Protein AF-0000000074167576 (afdb_homodimer)

Nearest PDB structures (foldseek):
  6pk3-assembly1_B  TM=9.431E-01  e=1.459E-34  Arabidopsis thaliana
  3f0h-assembly1_A-2  TM=9.389E-01  e=3.600E-32  unclassified
  2z9u-assembly1_A  TM=9.395E-01  e=3.261E-31  Mesorhizobium loti
  1vjo-assembly1_A-2  TM=9.301E-01  e=6.043E-30  Nostoc sp. PCC 7120 = FACHB-418
  7e7g-assembly1_A-2  TM=9.054E-01  e=6.823E-29  Pseudomonas aeruginosa PAO1

InterPro domains:
  IPR000192 Aminotransferase class V domain [PF00266] (28-331)
  IPR015421 Pyridoxal phosphate-dependent transferase, major domain [G3DSA:3.40.640.10] (17-262)
  IPR015422 Pyridoxal phosphate-dependent transferase, small domain [G3DSA:3.90.1150.10] (12-376)
  IPR015424 Pyridoxal phosphate-dependent transferase [SSF53383] (6-363)
  IPR020578 Aminotransferase class-V, pyridoxal-phosphate binding site [PS00595] (186-206)
  IPR024169 Serine-pyruvate aminotransferase/2-aminoethylphosphonate-pyruvate transaminase [PIRSF000524] (5-368)

pLDDT: mean 96.5, std 4.29, range [65.69, 98.94]

Secondary structure (DSSP, 8-state):
----S-EE-SSSSPP--HHHHHHHTSPP--TTSHHHHHHHHHHHHHTHHHHT-SSPPEEESS-HHHHHHHHHHTT--TT-EEEEEESSHHHHHHHHHHHHH-SEEEEEE--TTS---HHHHHHHHHHH-S-EEEEEEESEETTTTEE--HHHHHHHHHHH-TT-EEEEE-TTTTTSS---TTTTT-SEEEEESSSTT-PPSS-EEEEE-HHHHHHHHH--S--STT-HHHHHHHHTTT--SS---HHHHHHHHHHHHHHHHH-HHHHHHHHHHHHHHHHHHHHHTTPEESS--GGGB-SSEEEEE-SSHHHHHHHHHHHHHHH-EE-EE--GGGTTT-EEEE--TT--HHHHHHHHHHHHHHHHHHHTS--TTHHHHHHHHHHHHH-/----S-EE-SSSSPP--HHHHHHHTSPP--TTSHHHHHHHHHHHHHTHHHHT-SSPPEEESS-HHHHHHHHHHTT--TT-EEEEEESSHHHHHHHHHHHHH-SEEEEEE--TTS---HHHHHHHHHHH-S-EEEEEEESEETTTTEE--HHHHHHHHHHH-TT-EEEEE-TTTTTSS---TTTTT-SEEEEESSSTT-PPSS-EEEEE-HHHHHHHHH--S--STT-HHHHHHHHTTT--SS---HHHHHHHHHHHHHHHHH-HHHHHHHHHHHHHHHHHHHHHTTPEESS--GGGB-SSEEEEE-SSHHHHHHHHHHHHHHH-EE-EE--GGGTTT-EEEE--TT--HHHHHHHHHHHHHHHHHHHTS--TTHHHHHHHHHHHHH-

Organism: Staphylococcus epidermidis (strain ATCC 35984 / DSM 28319 / BCRC 17069 / CCUG 31568 / BM 3577 / RP62A) (NCBI:txid176279)

Structure (mmCIF, N/CA/C/O backbone):
data_AF-0000000074167576-model_v1
#
loop_
_entity.id
_entity.type
_entity.pdbx_description
1 polymer 'Aminotransferase, class V'
#
loop_
_atom_site.group_PDB
_atom_site.id
_atom_site.type_symbol
_atom_site.label_atom_id
_atom_site.label_alt_id
_atom_site.label_comp_id
_atom_site.label_asym_id
_atom_site.label_entity_id
_atom_site.label_seq_id
_atom_site.pdbx_PDB_ins_code
_atom_site.Cartn_x
_atom_site.Cartn_y
_atom_site.Cartn_z
_atom_site.occupancy
_atom_site.B_iso_or_equiv
_atom_site.auth_seq_id
_atom_site.auth_comp_id
_atom_site.auth_asym_id
_atom_site.auth_atom_id
_atom_site.pdbx_PDB_model_num
ATOM 1 N N . MET A 1 1 ? 12.328 33.906 -16.438 1 65.69 1 MET A N 1
ATOM 2 C CA . MET A 1 1 ? 13.406 33.125 -15.836 1 65.69 1 MET A CA 1
ATOM 3 C C . MET A 1 1 ? 13.008 31.656 -15.727 1 65.69 1 MET A C 1
ATOM 5 O O . MET A 1 1 ? 11.852 31.344 -15.438 1 65.69 1 MET A O 1
ATOM 9 N N . GLN A 1 2 ? 13.906 30.906 -16.219 1 70.44 2 GLN A N 1
ATOM 10 C CA . GLN A 1 2 ? 13.625 29.484 -16.203 1 70.44 2 GLN A CA 1
ATOM 11 C C . GLN A 1 2 ? 14.141 28.844 -14.914 1 70.44 2 GLN A C 1
ATOM 13 O O . GLN A 1 2 ? 15.305 29.016 -14.547 1 70.44 2 GLN A O 1
ATOM 18 N N . TYR A 1 3 ? 13.227 28.422 -14.141 1 70.69 3 TYR A N 1
ATOM 19 C CA . TYR A 1 3 ? 13.609 27.656 -12.953 1 70.69 3 TYR A CA 1
ATOM 20 C C . TYR A 1 3 ? 13.609 26.172 -13.242 1 70.69 3 TYR A C 1
ATOM 22 O O . TYR A 1 3 ? 12.562 25.578 -13.5 1 70.69 3 TYR A O 1
ATOM 30 N N . TYR A 1 4 ? 14.727 25.625 -13.109 1 69.38 4 TYR A N 1
ATOM 31 C CA . TYR A 1 4 ? 14.93 24.266 -13.578 1 69.38 4 TYR A CA 1
ATOM 32 C C . TYR A 1 4 ? 14.477 23.25 -12.539 1 69.38 4 TYR A C 1
ATOM 34 O O . TYR A 1 4 ? 14.078 22.125 -12.875 1 69.38 4 TYR A O 1
ATOM 42 N N . GLN A 1 5 ? 14.594 23.672 -11.305 1 77.5 5 GLN A N 1
ATOM 43 C CA . GLN A 1 5 ? 14.227 22.703 -10.273 1 77.5 5 GLN A CA 1
ATOM 44 C C . GLN A 1 5 ? 12.922 23.109 -9.594 1 77.5 5 GLN A C 1
ATOM 46 O O . GLN A 1 5 ? 12.828 24.188 -9.016 1 77.5 5 GLN A O 1
ATOM 51 N N . PRO A 1 6 ? 11.984 22.234 -9.75 1 87.62 6 PRO A N 1
ATOM 52 C CA . PRO A 1 6 ? 10.734 22.547 -9.055 1 87.62 6 PRO A CA 1
ATOM 53 C C . PRO A 1 6 ? 10.867 22.438 -7.535 1 87.62 6 PRO A C 1
ATOM 55 O O . PRO A 1 6 ? 11.633 21.625 -7.027 1 87.62 6 PRO A O 1
ATOM 58 N N . LEU A 1 7 ? 10.203 23.375 -6.859 1 91.31 7 LEU A N 1
ATOM 59 C CA . LEU A 1 7 ? 10.109 23.328 -5.402 1 91.31 7 LEU A CA 1
ATOM 60 C C . LEU A 1 7 ? 8.703 22.938 -4.965 1 91.31 7 LEU A C 1
ATOM 62 O O . LEU A 1 7 ? 7.754 23.688 -5.176 1 91.31 7 LEU A O 1
ATOM 66 N N . LEU A 1 8 ? 8.625 21.719 -4.438 1 93.12 8 LEU A N 1
ATOM 67 C CA . LEU A 1 8 ? 7.336 21.203 -3.984 1 93.12 8 LEU A CA 1
ATOM 68 C C . LEU A 1 8 ? 7.133 21.469 -2.498 1 93.12 8 LEU A C 1
ATOM 70 O O . LEU A 1 8 ? 7.836 20.906 -1.657 1 93.12 8 LEU A O 1
ATOM 74 N N . LEU A 1 9 ? 6.117 22.328 -2.193 1 96.12 9 LEU A N 1
ATOM 75 C CA . LEU A 1 9 ? 5.832 22.703 -0.813 1 96.12 9 LEU A CA 1
ATOM 76 C C . LEU A 1 9 ? 4.379 22.406 -0.458 1 96.12 9 LEU A C 1
ATOM 78 O O . LEU A 1 9 ? 3.711 23.219 0.179 1 96.12 9 LEU A O 1
ATOM 82 N N . THR A 1 10 ? 3.863 21.281 -0.938 1 94.12 10 THR A N 1
ATOM 83 C CA . THR A 1 10 ? 2.572 20.766 -0.49 1 94.12 10 THR A CA 1
ATOM 84 C C . THR A 1 10 ? 2.723 19.969 0.798 1 94.12 10 THR A C 1
ATOM 86 O O . THR A 1 10 ? 3.824 19.531 1.137 1 94.12 10 THR A O 1
ATOM 89 N N . PRO A 1 11 ? 1.599 19.75 1.542 1 92.56 11 PRO A N 1
ATOM 90 C CA . PRO A 1 11 ? 1.688 18.984 2.785 1 92.56 11 PRO A CA 1
ATOM 91 C C . PRO A 1 11 ? 1.992 17.516 2.547 1 92.56 11 PRO A C 1
ATOM 93 O O . PRO A 1 11 ? 2.092 16.734 3.5 1 92.56 11 PRO A O 1
ATOM 96 N N . GLY A 1 12 ? 2.205 17.062 1.33 1 88.5 12 GLY A N 1
ATOM 97 C CA . GLY A 1 12 ? 2.516 15.688 0.976 1 88.5 12 GLY A CA 1
ATOM 98 C C . GLY A 1 12 ? 1.947 15.273 -0.369 1 88.5 12 GLY A C 1
ATOM 99 O O . GLY A 1 12 ? 0.872 15.734 -0.761 1 88.5 12 GLY A O 1
ATOM 100 N N . PRO A 1 13 ? 2.691 14.5 -1.031 1 92.81 13 PRO A N 1
ATOM 101 C CA . PRO A 1 13 ? 4.02 13.938 -0.775 1 92.81 13 PRO A CA 1
ATOM 102 C C . PRO A 1 13 ? 5.117 14.992 -0.731 1 92.81 13 PRO A C 1
ATOM 104 O O . PRO A 1 13 ? 4.98 16.047 -1.353 1 92.81 13 PRO A O 1
ATOM 107 N N . THR A 1 14 ? 6.129 14.727 0.031 1 93.62 14 THR A N 1
ATOM 108 C CA . THR A 1 14 ? 7.203 15.695 0.217 1 93.62 14 THR A CA 1
ATOM 109 C C . THR A 1 14 ? 8.43 15.312 -0.609 1 93.62 14 THR A C 1
ATOM 111 O O . THR A 1 14 ? 8.547 14.172 -1.062 1 93.62 14 THR A O 1
ATOM 114 N N . PRO A 1 15 ? 9.281 16.281 -0.821 1 91.56 15 PRO A N 1
ATOM 115 C CA . PRO A 1 15 ? 10.547 15.906 -1.463 1 91.56 15 PRO A CA 1
ATOM 116 C C . PRO A 1 15 ? 11.312 14.844 -0.678 1 91.56 15 PRO A C 1
ATOM 118 O O . PRO A 1 15 ? 11.211 14.781 0.55 1 91.56 15 PRO A O 1
ATOM 121 N N . VAL A 1 16 ? 12.086 14.039 -1.374 1 94.56 16 VAL A N 1
ATOM 122 C CA . VAL A 1 16 ? 12.789 12.906 -0.781 1 94.56 16 VAL A CA 1
ATOM 123 C C . VAL A 1 16 ? 14.297 13.086 -0.937 1 94.56 16 VAL A C 1
ATOM 125 O O . VAL A 1 16 ? 14.781 13.375 -2.033 1 94.56 16 VAL A O 1
ATOM 128 N N . PRO A 1 17 ? 15.047 12.93 0.14 1 95.56 17 PRO A N 1
ATOM 129 C CA . PRO A 1 17 ? 16.5 13.016 0.041 1 95.56 17 PRO A CA 1
ATOM 130 C C . PRO A 1 17 ? 17.094 11.992 -0.924 1 95.56 17 PRO A C 1
ATOM 132 O O . PRO A 1 17 ? 16.594 10.867 -1.016 1 95.56 17 PRO A O 1
ATOM 135 N N . GLU A 1 18 ? 18.219 12.391 -1.487 1 93.25 18 GLU A N 1
ATOM 136 C CA . GLU A 1 18 ? 18.891 11.531 -2.457 1 93.25 18 GLU A CA 1
ATOM 137 C C . GLU A 1 18 ? 19.328 10.219 -1.819 1 93.25 18 GLU A C 1
ATOM 139 O O . GLU A 1 18 ? 19.297 9.164 -2.467 1 93.25 18 GLU A O 1
ATOM 144 N N . GLN A 1 19 ? 19.797 10.281 -0.583 1 94.81 19 GLN A N 1
ATOM 145 C CA . GLN A 1 19 ? 20.234 9.086 0.124 1 94.81 19 GLN A CA 1
ATOM 146 C C . GLN A 1 19 ? 19.109 8.047 0.207 1 94.81 19 GLN A C 1
ATOM 148 O O . GLN A 1 19 ? 19.359 6.848 0.088 1 94.81 19 GLN A O 1
ATOM 153 N N . ILE A 1 20 ? 17.922 8.508 0.435 1 96.19 20 ILE A N 1
ATOM 154 C CA . ILE A 1 20 ? 16.766 7.613 0.526 1 96.19 20 ILE A CA 1
ATOM 155 C C . ILE A 1 20 ? 16.422 7.082 -0.86 1 96.19 20 ILE A C 1
ATOM 157 O O . ILE A 1 20 ? 16.172 5.883 -1.03 1 96.19 20 ILE A O 1
ATOM 161 N N . LEU A 1 21 ? 16.406 7.961 -1.888 1 94.31 21 LEU A N 1
ATOM 162 C CA . LEU A 1 21 ? 16.094 7.543 -3.252 1 94.31 21 LEU A CA 1
ATOM 163 C C . LEU A 1 21 ? 17.094 6.48 -3.727 1 94.31 21 LEU A C 1
ATOM 165 O O . LEU A 1 21 ? 16.703 5.523 -4.402 1 94.31 21 LEU A O 1
ATOM 169 N N . SER A 1 22 ? 18.312 6.641 -3.379 1 93.88 22 SER A N 1
ATOM 170 C CA . SER A 1 22 ? 19.344 5.684 -3.766 1 93.88 22 SER A CA 1
ATOM 171 C C . SER A 1 22 ? 19.109 4.324 -3.111 1 93.88 22 SER A C 1
ATOM 173 O O . SER A 1 22 ? 19.312 3.285 -3.74 1 93.88 22 SER A O 1
ATOM 175 N N . ALA A 1 23 ? 18.719 4.32 -1.878 1 94.56 23 ALA A N 1
ATOM 176 C CA . ALA A 1 23 ? 18.453 3.08 -1.152 1 94.56 23 ALA A CA 1
ATOM 177 C C . ALA A 1 23 ? 17.266 2.332 -1.752 1 94.56 23 ALA A C 1
ATOM 179 O O . ALA A 1 23 ? 17.281 1.103 -1.841 1 94.56 23 ALA A O 1
ATOM 180 N N . VAL A 1 24 ? 16.266 3.059 -2.127 1 93.56 24 VAL A N 1
ATOM 181 C CA . VAL A 1 24 ? 15.023 2.494 -2.65 1 93.56 24 VAL A CA 1
ATOM 182 C C . VAL A 1 24 ? 15.289 1.819 -3.994 1 93.56 24 VAL A C 1
ATOM 184 O O . VAL A 1 24 ? 14.586 0.88 -4.375 1 93.56 24 VAL A O 1
ATOM 187 N N . GLN A 1 25 ? 16.312 2.18 -4.676 1 90.19 25 GLN A N 1
ATOM 188 C CA . GLN A 1 25 ? 16.562 1.743 -6.043 1 90.19 25 GLN A CA 1
ATOM 189 C C . GLN A 1 25 ? 17.438 0.49 -6.066 1 90.19 25 GLN A C 1
ATOM 191 O O . GLN A 1 25 ? 17.688 -0.086 -7.129 1 90.19 25 GLN A O 1
ATOM 196 N N . LEU A 1 26 ? 17.922 0.079 -4.938 1 87.44 26 LEU A N 1
ATOM 197 C CA . LEU A 1 26 ? 18.766 -1.115 -4.898 1 87.44 26 LEU A CA 1
ATOM 198 C C . LEU A 1 26 ? 18 -2.33 -5.414 1 87.44 26 LEU A C 1
ATOM 200 O O . LEU A 1 26 ? 16.766 -2.354 -5.387 1 87.44 26 LEU A O 1
ATOM 204 N N . PRO A 1 27 ? 18.688 -3.373 -5.887 1 83.06 27 PRO A N 1
ATOM 205 C CA . PRO A 1 27 ? 18.047 -4.551 -6.469 1 83.06 27 PRO A CA 1
ATOM 206 C C . PRO A 1 27 ? 17.094 -5.246 -5.496 1 83.06 27 PRO A C 1
ATOM 208 O O . PRO A 1 27 ? 17.344 -5.266 -4.289 1 83.06 27 PRO A O 1
ATOM 211 N N . MET A 1 28 ? 16.141 -5.887 -6.109 1 83 28 MET A N 1
ATOM 212 C CA . MET A 1 28 ? 15.125 -6.59 -5.324 1 83 28 MET A CA 1
ATOM 213 C C . MET A 1 28 ? 15.727 -7.809 -4.629 1 83 28 MET A C 1
ATOM 215 O O . MET A 1 28 ? 16.688 -8.398 -5.125 1 83 28 MET A O 1
ATOM 219 N N . VAL A 1 29 ? 15.227 -8.062 -3.508 1 82.75 29 VAL A N 1
ATOM 220 C CA . VAL A 1 29 ? 15.531 -9.305 -2.793 1 82.75 29 VAL A CA 1
ATOM 221 C C . VAL A 1 29 ? 14.234 -10.047 -2.482 1 82.75 29 VAL A C 1
ATOM 223 O O . VAL A 1 29 ? 13.164 -9.438 -2.418 1 82.75 29 VAL A O 1
ATOM 226 N N . GLY A 1 30 ? 14.328 -11.375 -2.312 1 81.56 30 GLY A N 1
ATOM 227 C CA . GLY A 1 30 ? 13.148 -12.125 -1.905 1 81.56 30 GLY A CA 1
ATOM 228 C C . GLY A 1 30 ? 12.625 -11.727 -0.538 1 81.56 30 GLY A C 1
ATOM 229 O O . GLY A 1 30 ? 13.398 -11.617 0.419 1 81.56 30 GLY A O 1
ATOM 230 N N . HIS A 1 31 ? 11.328 -11.578 -0.402 1 82.94 31 HIS A N 1
ATOM 231 C CA . HIS A 1 31 ? 10.758 -11.062 0.837 1 82.94 31 HIS A CA 1
ATOM 232 C C . HIS A 1 31 ? 10.664 -12.148 1.898 1 82.94 31 HIS A C 1
ATOM 234 O O . HIS A 1 31 ? 10.352 -11.867 3.057 1 82.94 31 HIS A O 1
ATOM 240 N N . ARG A 1 32 ? 10.891 -13.344 1.506 1 81 32 ARG A N 1
ATOM 241 C CA . ARG A 1 32 ? 10.961 -14.445 2.467 1 81 32 ARG A CA 1
ATOM 242 C C . ARG A 1 32 ? 12.391 -14.938 2.633 1 81 32 ARG A C 1
ATOM 244 O O . ARG A 1 32 ? 12.617 -16.094 2.986 1 81 32 ARG A O 1
ATOM 251 N N . SER A 1 33 ? 13.312 -14.07 2.453 1 84.94 33 SER A N 1
ATOM 252 C CA . SER A 1 33 ? 14.734 -14.391 2.533 1 84.94 33 SER A CA 1
ATOM 253 C C . SER A 1 33 ? 15.359 -13.812 3.795 1 84.94 33 SER A C 1
ATOM 255 O O . SER A 1 33 ? 14.812 -12.891 4.402 1 84.94 33 SER A O 1
ATOM 257 N N . THR A 1 34 ? 16.484 -14.344 4.117 1 87.94 34 THR A N 1
ATOM 258 C CA . THR A 1 34 ? 17.234 -13.805 5.242 1 87.94 34 THR A CA 1
ATOM 259 C C . THR A 1 34 ? 17.688 -12.375 4.953 1 87.94 34 THR A C 1
ATOM 261 O O . THR A 1 34 ? 17.781 -11.555 5.867 1 87.94 34 THR A O 1
ATOM 264 N N . ASP A 1 35 ? 17.906 -12.148 3.715 1 89.19 35 ASP A N 1
ATOM 265 C CA . ASP A 1 35 ? 18.281 -10.797 3.32 1 89.19 35 ASP A CA 1
ATOM 266 C C . ASP A 1 35 ? 17.188 -9.797 3.691 1 89.19 35 ASP A C 1
ATOM 268 O O . ASP A 1 35 ? 17.469 -8.727 4.246 1 89.19 35 ASP A O 1
ATOM 272 N N . PHE A 1 36 ? 16.031 -10.148 3.459 1 93.81 36 PHE A N 1
ATOM 273 C CA . PHE A 1 36 ? 14.945 -9.234 3.773 1 93.81 36 PHE A CA 1
ATOM 274 C C . PHE A 1 36 ? 14.711 -9.164 5.277 1 93.81 36 PHE A C 1
ATOM 276 O O . PHE A 1 36 ? 14.375 -8.109 5.812 1 93.81 36 PHE A O 1
ATOM 283 N N . GLU A 1 37 ? 14.844 -10.242 5.91 1 95.12 37 GLU A N 1
ATOM 284 C CA . GLU A 1 37 ? 14.656 -10.258 7.355 1 95.12 37 GLU A CA 1
ATOM 285 C C . GLU A 1 37 ? 15.562 -9.234 8.039 1 95.12 37 GLU A C 1
ATOM 287 O O . GLU A 1 37 ? 15.148 -8.57 8.992 1 95.12 37 GLU A O 1
ATOM 292 N N . GLU A 1 38 ? 16.75 -9.125 7.555 1 95.69 38 GLU A N 1
ATOM 293 C CA . GLU A 1 38 ? 17.703 -8.148 8.102 1 95.69 38 GLU A CA 1
ATOM 294 C C . GLU A 1 38 ? 17.234 -6.723 7.832 1 95.69 38 GLU A C 1
ATOM 296 O O . GLU A 1 38 ? 17.297 -5.867 8.719 1 95.69 38 GLU A O 1
ATOM 301 N N . ILE A 1 39 ? 16.766 -6.488 6.613 1 96.56 39 ILE A N 1
ATOM 302 C CA . ILE A 1 39 ? 16.25 -5.18 6.23 1 96.56 39 ILE A CA 1
ATOM 303 C C . ILE A 1 39 ? 15.055 -4.82 7.098 1 96.56 39 ILE A C 1
ATOM 305 O O . ILE A 1 39 ? 14.961 -3.707 7.617 1 96.56 39 ILE A O 1
ATOM 309 N N . ALA A 1 40 ? 14.18 -5.781 7.273 1 97.88 40 ALA A N 1
ATOM 310 C CA . ALA A 1 40 ? 12.938 -5.57 8.016 1 97.88 40 ALA A CA 1
ATOM 311 C C . ALA A 1 40 ? 13.219 -5.316 9.492 1 97.88 40 ALA A C 1
ATOM 313 O O . ALA A 1 40 ? 12.625 -4.414 10.094 1 97.88 40 ALA A O 1
ATOM 314 N N . SER A 1 41 ? 14.078 -6.098 10.078 1 97.69 41 SER A N 1
ATOM 315 C CA . SER A 1 41 ? 14.43 -5.945 11.484 1 97.69 41 SER A CA 1
ATOM 316 C C . SER A 1 41 ? 14.961 -4.543 11.773 1 97.69 41 SER A C 1
ATOM 318 O O . SER A 1 41 ? 14.547 -3.902 12.734 1 97.69 41 SER A O 1
ATOM 320 N N . GLU A 1 42 ? 15.844 -4.105 10.914 1 97.69 42 GLU A N 1
ATOM 321 C CA . GLU A 1 42 ? 16.422 -2.773 11.062 1 97.69 42 GLU A CA 1
ATOM 322 C C . GLU A 1 42 ? 15.352 -1.692 10.945 1 97.69 42 GLU A C 1
ATOM 324 O O . GLU A 1 42 ? 15.359 -0.715 11.695 1 97.69 42 GLU A O 1
ATOM 329 N N . ALA A 1 43 ? 14.469 -1.892 10.047 1 98.44 43 ALA A N 1
ATOM 330 C CA . ALA A 1 43 ? 13.406 -0.912 9.836 1 98.44 43 ALA A CA 1
ATOM 331 C C . ALA A 1 43 ? 12.469 -0.853 11.039 1 98.44 43 ALA A C 1
ATOM 333 O O . ALA A 1 43 ? 12.164 0.23 11.555 1 98.44 43 ALA A O 1
ATOM 334 N N . PHE A 1 44 ? 12 -2.045 11.516 1 98.56 44 PHE A N 1
ATOM 335 C CA . PHE A 1 44 ? 11.078 -2.119 12.641 1 98.56 44 PHE A CA 1
ATOM 336 C C . PHE A 1 44 ? 11.68 -1.447 13.875 1 98.56 44 PHE A C 1
ATOM 338 O O . PHE A 1 44 ? 11.023 -0.628 14.516 1 98.56 44 PHE A O 1
ATOM 345 N N . LYS A 1 45 ? 12.891 -1.745 14.195 1 97.94 45 LYS A N 1
ATOM 346 C CA . LYS A 1 45 ? 13.57 -1.252 15.391 1 97.94 45 LYS A CA 1
ATOM 347 C C . LYS A 1 45 ? 13.953 0.216 15.234 1 97.94 45 LYS A C 1
ATOM 349 O O . LYS A 1 45 ? 13.875 0.987 16.203 1 97.94 45 LYS A O 1
ATOM 354 N N . GLY A 1 46 ? 14.344 0.519 14.055 1 98.38 46 GLY A N 1
ATOM 355 C CA . GLY A 1 46 ? 14.82 1.866 13.797 1 98.38 46 GLY A CA 1
ATOM 356 C C . GLY A 1 46 ? 13.75 2.926 13.961 1 98.38 46 GLY A C 1
ATOM 357 O O . GLY A 1 46 ? 14.055 4.078 14.281 1 98.38 46 GLY A O 1
ATOM 358 N N . LEU A 1 47 ? 12.547 2.568 13.797 1 98.69 47 LEU A N 1
ATOM 359 C CA . LEU A 1 47 ? 11.438 3.52 13.844 1 98.69 47 LEU A CA 1
ATOM 360 C C . LEU A 1 47 ? 11.016 3.787 15.281 1 98.69 47 LEU A C 1
ATOM 362 O O . LEU A 1 47 ? 10.289 4.75 15.555 1 98.69 47 LEU A O 1
ATOM 366 N N . LYS A 1 48 ? 11.445 2.965 16.266 1 98.5 48 LYS A N 1
ATOM 367 C CA . LYS A 1 48 ? 10.977 3.039 17.656 1 98.5 48 LYS A CA 1
ATOM 368 C C . LYS A 1 48 ? 11.195 4.434 18.234 1 98.5 48 LYS A C 1
ATOM 370 O O . LYS A 1 48 ? 10.266 5.043 18.766 1 98.5 48 LYS A O 1
ATOM 375 N N . PRO A 1 49 ? 12.32 5.02 18.047 1 98.31 49 PRO A N 1
ATOM 376 C CA . PRO A 1 49 ? 12.531 6.344 18.641 1 98.31 49 PRO A CA 1
ATOM 377 C C . PRO A 1 49 ? 11.695 7.43 17.969 1 98.31 49 PRO A C 1
ATOM 379 O O . PRO A 1 49 ? 11.25 8.375 18.625 1 98.31 49 PRO A O 1
ATOM 382 N N . VAL A 1 50 ? 11.5 7.328 16.703 1 98.5 50 VAL A N 1
ATOM 383 C CA . VAL A 1 50 ? 10.758 8.328 15.938 1 98.5 50 VAL A CA 1
ATOM 384 C C . VAL A 1 50 ? 9.312 8.367 16.422 1 98.5 50 VAL A C 1
ATOM 386 O O . VAL A 1 50 ? 8.703 9.438 16.484 1 98.5 50 VAL A O 1
ATOM 389 N N . PHE A 1 51 ? 8.773 7.227 16.797 1 98.75 51 PHE A N 1
ATOM 390 C CA . PHE A 1 51 ? 7.387 7.117 17.234 1 98.75 51 PHE A CA 1
ATOM 391 C C . PHE A 1 51 ? 7.277 7.195 18.75 1 98.75 51 PHE A C 1
ATOM 393 O O . PHE A 1 51 ? 6.176 7.242 19.297 1 98.75 51 PHE A O 1
ATOM 400 N N . GLY A 1 52 ? 8.406 7.25 19.469 1 98.44 52 GLY A N 1
ATOM 401 C CA . GLY A 1 52 ? 8.352 7.156 20.922 1 98.44 52 GLY A CA 1
ATOM 402 C C . GLY A 1 52 ? 7.691 5.887 21.406 1 98.44 52 GLY A C 1
ATOM 403 O O . GLY A 1 52 ? 6.863 5.926 22.328 1 98.44 52 GLY A O 1
ATOM 404 N N . SER A 1 53 ? 8.008 4.781 20.766 1 98.5 53 SER A N 1
ATOM 405 C CA . SER A 1 53 ? 7.355 3.508 21.047 1 98.5 53 SER A CA 1
ATOM 406 C C . SER A 1 53 ? 8.32 2.529 21.703 1 98.5 53 SER A C 1
ATOM 408 O O . SER A 1 53 ? 9.492 2.455 21.328 1 98.5 53 SER A O 1
ATOM 410 N N . LYS A 1 54 ? 7.891 1.82 22.703 1 98 54 LYS A N 1
ATOM 411 C CA . LYS A 1 54 ? 8.664 0.721 23.266 1 98 54 LYS A CA 1
ATOM 412 C C . LYS A 1 54 ? 8.617 -0.508 22.359 1 98 54 LYS A C 1
ATOM 414 O O . LYS A 1 54 ? 9.633 -1.194 22.188 1 98 54 LYS A O 1
ATOM 419 N N . ASN A 1 55 ? 7.469 -0.759 21.781 1 98.38 55 ASN A N 1
ATOM 420 C CA . ASN A 1 55 ? 7.312 -1.844 20.812 1 98.38 55 ASN A CA 1
ATOM 421 C C . ASN A 1 55 ? 7.867 -1.462 19.453 1 98.38 55 ASN A C 1
ATOM 423 O O . ASN A 1 55 ? 7.957 -0.278 19.125 1 98.38 55 ASN A O 1
ATOM 427 N N . GLU A 1 56 ? 8.25 -2.496 18.703 1 98.44 56 GLU A N 1
ATOM 428 C CA . GLU A 1 56 ? 8.602 -2.248 17.312 1 98.44 56 GLU A CA 1
ATOM 429 C C . GLU A 1 56 ? 7.402 -1.726 16.531 1 98.44 56 GLU A C 1
ATOM 431 O O . GLU A 1 56 ? 6.262 -2.088 16.812 1 98.44 56 GLU A O 1
ATOM 436 N N . VAL A 1 57 ? 7.641 -0.866 15.586 1 98.81 57 VAL A N 1
ATOM 437 C CA . VAL A 1 57 ? 6.582 -0.215 14.82 1 98.81 57 VAL A CA 1
ATOM 438 C C . VAL A 1 57 ? 6.18 -1.098 13.641 1 98.81 57 VAL A C 1
ATOM 440 O O . VAL A 1 57 ? 7.039 -1.582 12.898 1 98.81 57 VAL A O 1
ATOM 443 N N . LEU A 1 58 ? 4.879 -1.354 13.492 1 98.88 58 LEU A N 1
ATOM 444 C CA . LEU A 1 58 ? 4.391 -2.131 12.359 1 98.88 58 LEU A CA 1
ATOM 445 C C . LEU A 1 58 ? 4.465 -1.316 11.07 1 98.88 58 LEU A C 1
ATOM 447 O O . LEU A 1 58 ? 4.234 -0.104 11.086 1 98.88 58 LEU A O 1
ATOM 451 N N . ILE A 1 59 ? 4.777 -1.981 9.992 1 98.81 59 ILE A N 1
ATOM 452 C CA . ILE A 1 59 ? 4.875 -1.357 8.68 1 98.81 59 ILE A CA 1
ATOM 453 C C . ILE A 1 59 ? 3.936 -2.064 7.699 1 98.81 59 ILE A C 1
ATOM 455 O O . ILE A 1 59 ? 4.016 -3.283 7.527 1 98.81 59 ILE A O 1
ATOM 459 N N . LEU A 1 60 ? 3.018 -1.346 7.176 1 98.75 60 LEU A N 1
ATOM 460 C CA . LEU A 1 60 ? 2.084 -1.861 6.18 1 98.75 60 LEU A CA 1
ATOM 461 C C . LEU A 1 60 ? 2.385 -1.282 4.801 1 98.75 60 LEU A C 1
ATOM 463 O O . LEU A 1 60 ? 2.678 -0.092 4.676 1 98.75 60 LEU A O 1
ATOM 467 N N . THR A 1 61 ? 2.336 -2.107 3.734 1 98.44 61 THR A N 1
ATOM 468 C CA . THR A 1 61 ? 2.367 -1.619 2.359 1 98.44 61 THR A CA 1
ATOM 469 C C . THR A 1 61 ? 1.002 -1.072 1.951 1 98.44 61 THR A C 1
ATOM 471 O O . THR A 1 61 ? 0.145 -1.82 1.475 1 98.44 61 THR A O 1
ATOM 474 N N . SER A 1 62 ? 0.833 0.188 2.172 1 98.19 62 SER A N 1
ATOM 475 C CA . SER A 1 62 ? -0.429 0.882 1.935 1 98.19 62 SER A CA 1
ATOM 476 C C . SER A 1 62 ? -0.269 2.391 2.094 1 98.19 62 SER A C 1
ATOM 478 O O . SER A 1 62 ? 0.852 2.904 2.104 1 98.19 62 SER A O 1
ATOM 480 N N . SER A 1 63 ? -1.43 3.123 2.088 1 97.19 63 SER A N 1
ATOM 481 C CA . SER A 1 63 ? -1.438 4.562 2.312 1 97.19 63 SER A CA 1
ATOM 482 C C . SER A 1 63 ? -1.848 4.898 3.742 1 97.19 63 SER A C 1
ATOM 484 O O . SER A 1 63 ? -2.326 4.027 4.477 1 97.19 63 SER A O 1
ATOM 486 N N . GLY A 1 64 ? -1.629 6.117 4.094 1 96.88 64 GLY A N 1
ATOM 487 C CA . GLY A 1 64 ? -1.935 6.57 5.445 1 96.88 64 GLY A CA 1
ATOM 488 C C . GLY A 1 64 ? -3.369 6.293 5.855 1 96.88 64 GLY A C 1
ATOM 489 O O . GLY A 1 64 ? -3.631 5.926 7.004 1 96.88 64 GLY A O 1
ATOM 490 N N . THR A 1 65 ? -4.34 6.441 4.973 1 97.81 65 THR A N 1
ATOM 491 C CA . THR A 1 65 ? -5.746 6.223 5.277 1 97.81 65 THR A CA 1
ATOM 492 C C . THR A 1 65 ? -5.988 4.781 5.715 1 97.81 65 THR A C 1
ATOM 494 O O . THR A 1 65 ? -6.852 4.52 6.555 1 97.81 65 THR A O 1
ATOM 497 N N . SER A 1 66 ? -5.195 3.848 5.211 1 98.56 66 SER A N 1
ATOM 498 C CA . SER A 1 66 ? -5.371 2.439 5.555 1 98.56 66 SER A CA 1
ATOM 499 C C . SER A 1 66 ? -5.164 2.207 7.047 1 98.56 66 SER A C 1
ATOM 501 O O . SER A 1 66 ? -5.867 1.398 7.656 1 98.56 66 SER A O 1
ATOM 503 N N . VAL A 1 67 ? -4.211 2.891 7.637 1 98.69 67 VAL A N 1
ATOM 504 C CA . VAL A 1 67 ? -3.893 2.605 9.031 1 98.69 67 VAL A CA 1
ATOM 505 C C . VAL A 1 67 ? -4.812 3.41 9.945 1 98.69 67 VAL A C 1
ATOM 507 O O . VAL A 1 67 ? -4.977 3.076 11.125 1 98.69 67 VAL A O 1
ATOM 510 N N . LEU A 1 68 ? -5.418 4.512 9.438 1 98.81 68 LEU A N 1
ATOM 511 C CA . LEU A 1 68 ? -6.551 5.055 10.172 1 98.81 68 LEU A CA 1
ATOM 512 C C . LEU A 1 68 ? -7.637 3.998 10.359 1 98.81 68 LEU A C 1
ATOM 514 O O . LEU A 1 68 ? -8.102 3.773 11.477 1 98.81 68 LEU A O 1
ATOM 518 N N . GLU A 1 69 ? -7.98 3.373 9.281 1 98.88 69 GLU A N 1
ATOM 519 C CA . GLU A 1 69 ? -8.984 2.309 9.289 1 98.88 69 GLU A CA 1
ATOM 520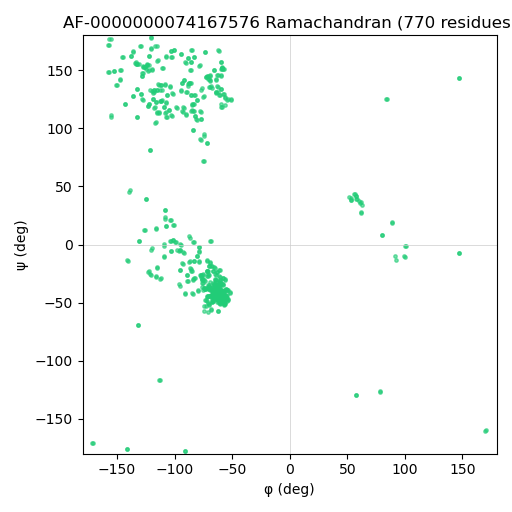 C C . GLU A 1 69 ? -8.516 1.13 10.141 1 98.88 69 GLU A C 1
ATOM 522 O O . GLU A 1 69 ? -9.289 0.598 10.945 1 98.88 69 GLU A O 1
ATOM 527 N N . ALA A 1 70 ? -7.246 0.697 9.969 1 98.88 70 ALA A N 1
ATOM 528 C CA . ALA A 1 70 ? -6.707 -0.427 10.727 1 98.88 70 ALA A CA 1
ATOM 529 C C . ALA A 1 70 ? -6.797 -0.169 12.234 1 98.88 70 ALA A C 1
ATOM 531 O O . ALA A 1 70 ? -7.141 -1.069 13 1 98.88 70 ALA A O 1
ATOM 532 N N . SER A 1 71 ? -6.461 1.058 12.633 1 98.75 71 SER A N 1
ATOM 533 C CA . SER A 1 71 ? -6.5 1.392 14.047 1 98.75 71 SER A CA 1
ATOM 534 C C . SER A 1 71 ? -7.906 1.234 14.617 1 98.75 71 SER A C 1
ATOM 536 O O . SER A 1 71 ? -8.078 0.777 15.75 1 98.75 71 SER A O 1
ATOM 538 N N . MET A 1 72 ? -8.938 1.56 13.867 1 98.62 72 MET A N 1
ATOM 539 C CA . MET A 1 72 ? -10.328 1.427 14.297 1 98.62 72 MET A CA 1
ATOM 540 C C . MET A 1 72 ? -10.75 -0.038 14.32 1 98.62 72 MET A C 1
ATOM 542 O O . MET A 1 72 ? -11.305 -0.514 15.312 1 98.62 72 MET A O 1
ATOM 546 N N . LEU A 1 73 ? -10.445 -0.757 13.227 1 98.69 73 LEU A N 1
ATOM 547 C CA . LEU A 1 73 ? -10.891 -2.135 13.047 1 98.69 73 LEU A CA 1
ATOM 548 C C . LEU A 1 73 ? -10.297 -3.043 14.117 1 98.69 73 LEU A C 1
ATOM 550 O O . LEU A 1 73 ? -10.859 -4.094 14.43 1 98.69 73 LEU A O 1
ATOM 554 N N . ASN A 1 74 ? -9.203 -2.648 14.688 1 98.88 74 ASN A N 1
ATOM 555 C CA . ASN A 1 74 ? -8.516 -3.504 15.648 1 98.88 74 ASN A CA 1
ATOM 556 C C . ASN A 1 74 ? -8.758 -3.057 17.078 1 98.88 74 ASN A C 1
ATOM 558 O O . ASN A 1 74 ? -8.344 -3.729 18.031 1 98.88 74 ASN A O 1
ATOM 562 N N . ILE A 1 75 ? -9.438 -1.919 17.312 1 98.81 75 ILE A N 1
ATOM 563 C CA . ILE A 1 75 ? -9.602 -1.396 18.672 1 98.81 75 ILE A CA 1
ATOM 564 C C . ILE A 1 75 ? -11.07 -1.496 19.078 1 98.81 75 ILE A C 1
ATOM 566 O O . ILE A 1 75 ? -11.383 -1.662 20.266 1 98.81 75 ILE A O 1
ATOM 570 N N . ALA A 1 76 ? -11.984 -1.44 18.109 1 98.69 76 ALA A N 1
ATOM 571 C CA . ALA A 1 76 ? -13.398 -1.313 18.469 1 98.69 76 ALA A CA 1
ATOM 572 C C . ALA A 1 76 ? -14.242 -2.375 17.766 1 98.69 76 ALA A C 1
ATOM 574 O O . ALA A 1 76 ? -13.891 -2.824 16.672 1 98.69 76 ALA A O 1
ATOM 575 N N . ASN A 1 77 ? -15.297 -2.787 18.469 1 98.5 77 ASN A N 1
ATOM 576 C CA . ASN A 1 77 ? -16.328 -3.639 17.891 1 98.5 77 ASN A CA 1
ATOM 577 C C . ASN A 1 77 ? -17.5 -2.816 17.359 1 98.5 77 ASN A C 1
ATOM 579 O O . ASN A 1 77 ? -17.656 -1.646 17.703 1 98.5 77 ASN A O 1
ATOM 583 N N . PRO A 1 78 ? -18.359 -3.365 16.531 1 97.31 78 PRO A N 1
ATOM 584 C CA . PRO A 1 78 ? -19.406 -2.617 15.852 1 97.31 78 PRO A CA 1
ATOM 585 C C . PRO A 1 78 ? -20.344 -1.9 16.828 1 97.31 78 PRO A C 1
ATOM 587 O O . PRO A 1 78 ? -20.859 -0.819 16.516 1 97.31 78 PRO A O 1
ATOM 590 N N . ASP A 1 79 ? -20.531 -2.404 18.016 1 98 79 ASP A N 1
ATOM 591 C CA . ASP A 1 79 ? -21.5 -1.835 18.953 1 98 79 ASP A CA 1
ATOM 592 C C . ASP A 1 79 ? -20.812 -0.979 20.016 1 98 79 ASP A C 1
ATOM 594 O O . ASP A 1 79 ? -21.469 -0.457 20.922 1 98 79 ASP A O 1
ATOM 598 N N . ASP A 1 80 ? -19.531 -0.816 19.891 1 98.38 80 ASP A N 1
ATOM 599 C CA . ASP A 1 80 ? -18.812 0.06 20.812 1 98.38 80 ASP A CA 1
ATOM 600 C C . ASP A 1 80 ? -19.141 1.526 20.547 1 98.38 80 ASP A C 1
ATOM 602 O O . ASP A 1 80 ? -19.422 1.911 19.406 1 98.38 80 ASP A O 1
ATOM 606 N N . HIS A 1 81 ? -19.172 2.285 21.656 1 98.69 81 HIS A N 1
ATOM 607 C CA . HIS A 1 81 ? -19.266 3.736 21.531 1 98.69 81 HIS A CA 1
ATOM 608 C C . HIS A 1 81 ? -17.875 4.355 21.328 1 98.69 81 HIS A C 1
ATOM 610 O O . HIS A 1 81 ? -16.984 4.207 22.156 1 98.69 81 HIS A O 1
ATOM 616 N N . ILE A 1 82 ? -17.703 5.059 20.203 1 98.75 82 ILE A N 1
ATOM 617 C CA . ILE A 1 82 ? -16.438 5.703 19.938 1 98.75 82 ILE A CA 1
ATOM 618 C C . ILE A 1 82 ? -16.656 7.191 19.672 1 98.75 82 ILE A C 1
ATOM 620 O O . ILE A 1 82 ? -17.719 7.594 19.219 1 98.75 82 ILE A O 1
ATOM 624 N N . VAL A 1 83 ? -15.695 8.016 19.969 1 98.88 83 VAL A N 1
ATOM 625 C CA . VAL A 1 83 ? -15.781 9.461 19.797 1 98.88 83 VAL A CA 1
ATOM 626 C C . VAL A 1 83 ? -14.688 9.938 18.828 1 98.88 83 VAL A C 1
ATOM 628 O O . VAL A 1 83 ? -13.523 9.547 18.969 1 98.88 83 VAL A O 1
ATOM 631 N N . ILE A 1 84 ? -15.062 10.742 17.891 1 98.88 84 ILE A N 1
ATOM 632 C CA . ILE A 1 84 ? -14.141 11.289 16.906 1 98.88 84 ILE A CA 1
ATOM 633 C C . ILE A 1 84 ? -14.062 12.805 17.062 1 98.88 84 ILE A C 1
ATOM 635 O O . ILE A 1 84 ? -15.078 13.5 16.969 1 98.88 84 ILE A O 1
ATOM 639 N N . ILE A 1 85 ? -12.867 13.289 17.281 1 98.81 85 ILE A N 1
ATOM 640 C CA . ILE A 1 85 ? -12.633 14.727 17.25 1 98.81 85 ILE A CA 1
ATOM 641 C C . ILE A 1 85 ? -12.383 15.172 15.805 1 98.81 85 ILE A C 1
ATOM 643 O O . ILE A 1 85 ? -11.469 14.68 15.141 1 98.81 85 ILE A O 1
ATOM 647 N N . VAL A 1 86 ? -13.188 16.047 15.297 1 98.5 86 VAL A N 1
ATOM 648 C CA . VAL A 1 86 ? -13.094 16.516 13.914 1 98.5 86 VAL A CA 1
ATOM 649 C C . VAL A 1 86 ? -12.742 18 13.883 1 98.5 86 VAL A C 1
ATOM 651 O O . VAL A 1 86 ? -13.523 18.844 14.328 1 98.5 86 VAL A O 1
ATOM 654 N N . SER A 1 87 ? -11.578 18.266 13.375 1 97.75 87 SER A N 1
ATOM 655 C CA . SER A 1 87 ? -11.133 19.641 13.32 1 97.75 87 SER A CA 1
ATOM 656 C C . SER A 1 87 ? -10.711 20.031 11.914 1 97.75 87 SER A C 1
ATOM 658 O O . SER A 1 87 ? -10.102 21.094 11.703 1 97.75 87 SER A O 1
ATOM 660 N N . GLY A 1 88 ? -11.008 19.25 10.945 1 97.5 88 GLY A N 1
ATOM 661 C CA . GLY A 1 88 ? -10.656 19.453 9.547 1 97.5 88 GLY A CA 1
ATOM 662 C C . GLY A 1 88 ? -10.945 18.25 8.68 1 97.5 88 GLY A C 1
ATOM 663 O O . GLY A 1 88 ? -11.797 17.422 9.008 1 97.5 88 GLY A O 1
ATOM 664 N N . ALA A 1 89 ? -10.297 18.203 7.539 1 96.5 89 ALA A N 1
ATOM 665 C CA . ALA A 1 89 ? -10.578 17.188 6.531 1 96.5 89 ALA A CA 1
ATOM 666 C C . ALA A 1 89 ? -10.188 15.805 7.035 1 96.5 89 ALA A C 1
ATOM 668 O O . ALA A 1 89 ? -10.852 14.812 6.715 1 96.5 89 ALA A O 1
ATOM 669 N N . PHE A 1 90 ? -9.172 15.672 7.793 1 95.81 90 PHE A N 1
ATOM 670 C CA . PHE A 1 90 ? -8.672 14.352 8.164 1 95.81 90 PHE A CA 1
ATOM 671 C C . PHE A 1 90 ? -9.367 13.852 9.43 1 95.81 90 PHE A C 1
ATOM 673 O O . PHE A 1 90 ? -9.539 12.641 9.609 1 95.81 90 PHE A O 1
ATOM 680 N N . GLY A 1 91 ? -9.727 14.773 10.289 1 97.44 91 GLY A N 1
ATOM 681 C CA . GLY A 1 91 ? -10.695 14.359 11.289 1 97.44 91 GLY A CA 1
ATOM 682 C C . GLY A 1 91 ? -11.984 13.82 10.695 1 97.44 91 GLY A C 1
ATOM 683 O O . GLY A 1 91 ? -12.539 12.836 11.188 1 97.44 91 GLY A O 1
ATOM 684 N N . ASN A 1 92 ? -12.414 14.531 9.68 1 97.69 92 ASN A N 1
ATOM 685 C CA . ASN A 1 92 ? -13.594 14.078 8.961 1 97.69 92 ASN A CA 1
ATOM 686 C C . ASN A 1 92 ? -13.375 12.703 8.328 1 97.69 92 ASN A C 1
ATOM 688 O O . ASN A 1 92 ? -14.297 11.898 8.242 1 97.69 92 ASN A O 1
ATOM 692 N N . ARG A 1 93 ? -12.219 12.398 7.895 1 97.44 93 ARG A N 1
ATOM 693 C CA . ARG A 1 93 ? -11.875 11.086 7.367 1 97.44 93 ARG A CA 1
ATOM 694 C C . ARG A 1 93 ? -12.078 10 8.422 1 97.44 93 ARG A C 1
ATOM 696 O O . ARG A 1 93 ? -12.641 8.945 8.133 1 97.44 93 ARG A O 1
ATOM 703 N N . PHE A 1 94 ? -11.609 10.25 9.617 1 97.62 94 PHE A N 1
ATOM 704 C CA . PHE A 1 94 ? -11.867 9.328 10.727 1 97.62 94 PHE A CA 1
ATOM 705 C C . PHE A 1 94 ? -13.359 9.094 10.898 1 97.62 94 PHE A C 1
ATOM 707 O O . PHE A 1 94 ? -13.797 7.957 11.086 1 97.62 94 PHE A O 1
ATOM 714 N N . LYS A 1 95 ? -14.023 10.18 10.867 1 98.56 95 LYS A N 1
ATOM 715 C CA . LYS A 1 95 ? -15.477 10.102 11.031 1 98.56 95 LYS A CA 1
ATOM 716 C C . LYS A 1 95 ? -16.109 9.234 9.945 1 98.56 95 LYS A C 1
ATOM 718 O O . LYS A 1 95 ? -16.922 8.367 10.242 1 98.56 95 LYS A O 1
ATOM 723 N N . GLN A 1 96 ? -15.695 9.43 8.703 1 98.44 96 GLN A N 1
ATOM 724 C CA . GLN A 1 96 ? -16.25 8.672 7.582 1 98.44 96 GLN A CA 1
ATOM 725 C C . GLN A 1 96 ? -15.938 7.18 7.723 1 98.44 96 GLN A C 1
ATOM 727 O O . GLN A 1 96 ? -16.797 6.336 7.457 1 98.44 96 GLN A O 1
ATOM 732 N N . ILE A 1 97 ? -14.734 6.863 8.102 1 98.69 97 ILE A N 1
ATOM 733 C CA . ILE A 1 97 ? -14.367 5.473 8.328 1 98.69 97 ILE A CA 1
ATOM 734 C C . ILE A 1 97 ? -15.227 4.883 9.445 1 98.69 97 ILE A C 1
ATOM 736 O O . ILE A 1 97 ? -15.766 3.785 9.312 1 98.69 97 ILE A O 1
ATOM 740 N N . ALA A 1 98 ? -15.344 5.641 10.539 1 98.62 98 ALA A N 1
ATOM 741 C CA . ALA A 1 98 ? -16.109 5.172 11.688 1 98.62 98 ALA A CA 1
ATOM 742 C C . ALA A 1 98 ? -17.562 4.875 11.305 1 98.62 98 ALA A C 1
ATOM 744 O O . ALA A 1 98 ? -18.109 3.834 11.672 1 98.62 98 ALA A O 1
ATOM 745 N N . GLN A 1 99 ? -18.125 5.77 10.547 1 98.31 99 GLN A N 1
ATOM 746 C CA . GLN A 1 99 ? -19.531 5.648 10.188 1 98.31 99 GLN A CA 1
ATOM 747 C C . GLN A 1 99 ? -19.75 4.473 9.234 1 98.31 99 GLN A C 1
ATOM 749 O O . GLN A 1 99 ? -20.891 4.016 9.07 1 98.31 99 GLN A O 1
ATOM 754 N N . THR A 1 100 ? -18.719 3.979 8.672 1 98 100 THR A N 1
ATOM 755 C CA . THR A 1 100 ? -18.781 2.822 7.785 1 98 100 THR A CA 1
ATOM 756 C C . THR A 1 100 ? -18.906 1.53 8.586 1 98 100 THR A C 1
ATOM 758 O O . THR A 1 100 ? -19.516 0.564 8.125 1 98 100 THR A O 1
ATOM 761 N N . TYR A 1 101 ? -18.422 1.494 9.828 1 97.88 101 TYR A N 1
ATOM 762 C CA . TYR A 1 101 ? -18.25 0.214 10.5 1 97.88 101 TYR A CA 1
ATOM 763 C C . TYR A 1 101 ? -19.047 0.161 11.797 1 97.88 101 TYR A C 1
ATOM 765 O O . TYR A 1 101 ? -19.391 -0.92 12.281 1 97.88 101 TYR A O 1
ATOM 773 N N . TYR A 1 102 ? -19.328 1.358 12.422 1 98.25 102 TYR A N 1
ATOM 774 C CA . TYR A 1 102 ? -19.797 1.329 13.805 1 98.25 102 TYR A CA 1
ATOM 775 C C . TYR A 1 102 ? -21.188 1.958 13.922 1 98.25 102 TYR A C 1
ATOM 777 O O . TYR A 1 102 ? -21.5 2.912 13.203 1 98.25 102 TYR A O 1
ATOM 785 N N . ASN A 1 103 ? -21.969 1.486 14.906 1 98.06 103 ASN A N 1
ATOM 786 C CA . ASN A 1 103 ? -23.344 1.916 15.086 1 98.06 103 ASN A CA 1
ATOM 787 C C . ASN A 1 103 ? -23.438 3.137 15.992 1 98.06 103 ASN A C 1
ATOM 789 O O . ASN A 1 103 ? -24.422 3.881 15.945 1 98.06 103 ASN A O 1
ATOM 793 N N . HIS A 1 104 ? -22.438 3.334 16.906 1 98.62 104 HIS A N 1
ATOM 794 C CA . HIS A 1 104 ? -22.453 4.422 17.875 1 98.62 104 HIS A CA 1
ATOM 795 C C . HIS A 1 104 ? -21.219 5.312 17.719 1 98.62 104 HIS A C 1
ATOM 797 O O . HIS A 1 104 ? -20.297 5.246 18.547 1 98.62 104 HIS A O 1
ATOM 803 N N . VAL A 1 105 ? -21.312 6.23 16.734 1 98.81 105 VAL A N 1
ATOM 804 C CA . VAL A 1 105 ? -20.234 7.18 16.469 1 98.81 105 VAL A CA 1
ATOM 805 C C . VAL A 1 105 ? -20.625 8.562 16.984 1 98.81 105 VAL A C 1
ATOM 807 O O . VAL A 1 105 ? -21.625 9.141 16.547 1 98.81 105 VAL A O 1
ATOM 810 N N . HIS A 1 106 ? -19.906 9.047 17.953 1 98.81 106 HIS A N 1
ATOM 811 C CA . HIS A 1 106 ? -20.094 10.391 18.484 1 98.81 106 HIS A CA 1
ATOM 812 C C . HIS A 1 106 ? -19.031 11.352 17.938 1 98.81 106 HIS A C 1
ATOM 814 O O . HIS A 1 106 ? -17.844 11.047 17.969 1 98.81 106 HIS A O 1
ATOM 820 N N . VAL A 1 107 ? -19.469 12.484 17.422 1 98.75 107 VAL A N 1
ATOM 821 C CA . VAL A 1 107 ? -18.562 13.422 16.766 1 98.75 107 VAL A CA 1
ATOM 822 C C . VAL A 1 107 ? -18.438 14.688 17.594 1 98.75 107 VAL A C 1
ATOM 824 O O . VAL A 1 107 ? -19.438 15.289 18 1 98.75 107 VAL A O 1
ATOM 827 N N . TYR A 1 108 ? -17.266 15.062 17.969 1 98.81 108 TYR A N 1
ATOM 828 C CA . TYR A 1 108 ? -16.953 16.344 18.594 1 98.81 108 TYR A CA 1
ATOM 829 C C . TYR A 1 108 ? -16.328 17.312 17.594 1 98.81 108 TYR A C 1
ATOM 831 O O . TYR A 1 108 ? -15.148 17.188 17.266 1 98.81 108 TYR A O 1
ATOM 839 N N . ASP A 1 109 ? -17.016 18.312 17.234 1 98.31 109 ASP A N 1
ATOM 840 C CA . ASP A 1 109 ? -16.562 19.25 16.203 1 98.31 109 ASP A CA 1
ATOM 841 C C . ASP A 1 109 ? -15.75 20.391 16.828 1 98.31 109 ASP A C 1
ATOM 843 O O . ASP A 1 109 ? -16.156 20.969 17.828 1 98.31 109 ASP A O 1
ATOM 847 N N . VAL A 1 110 ? -14.664 20.609 16.25 1 98.25 110 VAL A N 1
ATOM 848 C CA . VAL A 1 110 ? -13.805 21.734 16.562 1 98.25 110 VAL A CA 1
ATOM 849 C C . VAL A 1 110 ? -13.742 22.688 15.359 1 98.25 110 VAL A C 1
ATOM 851 O O . VAL A 1 110 ? -13.711 22.234 14.211 1 98.25 110 VAL A O 1
ATOM 854 N N . ASN A 1 111 ? -13.805 23.969 15.656 1 97.5 111 ASN A N 1
ATOM 855 C CA . ASN A 1 111 ? -13.703 24.922 14.562 1 97.5 111 ASN A CA 1
ATOM 856 C C . ASN A 1 111 ? -12.406 24.75 13.781 1 97.5 111 ASN A C 1
ATOM 858 O O . ASN A 1 111 ? -11.336 24.594 14.375 1 97.5 111 ASN A O 1
ATOM 862 N N . TRP A 1 112 ? -12.547 24.656 12.422 1 97.62 112 TRP A N 1
ATOM 863 C CA . TRP A 1 112 ? -11.352 24.516 11.586 1 97.62 112 TRP A CA 1
ATOM 864 C C . TRP A 1 112 ? -10.391 25.672 11.836 1 97.62 112 TRP A C 1
ATOM 866 O O . TRP A 1 112 ? -10.781 26.844 11.781 1 97.62 112 TRP A O 1
ATOM 876 N N . GLY A 1 113 ? -9.164 25.391 12.141 1 97.06 113 GLY A N 1
ATOM 877 C CA . GLY A 1 113 ? -8.164 26.391 12.469 1 97.06 113 GLY A CA 1
ATOM 878 C C . GLY A 1 113 ? -7.926 26.531 13.961 1 97.06 113 GLY A C 1
ATOM 879 O O . GLY A 1 113 ? -7.035 27.266 14.391 1 97.06 113 GLY A O 1
ATOM 880 N N . GLU A 1 114 ? -8.656 25.766 14.688 1 97.81 114 GLU A N 1
ATOM 881 C CA . GLU A 1 114 ? -8.516 25.812 16.141 1 97.81 114 GLU A CA 1
ATOM 882 C C . GLU A 1 114 ? -8.203 24.422 16.703 1 97.81 114 GLU A C 1
ATOM 884 O O . GLU A 1 114 ? -8.531 23.406 16.078 1 97.81 114 GLU A O 1
ATOM 889 N N . ALA A 1 115 ? -7.582 24.422 17.828 1 98.38 115 ALA A N 1
ATOM 890 C CA . ALA A 1 115 ? -7.285 23.172 18.531 1 98.38 115 ALA A CA 1
ATOM 891 C C . ALA A 1 115 ? -8.406 22.797 19.5 1 98.38 115 ALA A C 1
ATOM 893 O O . ALA A 1 115 ? -9.172 23.672 19.922 1 98.38 115 ALA A O 1
ATOM 894 N N . VAL A 1 116 ? -8.484 21.562 19.812 1 98.56 116 VAL A N 1
ATOM 895 C CA . VAL A 1 116 ? -9.445 21.094 20.797 1 98.56 116 VAL A CA 1
ATOM 896 C C . VAL A 1 116 ? -9.117 21.703 22.172 1 98.56 116 VAL A C 1
ATOM 898 O O . VAL A 1 116 ? -7.949 21.797 22.547 1 98.56 116 VAL A O 1
ATOM 901 N N . ILE A 1 117 ? -10.125 22.234 22.781 1 98.44 117 ILE A N 1
ATOM 902 C CA . ILE A 1 117 ? -9.992 22.625 24.188 1 98.44 117 ILE A CA 1
ATOM 903 C C . ILE A 1 117 ? -10.25 21.422 25.078 1 98.44 117 ILE A C 1
ATOM 905 O O . ILE A 1 117 ? -11.375 20.938 25.172 1 98.44 117 ILE A O 1
ATOM 909 N N . VAL A 1 118 ? -9.227 20.984 25.797 1 98.69 118 VAL A N 1
ATOM 910 C CA . VAL A 1 118 ? -9.227 19.703 26.5 1 98.69 118 VAL A CA 1
ATOM 911 C C . VAL A 1 118 ? -10.359 19.688 27.531 1 98.69 118 VAL A C 1
ATOM 913 O O . VAL A 1 118 ? -11.133 18.734 27.594 1 98.69 118 VAL A O 1
ATOM 916 N N . ASP A 1 119 ? -10.508 20.766 28.312 1 98.44 119 ASP A N 1
ATOM 917 C CA . ASP A 1 119 ? -11.523 20.797 29.359 1 98.44 119 ASP A CA 1
ATOM 918 C C . ASP A 1 119 ? -12.93 20.719 28.766 1 98.44 119 ASP A C 1
ATOM 920 O O . ASP A 1 119 ? -13.805 20.031 29.312 1 98.44 119 ASP A O 1
ATOM 924 N N . ASP A 1 120 ? -13.109 21.391 27.703 1 98.69 120 ASP A N 1
A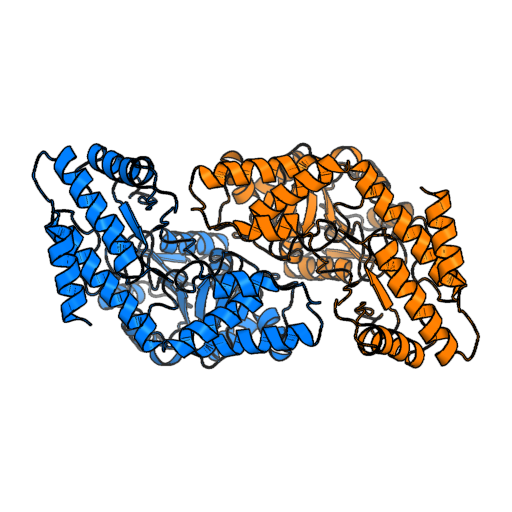TOM 925 C CA . ASP A 1 120 ? -14.406 21.359 27.047 1 98.69 120 ASP A CA 1
ATOM 926 C C . ASP A 1 120 ? -14.711 19.953 26.516 1 98.69 120 ASP A C 1
ATOM 928 O O . ASP A 1 120 ? -15.859 19.516 26.562 1 98.69 120 ASP A O 1
ATOM 932 N N . PHE A 1 121 ? -13.773 19.312 26 1 98.75 121 PHE A N 1
ATOM 933 C CA . PHE A 1 121 ? -13.953 17.969 25.453 1 98.75 121 PHE A CA 1
ATOM 934 C C . PHE A 1 121 ? -14.297 16.969 26.562 1 98.75 121 PHE A C 1
ATOM 936 O O . PHE A 1 121 ? -15.156 16.109 26.391 1 98.75 121 PHE A O 1
ATOM 943 N N . ILE A 1 122 ? -13.594 17.094 27.719 1 98.69 122 ILE A N 1
ATOM 944 C CA . ILE A 1 122 ? -13.883 16.203 28.828 1 98.69 122 ILE A CA 1
ATOM 945 C C . ILE A 1 122 ? -15.312 16.438 29.328 1 98.69 122 ILE A C 1
ATOM 947 O O . ILE A 1 122 ? -16.016 15.484 29.672 1 98.69 122 ILE A O 1
ATOM 951 N N . THR A 1 123 ? -15.719 17.703 29.359 1 98.62 123 THR A N 1
ATOM 952 C CA . THR A 1 123 ? -17.094 18.016 29.719 1 98.62 123 THR A CA 1
ATOM 953 C C . THR A 1 123 ? -18.078 17.344 28.75 1 98.62 123 THR A C 1
ATOM 955 O O . THR A 1 123 ? -19.094 16.797 29.156 1 98.62 123 THR A O 1
ATOM 958 N N . TYR A 1 124 ? -17.734 17.375 27.484 1 98.62 124 TYR A N 1
ATOM 959 C CA . TYR A 1 124 ? -18.531 16.719 26.453 1 98.62 124 TYR A CA 1
ATOM 960 C C . TYR A 1 124 ? -18.641 15.219 26.719 1 98.62 124 TYR A C 1
ATOM 962 O O . TYR A 1 124 ? -19.734 14.648 26.641 1 98.62 124 TYR A O 1
ATOM 970 N N . LEU A 1 125 ? -17.547 14.578 27.062 1 98.56 125 LEU A N 1
ATOM 971 C CA . LEU A 1 125 ? -17.531 13.141 27.328 1 98.56 125 LEU A CA 1
ATOM 972 C C . LEU A 1 125 ? -18.438 12.797 28.5 1 98.56 125 LEU A C 1
ATOM 974 O O . LEU A 1 125 ? -19.156 11.797 28.469 1 98.56 125 LEU A O 1
ATOM 978 N N . LYS A 1 126 ? -18.375 13.648 29.516 1 97.94 126 LYS A N 1
ATOM 979 C CA . LYS A 1 126 ? -19.203 13.43 30.688 1 97.94 126 LYS A CA 1
ATOM 980 C C . LYS A 1 126 ? -20.672 13.516 30.344 1 97.94 126 LYS A C 1
ATOM 982 O O . LYS A 1 126 ? -21.484 12.734 30.875 1 97.94 126 LYS A O 1
ATOM 987 N N . GLN A 1 127 ? -20.953 14.336 29.469 1 98.12 127 GLN A N 1
ATOM 988 C CA . GLN A 1 127 ? -22.344 14.578 29.109 1 98.12 127 GLN A CA 1
ATOM 989 C C . GLN A 1 127 ? -22.891 13.461 28.234 1 98.12 127 GLN A C 1
ATOM 991 O O . GLN A 1 127 ? -24.094 13.242 28.172 1 98.12 127 GLN A O 1
ATOM 996 N N . LEU A 1 128 ? -22.016 12.789 27.5 1 97.31 128 LEU A N 1
ATOM 997 C CA . LEU A 1 128 ? -22.469 11.68 26.656 1 97.31 128 LEU A CA 1
ATOM 998 C C . LEU A 1 128 ? -23.125 10.586 27.484 1 97.31 128 LEU A C 1
ATOM 1000 O O . LEU A 1 128 ? -24.062 9.938 27.031 1 97.31 128 LEU A O 1
ATOM 1004 N N . ASN A 1 129 ? -22.719 10.344 28.688 1 95.88 129 ASN A N 1
ATOM 1005 C CA . ASN A 1 129 ? -23.266 9.391 29.641 1 95.88 129 ASN A CA 1
ATOM 1006 C C . ASN A 1 129 ? -23.375 7.988 29.047 1 95.88 129 ASN A C 1
ATOM 1008 O O . ASN A 1 129 ? -24.438 7.352 29.125 1 95.88 129 ASN A O 1
ATOM 1012 N N . VAL A 1 130 ? -22.422 7.547 28.234 1 97.5 130 VAL A N 1
ATOM 1013 C CA . VAL A 1 130 ? -22.281 6.203 27.688 1 97.5 130 VAL A CA 1
ATOM 1014 C C . VAL A 1 130 ? -20.859 5.703 27.891 1 97.5 130 VAL A C 1
ATOM 1016 O O . VAL A 1 130 ? -19.938 6.5 28.109 1 97.5 130 VAL A O 1
ATOM 1019 N N . PRO A 1 131 ? -20.656 4.426 27.922 1 97.12 131 PRO A N 1
ATOM 1020 C CA . PRO A 1 131 ? -19.312 3.873 28.078 1 97.12 131 PRO A CA 1
ATOM 1021 C C . PRO A 1 131 ? -18.469 3.99 26.812 1 97.12 131 PRO A C 1
ATOM 1023 O O . PRO A 1 131 ? -18.484 3.084 25.969 1 97.12 131 PRO A O 1
ATOM 1026 N N . VAL A 1 132 ? -17.719 4.992 26.688 1 98.38 132 VAL A N 1
ATOM 1027 C CA . VAL A 1 132 ? -16.891 5.25 25.516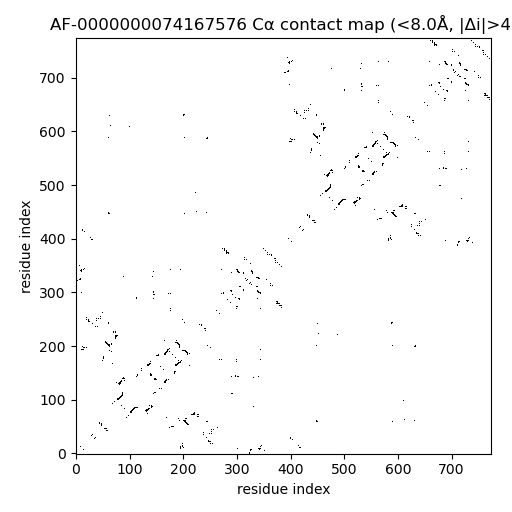 1 98.38 132 VAL A CA 1
ATOM 1028 C C . VAL A 1 132 ? -15.695 4.305 25.516 1 98.38 132 VAL A C 1
ATOM 1030 O O . VAL A 1 132 ? -14.945 4.242 26.484 1 98.38 132 VAL A O 1
ATOM 1033 N N . THR A 1 133 ? -15.547 3.637 24.391 1 98.62 133 THR A N 1
ATOM 1034 C CA . THR A 1 133 ? -14.461 2.674 24.234 1 98.62 133 THR A CA 1
ATOM 1035 C C . THR A 1 133 ? -13.172 3.369 23.797 1 98.62 133 THR A C 1
ATOM 1037 O O . THR A 1 133 ? -12.086 3.033 24.266 1 98.62 133 THR A O 1
ATOM 1040 N N . ALA A 1 134 ? -13.289 4.289 22.891 1 98.81 134 ALA A N 1
ATOM 1041 C CA . ALA A 1 134 ? -12.094 4.879 22.297 1 98.81 134 ALA A CA 1
ATOM 1042 C C . ALA A 1 134 ? -12.359 6.297 21.812 1 98.81 134 ALA A C 1
ATOM 1044 O O . ALA A 1 134 ? -13.484 6.621 21.406 1 98.81 134 ALA A O 1
ATOM 1045 N N . VAL A 1 135 ? -11.352 7.094 21.859 1 98.94 135 VAL A N 1
ATOM 1046 C CA . VAL A 1 135 ? -11.336 8.445 21.312 1 98.94 135 VAL A CA 1
ATOM 1047 C C . VAL A 1 135 ? -10.289 8.555 20.203 1 98.94 135 VAL A C 1
ATOM 1049 O O . VAL A 1 135 ? -9.164 8.07 20.359 1 98.94 135 VAL A O 1
ATOM 1052 N N . PHE A 1 136 ? -10.695 9.148 19.078 1 98.81 136 PHE A N 1
ATOM 1053 C CA . PHE A 1 136 ? -9.82 9.32 17.922 1 98.81 136 PHE A CA 1
ATOM 1054 C C . PHE A 1 136 ? -9.57 10.797 17.656 1 98.81 136 PHE A C 1
ATOM 1056 O O . PHE A 1 136 ? -10.508 11.602 17.656 1 98.81 136 PHE A O 1
ATOM 1063 N N . THR A 1 137 ? -8.289 11.164 17.438 1 98.56 137 THR A N 1
ATOM 1064 C CA . THR A 1 137 ? -7.938 12.547 17.141 1 98.56 137 THR A CA 1
ATOM 1065 C C . THR A 1 137 ? -6.77 12.609 16.156 1 98.56 137 THR A C 1
ATOM 1067 O O . THR A 1 137 ? -6.133 11.594 15.883 1 98.56 137 THR A O 1
ATOM 1070 N N . GLN A 1 138 ? -6.629 13.75 15.531 1 98.31 138 GLN A N 1
ATOM 1071 C CA . GLN A 1 138 ? -5.414 14.055 14.781 1 98.31 138 GLN A CA 1
ATOM 1072 C C . GLN A 1 138 ? -4.363 14.703 15.68 1 98.31 138 GLN A C 1
ATOM 1074 O O . GLN A 1 138 ? -4.695 15.531 16.531 1 98.31 138 GLN A O 1
ATOM 1079 N N . PHE A 1 139 ? -3.135 14.266 15.5 1 98.62 139 PHE A N 1
ATOM 1080 C CA . PHE A 1 139 ? -2.059 15.039 16.109 1 98.62 139 PHE A CA 1
ATOM 1081 C C . PHE A 1 139 ? -1.903 16.391 15.422 1 98.62 139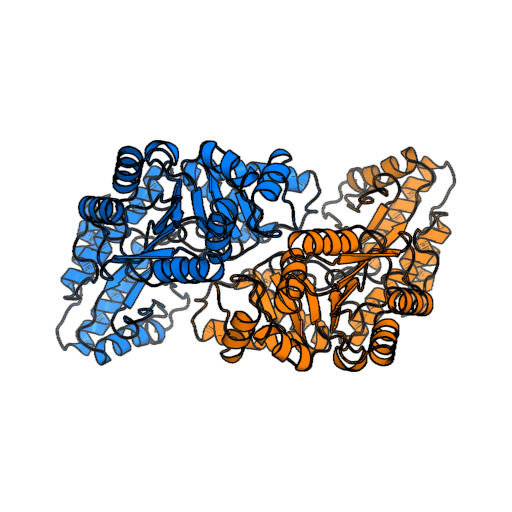 PHE A C 1
ATOM 1083 O O . PHE A 1 139 ? -2.039 17.438 16.062 1 98.62 139 PHE A O 1
ATOM 1090 N N . CYS A 1 140 ? -1.698 16.344 14.172 1 97.62 140 CYS A N 1
ATOM 1091 C CA . CYS A 1 140 ? -1.705 17.5 13.289 1 97.62 140 CYS A CA 1
ATOM 1092 C C . CYS A 1 140 ? -2.816 17.391 12.25 1 97.62 140 CYS A C 1
ATOM 1094 O O . CYS A 1 140 ? -2.883 16.406 11.508 1 97.62 140 CYS A O 1
ATOM 1096 N N . GLU A 1 141 ? -3.752 18.328 12.266 1 97.75 141 GLU A N 1
ATOM 1097 C CA . GLU A 1 141 ? -4.746 18.453 11.203 1 97.75 141 GLU A CA 1
ATOM 1098 C C . GLU A 1 141 ? -4.203 19.266 10.031 1 97.75 141 GLU A C 1
ATOM 1100 O O . GLU A 1 141 ? -4.316 20.5 10.008 1 97.75 141 GLU A O 1
ATOM 1105 N N . THR A 1 142 ? -3.768 18.547 9.039 1 95.69 142 THR A N 1
ATOM 1106 C CA . THR A 1 142 ? -2.971 19.141 7.965 1 95.69 142 THR A CA 1
ATOM 1107 C C . THR A 1 142 ? -3.832 20.047 7.086 1 95.69 142 THR A C 1
ATOM 1109 O O . THR A 1 142 ? -3.322 20.969 6.457 1 95.69 142 THR A O 1
ATOM 1112 N N . SER A 1 143 ? -5.113 19.812 7.031 1 96.75 143 SER A N 1
ATOM 1113 C CA . SER A 1 143 ? -6 20.609 6.195 1 96.75 143 SER A CA 1
ATOM 1114 C C . SER A 1 143 ? -6.125 22.031 6.73 1 96.75 143 SER A C 1
ATOM 1116 O O . SER A 1 143 ? -6.492 22.953 5.996 1 96.75 143 SER A O 1
ATOM 1118 N N . THR A 1 144 ? -5.762 22.219 7.996 1 97.31 144 THR A N 1
ATOM 1119 C CA . THR A 1 144 ? -5.895 23.547 8.586 1 97.31 144 THR A CA 1
ATOM 1120 C C . THR A 1 144 ? -4.555 24.031 9.117 1 97.31 144 THR A C 1
ATOM 1122 O O . THR A 1 144 ? -4.352 25.234 9.289 1 97.31 144 THR A O 1
ATOM 1125 N N . GLY A 1 145 ? -3.676 23.094 9.406 1 97.75 145 GLY A N 1
ATOM 1126 C CA . GLY A 1 145 ? -2.383 23.453 9.969 1 97.75 145 GLY A CA 1
ATOM 1127 C C . GLY A 1 145 ? -2.385 23.531 11.484 1 97.75 145 GLY A C 1
ATOM 1128 O O . GLY A 1 145 ? -1.515 24.156 12.078 1 97.75 145 GLY A O 1
ATOM 1129 N N . VAL A 1 146 ? -3.344 22.922 12.109 1 98 146 VAL A N 1
ATOM 1130 C CA . VAL A 1 146 ? -3.479 22.953 13.562 1 98 146 VAL A CA 1
ATOM 1131 C C . VAL A 1 146 ? -2.787 21.734 14.172 1 98 146 VAL A C 1
ATOM 1133 O O . VAL A 1 146 ? -2.859 20.625 13.625 1 98 146 VAL A O 1
ATOM 1136 N N . ILE A 1 147 ? -2.1 21.891 15.25 1 98 147 ILE A N 1
ATOM 1137 C CA . ILE A 1 147 ? -1.628 20.797 16.094 1 98 147 ILE A CA 1
ATOM 1138 C C . ILE A 1 147 ? -2.453 20.734 17.375 1 98 147 ILE A C 1
ATOM 1140 O O . ILE A 1 147 ? -2.699 21.766 18.016 1 98 147 ILE A O 1
ATOM 1144 N N . HIS A 1 148 ? -2.979 19.578 17.703 1 98.38 148 HIS A N 1
ATOM 1145 C CA . HIS A 1 148 ? -3.779 19.391 18.906 1 98.38 148 HIS A CA 1
ATOM 1146 C C . HIS A 1 148 ? -2.896 19.078 20.125 1 98.38 148 HIS A C 1
ATOM 1148 O O . HIS A 1 148 ? -1.778 18.594 19.969 1 98.38 148 HIS A O 1
ATOM 1154 N N . PRO A 1 149 ? -3.352 19.484 21.312 1 98.19 149 PRO A N 1
ATOM 1155 C CA . PRO A 1 149 ? -2.594 19.188 22.531 1 98.19 149 PRO A CA 1
ATOM 1156 C C . PRO A 1 149 ? -2.707 17.734 22.953 1 98.19 149 PRO A C 1
ATOM 1158 O O . PRO A 1 149 ? -3.26 17.438 24.031 1 98.19 149 PRO A O 1
ATOM 1161 N N . VAL A 1 150 ? -2.096 16.828 22.25 1 98.38 150 VAL A N 1
ATOM 1162 C CA . VAL A 1 150 ? -2.227 15.383 22.375 1 98.38 150 VAL A CA 1
ATOM 1163 C C . VAL A 1 150 ? -1.753 14.93 23.75 1 98.38 150 VAL A C 1
ATOM 1165 O O . VAL A 1 150 ? -2.355 14.039 24.359 1 98.38 150 VAL A O 1
ATOM 1168 N N . HIS A 1 151 ? -0.638 15.508 24.25 1 98 151 HIS A N 1
ATOM 1169 C CA . HIS A 1 151 ? -0.119 15.156 25.562 1 98 151 HIS A CA 1
ATOM 1170 C C . HIS A 1 151 ? -1.14 15.453 26.656 1 98 151 HIS A C 1
ATOM 1172 O O . HIS A 1 151 ? -1.455 14.578 27.469 1 98 151 HIS A O 1
ATOM 1178 N N . GLN A 1 152 ? -1.653 16.672 26.641 1 98.44 152 GLN A N 1
ATOM 1179 C CA . GLN A 1 152 ? -2.648 17.078 27.625 1 98.44 152 GLN A CA 1
ATOM 1180 C C . GLN A 1 152 ? -3.928 16.25 27.484 1 98.44 152 GLN A C 1
ATOM 1182 O O . GLN A 1 152 ? -4.527 15.852 28.484 1 98.44 152 GLN A O 1
ATOM 1187 N N . LEU A 1 153 ? -4.316 16.047 26.281 1 98.69 153 LEU A N 1
ATOM 1188 C CA . LEU A 1 153 ? -5.531 15.289 26 1 98.69 153 LEU A CA 1
ATOM 1189 C C . LEU A 1 153 ? -5.41 13.859 26.516 1 98.69 153 LEU A C 1
ATOM 1191 O O . LEU A 1 153 ? -6.344 13.328 27.125 1 98.69 153 LEU A O 1
ATOM 1195 N N . GLY A 1 154 ? -4.273 13.188 26.219 1 98.75 154 GLY A N 1
ATOM 1196 C CA . GLY A 1 154 ? -4.051 11.828 26.688 1 98.75 154 GLY A CA 1
ATOM 1197 C C . GLY A 1 154 ? -4.176 11.695 28.188 1 98.75 154 GLY A C 1
ATOM 1198 O O . GLY A 1 154 ? -4.848 10.789 28.688 1 98.75 154 GLY A O 1
ATOM 1199 N N . HIS A 1 155 ? -3.545 12.609 28.922 1 98.75 155 HIS A N 1
ATOM 1200 C CA . HIS A 1 155 ? -3.605 12.578 30.375 1 98.75 155 HIS A CA 1
ATOM 1201 C C . HIS A 1 155 ? -5.023 12.828 30.875 1 98.75 155 HIS A C 1
ATOM 1203 O O . HIS A 1 155 ? -5.484 12.172 31.812 1 98.75 155 HIS A O 1
ATOM 1209 N N . ALA A 1 156 ? -5.684 13.789 30.25 1 98.81 156 ALA A N 1
ATOM 1210 C CA . ALA A 1 156 ? -7.051 14.117 30.656 1 98.81 156 ALA A CA 1
ATOM 1211 C C . ALA A 1 156 ? -7.984 12.93 30.422 1 98.81 156 ALA A C 1
ATOM 1213 O O . ALA A 1 156 ? -8.883 12.672 31.234 1 98.81 156 ALA A O 1
ATOM 1214 N N . LEU A 1 157 ? -7.828 12.219 29.328 1 98.75 157 LEU A N 1
ATOM 1215 C CA . LEU A 1 157 ? -8.664 11.062 29.016 1 98.75 157 LEU A CA 1
ATOM 1216 C C . LEU A 1 157 ? -8.477 9.953 30.047 1 98.75 157 LEU A C 1
ATOM 1218 O O . LEU A 1 157 ? -9.445 9.336 30.484 1 98.75 157 LEU A O 1
ATOM 1222 N N . LYS A 1 158 ? -7.207 9.695 30.422 1 98.12 158 LYS A N 1
ATOM 1223 C CA . LYS A 1 158 ? -6.926 8.656 31.406 1 98.12 158 LYS A CA 1
ATOM 1224 C C . LYS A 1 158 ? -7.48 9.031 32.781 1 98.12 158 LYS A C 1
ATOM 1226 O O . LYS A 1 158 ? -7.934 8.164 33.531 1 98.12 158 LYS A O 1
ATOM 1231 N N . ALA A 1 159 ? -7.383 10.305 33.062 1 98.19 159 ALA A N 1
ATOM 1232 C CA . ALA A 1 159 ? -7.961 10.773 34.312 1 98.19 159 ALA A CA 1
ATOM 1233 C C . ALA A 1 159 ? -9.477 10.617 34.312 1 98.19 159 ALA A C 1
ATOM 1235 O O . ALA A 1 159 ? -10.086 10.328 35.344 1 98.19 159 ALA A O 1
ATOM 1236 N N . PHE A 1 160 ? -10.078 10.812 33.219 1 98.19 160 PHE A N 1
ATOM 1237 C CA . PHE A 1 160 ? -11.523 10.688 33.062 1 98.19 160 PHE A CA 1
ATOM 1238 C C . PHE A 1 160 ? -11.953 9.227 33.156 1 98.19 160 PHE A C 1
ATOM 1240 O O . PHE A 1 160 ? -12.867 8.891 33.906 1 98.19 160 PHE A O 1
ATOM 1247 N N . ASP A 1 161 ? -11.328 8.367 32.406 1 98.19 161 ASP A N 1
ATOM 1248 C CA . ASP A 1 161 ? -11.586 6.934 32.344 1 98.19 161 ASP A CA 1
ATOM 1249 C C . ASP A 1 161 ? -10.359 6.164 31.875 1 98.19 161 ASP A C 1
ATOM 1251 O O . ASP A 1 161 ? -10.078 6.133 30.672 1 98.19 161 ASP A O 1
ATOM 1255 N N . ASN A 1 162 ? -9.797 5.469 32.719 1 97.44 162 ASN A N 1
ATOM 1256 C CA . ASN A 1 162 ? -8.539 4.801 32.438 1 97.44 162 ASN A CA 1
ATOM 1257 C C . ASN A 1 162 ? -8.734 3.627 31.469 1 97.44 162 ASN A C 1
ATOM 1259 O O . ASN A 1 162 ? -7.77 3.111 30.906 1 97.44 162 ASN A O 1
ATOM 1263 N N . SER A 1 163 ? -9.891 3.229 31.266 1 97.75 163 SER A N 1
ATOM 1264 C CA . SER A 1 163 ? -10.156 2.094 30.391 1 97.75 163 SER A CA 1
ATOM 1265 C C . SER A 1 163 ? -10.289 2.535 28.938 1 97.75 163 SER A C 1
ATOM 1267 O O . SER A 1 163 ? -10.219 1.711 28.016 1 97.75 163 SER A O 1
ATOM 1269 N N . LEU A 1 164 ? -10.43 3.797 28.703 1 97.38 164 LEU A N 1
ATOM 1270 C CA . LEU A 1 164 ? -10.609 4.355 27.359 1 97.38 164 LEU A CA 1
ATOM 1271 C C . LEU A 1 164 ? -9.328 4.246 26.547 1 97.38 164 LEU A C 1
ATOM 1273 O O . LEU A 1 164 ? -8.234 4.504 27.062 1 97.38 164 LEU A O 1
ATOM 1277 N N . TYR A 1 165 ? -9.492 3.805 25.25 1 98.88 165 TYR A N 1
ATOM 1278 C CA . TYR A 1 165 ? -8.336 3.793 24.359 1 98.88 165 TYR A CA 1
ATOM 1279 C C . TYR A 1 165 ? -8.18 5.133 23.656 1 98.88 165 TYR A C 1
ATOM 1281 O O . TYR A 1 165 ? -9.172 5.754 23.25 1 98.88 165 TYR A O 1
ATOM 1289 N N . PHE A 1 166 ? -6.973 5.594 23.531 1 98.94 166 PHE A N 1
ATOM 1290 C CA . PHE A 1 166 ? -6.648 6.855 22.875 1 98.94 166 PHE A CA 1
ATOM 1291 C C . PHE A 1 166 ? -5.859 6.613 21.594 1 98.94 166 PHE A C 1
ATOM 1293 O O . PHE A 1 166 ? -4.738 6.102 21.625 1 98.94 166 PHE A O 1
ATOM 1300 N N . ILE A 1 167 ? -6.461 6.922 20.406 1 98.94 167 ILE A N 1
ATOM 1301 C CA . ILE A 1 167 ? -5.871 6.703 19.094 1 98.94 167 ILE A CA 1
ATOM 1302 C C . ILE A 1 167 ? -5.543 8.039 18.438 1 98.94 167 ILE A C 1
ATOM 1304 O O . ILE A 1 167 ? -6.398 8.93 18.359 1 98.94 167 ILE A O 1
ATOM 1308 N N . VAL A 1 168 ? -4.336 8.133 17.891 1 98.94 168 VAL A N 1
ATOM 1309 C CA . VAL A 1 168 ? -3.871 9.414 17.359 1 98.94 168 VAL A CA 1
ATOM 1310 C C . VAL A 1 168 ? -3.379 9.234 15.93 1 98.94 168 VAL A C 1
ATOM 1312 O O . VAL A 1 168 ? -2.557 8.352 15.656 1 98.94 168 VAL A O 1
ATOM 1315 N N . ASP A 1 169 ? -3.945 10.023 15.047 1 98.81 169 ASP A N 1
ATOM 1316 C CA . ASP A 1 169 ? -3.453 10.141 13.68 1 98.81 169 ASP A CA 1
ATOM 1317 C C . ASP A 1 169 ? -2.26 11.094 13.609 1 98.81 169 ASP A C 1
ATOM 1319 O O . ASP A 1 169 ? -2.424 12.312 13.68 1 98.81 169 ASP A O 1
ATOM 1323 N N . GLY A 1 170 ? -1.09 10.539 13.398 1 98.69 170 GLY A N 1
ATOM 1324 C CA . GLY A 1 170 ? 0.129 11.32 13.289 1 98.69 170 GLY A CA 1
ATOM 1325 C C . GLY A 1 170 ? 0.673 11.375 11.867 1 98.69 170 GLY A C 1
ATOM 1326 O O . GLY A 1 170 ? 1.865 11.609 11.664 1 98.69 170 GLY A O 1
ATOM 1327 N N . VAL A 1 171 ? -0.076 11.164 10.859 1 98.25 171 VAL A N 1
ATOM 1328 C CA . VAL A 1 171 ? 0.337 11 9.469 1 98.25 171 VAL A CA 1
ATOM 1329 C C . VAL A 1 171 ? 1.167 12.203 9.031 1 98.25 171 VAL A C 1
ATOM 1331 O O . VAL A 1 171 ? 2.207 12.047 8.391 1 98.25 171 VAL A O 1
ATOM 1334 N N . SER A 1 172 ? 0.809 13.375 9.469 1 97.06 172 SER A N 1
ATOM 1335 C CA . SER A 1 172 ? 1.403 14.562 8.859 1 97.06 172 SER A CA 1
ATOM 1336 C C . SER A 1 172 ? 2.477 15.164 9.766 1 97.06 172 SER A C 1
ATOM 1338 O O . SER A 1 172 ? 3.082 16.172 9.422 1 97.06 172 SER A O 1
ATOM 1340 N N . CYS A 1 173 ? 2.754 14.477 10.945 1 97.94 173 CYS A N 1
ATOM 1341 C CA . CYS A 1 173 ? 3.686 15.242 11.773 1 97.94 173 CYS A CA 1
ATOM 1342 C C . CYS A 1 173 ? 4.695 14.32 12.445 1 97.94 173 CYS A C 1
ATOM 1344 O O . CYS A 1 173 ? 5.684 14.789 13.016 1 97.94 173 CYS A O 1
ATOM 1346 N N . ILE A 1 174 ? 4.48 12.992 12.469 1 98.5 174 ILE A N 1
ATOM 1347 C CA . ILE A 1 174 ? 5.484 12.109 13.047 1 98.5 174 ILE A CA 1
ATOM 1348 C C . ILE A 1 174 ? 6.805 12.258 12.297 1 98.5 174 ILE A C 1
ATOM 1350 O O . ILE A 1 174 ? 6.828 12.242 11.062 1 98.5 174 ILE A O 1
ATOM 1354 N N . GLY A 1 175 ? 7.836 12.375 12.992 1 97.62 175 GLY A N 1
ATOM 1355 C CA . GLY A 1 175 ? 9.141 12.719 12.453 1 97.62 175 GLY A CA 1
ATOM 1356 C C . GLY A 1 175 ? 9.492 14.18 12.641 1 97.62 175 GLY A C 1
ATOM 1357 O O . GLY A 1 175 ? 10.648 14.578 12.469 1 97.62 175 GLY A O 1
ATOM 1358 N N . ALA A 1 176 ? 8.453 14.984 13.078 1 98.19 176 ALA A N 1
ATOM 1359 C CA . ALA A 1 176 ? 8.664 16.422 13.227 1 98.19 176 ALA A CA 1
ATOM 1360 C C . ALA A 1 176 ? 8.18 16.906 14.586 1 98.19 176 ALA A C 1
ATOM 1362 O O . ALA A 1 176 ? 8.164 18.109 14.859 1 98.19 176 ALA A O 1
ATOM 1363 N N . VAL A 1 177 ? 7.711 16.016 15.438 1 98.06 177 VAL A N 1
ATOM 1364 C CA . VAL A 1 177 ? 7.211 16.359 16.766 1 98.06 177 VAL A CA 1
ATOM 1365 C C . VAL A 1 177 ? 7.777 15.406 17.797 1 98.06 177 VAL A C 1
ATOM 1367 O O . VAL A 1 177 ? 8.219 14.305 17.469 1 98.06 177 VAL A O 1
ATOM 1370 N N . ASP A 1 178 ? 7.781 15.906 19.016 1 97 178 ASP A N 1
ATOM 1371 C CA . ASP A 1 178 ? 8.078 15.023 20.141 1 97 178 ASP A CA 1
ATOM 1372 C C . ASP A 1 178 ? 6.848 14.219 20.547 1 97 178 ASP A C 1
ATOM 1374 O O . ASP A 1 178 ? 5.781 14.789 20.797 1 97 178 ASP A O 1
ATOM 1378 N N . VAL A 1 179 ? 6.965 12.906 20.578 1 98.31 179 VAL A N 1
ATOM 1379 C CA . VAL A 1 179 ? 5.855 12.039 20.969 1 98.31 179 VAL A CA 1
ATOM 1380 C C . VAL A 1 179 ? 6.387 10.797 21.672 1 98.31 179 VAL A C 1
ATOM 1382 O O . VAL A 1 179 ? 7.488 10.328 21.375 1 98.31 179 VAL A O 1
ATOM 1385 N N . ASP A 1 180 ? 5.719 10.367 22.641 1 98.62 180 ASP A N 1
ATOM 1386 C CA . ASP A 1 180 ? 5.992 9.141 23.391 1 98.62 180 ASP A CA 1
ATOM 1387 C C . ASP A 1 180 ? 4.691 8.453 23.797 1 98.62 180 ASP A C 1
ATOM 1389 O O . ASP A 1 180 ? 3.875 9.031 24.516 1 98.62 180 ASP A O 1
ATOM 1393 N N . LEU A 1 181 ? 4.504 7.219 23.359 1 98.75 181 LEU A N 1
ATOM 1394 C CA . LEU A 1 181 ? 3.234 6.539 23.594 1 98.75 181 LEU A CA 1
ATOM 1395 C C . LEU A 1 181 ? 2.934 6.438 25.094 1 98.75 181 LEU A C 1
ATOM 1397 O O . LEU A 1 181 ? 1.8 6.664 25.516 1 98.75 181 LEU A O 1
ATOM 1401 N N . THR A 1 182 ? 3.947 6.105 25.891 1 98.38 182 THR A N 1
ATOM 1402 C CA . THR A 1 182 ? 3.756 5.938 27.328 1 98.38 182 THR A CA 1
ATOM 1403 C C . THR A 1 182 ? 3.531 7.289 28 1 98.38 182 THR A C 1
ATOM 1405 O O . THR A 1 182 ? 2.557 7.469 28.734 1 98.38 182 THR A O 1
ATOM 1408 N N . LYS A 1 183 ? 4.387 8.258 27.703 1 98.38 183 LYS A N 1
ATOM 1409 C CA . LYS A 1 183 ? 4.316 9.578 28.312 1 98.38 183 LYS A CA 1
ATOM 1410 C C . LYS A 1 183 ? 3.033 10.297 27.922 1 98.38 183 LYS A C 1
ATOM 1412 O O . LYS A 1 183 ? 2.451 11.031 28.719 1 98.38 183 LYS A O 1
ATOM 1417 N N . ASP A 1 184 ? 2.564 10.094 26.734 1 98.69 184 ASP A N 1
ATOM 1418 C CA . ASP A 1 184 ? 1.431 10.836 26.188 1 98.69 184 ASP A CA 1
ATOM 1419 C C . ASP A 1 184 ? 0.138 10.031 26.312 1 98.69 184 ASP A C 1
ATOM 1421 O O . ASP A 1 184 ? -0.915 10.469 25.844 1 98.69 184 ASP A O 1
ATOM 1425 N N . LYS A 1 185 ? 0.225 8.867 26.906 1 98.69 185 LYS A N 1
ATOM 1426 C CA . LYS A 1 185 ? -0.915 7.996 27.156 1 98.69 185 LYS A CA 1
ATOM 1427 C C . LYS A 1 185 ? -1.637 7.633 25.875 1 98.69 185 LYS A C 1
ATOM 1429 O O . LYS A 1 185 ? -2.869 7.641 25.812 1 98.69 185 LYS A O 1
ATOM 1434 N N . ILE A 1 186 ? -0.883 7.398 24.844 1 98.88 186 ILE A N 1
ATOM 1435 C CA . ILE A 1 186 ? -1.416 7.008 23.547 1 98.88 186 ILE A CA 1
ATOM 1436 C C . ILE A 1 186 ? -1.415 5.484 23.422 1 98.88 186 ILE A C 1
ATOM 1438 O O . ILE A 1 186 ? -0.416 4.832 23.734 1 98.88 186 ILE A O 1
ATOM 1442 N N . ASP A 1 187 ? -2.502 4.891 22.984 1 98.94 187 ASP A N 1
ATOM 1443 C CA . ASP A 1 187 ? -2.58 3.445 22.812 1 98.94 187 ASP A CA 1
ATOM 1444 C C . ASP A 1 187 ? -2.154 3.041 21.391 1 98.94 187 ASP A C 1
ATOM 1446 O O . ASP A 1 187 ? -1.516 2.002 21.203 1 98.94 187 ASP A O 1
ATOM 1450 N N . VAL A 1 188 ? -2.602 3.797 20.406 1 98.94 188 VAL A N 1
ATOM 1451 C CA . VAL A 1 188 ? -2.238 3.557 19 1 98.94 188 VAL A CA 1
ATOM 1452 C C . VAL A 1 188 ? -1.894 4.879 18.328 1 98.94 188 VAL A C 1
ATOM 1454 O O . VAL A 1 188 ? -2.629 5.863 18.453 1 98.94 188 VAL A O 1
ATOM 1457 N N . LEU A 1 189 ? -0.771 4.949 17.703 1 98.94 189 LEU A N 1
ATOM 1458 C CA . LEU A 1 189 ? -0.3 6.074 16.906 1 98.94 189 LEU A CA 1
ATOM 1459 C C . LEU A 1 189 ? 0.007 5.637 15.484 1 98.94 189 LEU A C 1
ATOM 1461 O O . LEU A 1 189 ? 0.813 4.727 15.266 1 98.94 189 LEU A O 1
ATOM 1465 N N . VAL A 1 190 ? -0.677 6.262 14.5 1 98.88 190 VAL A N 1
ATOM 1466 C CA . VAL A 1 190 ? -0.486 5.832 13.117 1 98.88 190 VAL A CA 1
ATOM 1467 C C . VAL A 1 190 ? 0.161 6.953 12.312 1 98.88 190 VAL A C 1
ATOM 1469 O O . VAL A 1 190 ? 0.115 8.117 12.711 1 98.88 190 VAL A O 1
ATOM 1472 N N . SER A 1 191 ? 0.79 6.582 11.195 1 98.69 191 SER A N 1
ATOM 1473 C CA . SER A 1 191 ? 1.426 7.559 10.32 1 98.69 191 SER A CA 1
ATOM 1474 C C . SER A 1 191 ? 1.575 7.012 8.906 1 98.69 191 SER A C 1
ATOM 1476 O O . SER A 1 191 ? 1.199 5.871 8.633 1 98.69 191 SER A O 1
ATOM 1478 N N . GLY A 1 192 ? 1.979 7.863 7.969 1 97.69 192 GLY A N 1
ATOM 1479 C CA . GLY A 1 192 ? 2.311 7.52 6.594 1 97.69 192 GLY A CA 1
ATOM 1480 C C . GLY A 1 192 ? 3.736 7.875 6.219 1 97.69 192 GLY A C 1
ATOM 1481 O O . GLY A 1 192 ? 4.418 8.594 6.953 1 97.69 192 GLY A O 1
ATOM 1482 N N . SER A 1 193 ? 4.16 7.406 5.113 1 97.5 193 SER A N 1
ATOM 1483 C CA . SER A 1 193 ? 5.574 7.492 4.773 1 97.5 193 SER A CA 1
ATOM 1484 C C . SER A 1 193 ? 5.902 8.828 4.109 1 97.5 193 SER A C 1
ATOM 1486 O O . SER A 1 193 ? 7.035 9.305 4.184 1 97.5 193 SER A O 1
ATOM 1488 N N . GLN A 1 194 ? 4.941 9.492 3.521 1 95.25 194 GLN A N 1
ATOM 1489 C CA . GLN A 1 194 ? 5.246 10.484 2.49 1 95.25 194 GLN A CA 1
ATOM 1490 C C . GLN A 1 194 ? 5.191 11.898 3.053 1 95.25 194 GLN A C 1
ATOM 1492 O O . GLN A 1 194 ? 5.004 12.859 2.307 1 95.25 194 GLN A O 1
ATOM 1497 N N . LYS A 1 195 ? 5.223 12.07 4.305 1 96.94 195 LYS A N 1
ATOM 1498 C CA . LYS A 1 195 ? 5.121 13.383 4.945 1 96.94 195 LYS A CA 1
ATOM 1499 C C . LYS A 1 195 ? 6.43 13.75 5.641 1 96.94 195 LYS A C 1
ATOM 1501 O O . LYS A 1 195 ? 7.473 13.859 4.996 1 96.94 195 LYS A O 1
ATOM 1506 N N . ALA A 1 196 ? 6.391 13.898 6.973 1 97.25 196 ALA A N 1
ATOM 1507 C CA . ALA A 1 196 ? 7.574 14.328 7.715 1 97.25 196 ALA A CA 1
ATOM 1508 C C . ALA A 1 196 ? 8.641 13.234 7.73 1 97.25 196 ALA A C 1
ATOM 1510 O O . ALA A 1 196 ? 9.82 13.508 7.949 1 97.25 196 ALA A O 1
ATOM 1511 N N . ILE A 1 197 ? 8.273 12.008 7.449 1 96.88 197 ILE A N 1
ATOM 1512 C CA . ILE A 1 197 ? 9.211 10.891 7.383 1 96.88 197 ILE A CA 1
ATOM 1513 C C . ILE A 1 197 ? 9.961 10.922 6.055 1 96.88 197 ILE A C 1
ATOM 1515 O O . ILE A 1 197 ? 11.008 10.289 5.91 1 96.88 197 ILE A O 1
ATOM 1519 N N . MET A 1 198 ? 9.492 11.672 5.098 1 95.62 198 MET A N 1
ATOM 1520 C CA . MET A 1 198 ? 10.125 12.102 3.857 1 95.62 198 MET A CA 1
ATOM 1521 C C . MET A 1 198 ? 10.469 10.898 2.979 1 95.62 198 MET A C 1
ATOM 1523 O O . MET A 1 198 ? 11.531 10.859 2.361 1 95.62 198 MET A O 1
ATOM 1527 N N . LEU A 1 199 ? 9.75 9.805 3.074 1 96.94 199 LEU A N 1
ATOM 1528 C CA . LEU A 1 199 ? 9.789 8.727 2.098 1 96.94 199 LEU A CA 1
ATOM 1529 C C . LEU A 1 199 ? 8.781 8.961 0.982 1 96.94 199 LEU A C 1
ATOM 1531 O O . LEU A 1 199 ? 7.832 9.727 1.15 1 96.94 199 LEU A O 1
ATOM 1535 N N . PRO A 1 200 ? 8.984 8.281 -0.188 1 95.81 200 PRO A N 1
ATOM 1536 C CA . PRO A 1 200 ? 7.875 8.219 -1.144 1 95.81 200 PRO A CA 1
ATOM 1537 C C . PRO A 1 200 ? 6.621 7.578 -0.552 1 95.81 200 PRO A C 1
ATOM 1539 O O . PRO A 1 200 ? 6.715 6.785 0.39 1 95.81 200 PRO A O 1
ATOM 1542 N N . PRO A 1 201 ? 5.422 7.992 -1.085 1 97.12 201 PRO A N 1
ATOM 1543 C CA . PRO A 1 201 ? 4.219 7.301 -0.619 1 97.12 201 PRO A CA 1
ATOM 1544 C C . PRO A 1 201 ? 4.246 5.805 -0.908 1 97.12 201 PRO A C 1
ATOM 1546 O O . PRO A 1 201 ? 4.75 5.383 -1.954 1 97.12 201 PRO A O 1
ATOM 1549 N N . GLY A 1 202 ? 3.645 4.98 0.02 1 97.94 202 GLY A N 1
ATOM 1550 C CA . GLY A 1 202 ? 3.564 3.551 -0.243 1 97.94 202 GLY A CA 1
ATOM 1551 C C . GLY A 1 202 ? 3.658 2.707 1.014 1 97.94 202 GLY A C 1
ATOM 1552 O O . GLY A 1 202 ? 3.498 1.486 0.961 1 97.94 202 GLY A O 1
ATOM 1553 N N . LEU A 1 203 ? 3.936 3.328 2.121 1 98.62 203 LEU A N 1
ATOM 1554 C CA . LEU A 1 203 ? 3.945 2.652 3.414 1 98.62 203 LEU A CA 1
ATOM 1555 C C . LEU A 1 203 ? 3.074 3.395 4.422 1 98.62 203 LEU A C 1
ATOM 1557 O O . LEU A 1 203 ? 2.859 4.602 4.293 1 98.62 203 LEU A O 1
ATOM 1561 N N . ALA A 1 204 ? 2.602 2.674 5.34 1 98.75 204 ALA A N 1
ATOM 1562 C CA . ALA A 1 204 ? 1.92 3.205 6.516 1 98.75 204 ALA A CA 1
ATOM 1563 C C . ALA A 1 204 ? 2.43 2.541 7.793 1 98.75 204 ALA A C 1
ATOM 1565 O O . ALA A 1 204 ? 2.98 1.438 7.746 1 98.75 204 ALA A O 1
ATOM 1566 N N . PHE A 1 205 ? 2.328 3.172 8.922 1 98.88 205 PHE A N 1
ATOM 1567 C CA . PHE A 1 205 ? 2.959 2.734 10.164 1 98.88 205 PHE A CA 1
ATOM 1568 C C . PHE A 1 205 ? 1.942 2.68 11.297 1 98.88 205 PHE A C 1
ATOM 1570 O O . PHE A 1 205 ? 1.03 3.506 11.359 1 98.88 205 PHE A O 1
ATOM 1577 N N . VAL A 1 206 ? 2.117 1.709 12.195 1 98.94 206 VAL A N 1
ATOM 1578 C CA . VAL A 1 206 ? 1.306 1.612 13.406 1 98.94 206 VAL A CA 1
ATOM 1579 C C . VAL A 1 206 ? 2.205 1.379 14.617 1 98.94 206 VAL A C 1
ATOM 1581 O O . VAL A 1 206 ? 2.844 0.329 14.727 1 98.94 206 VAL A O 1
ATOM 1584 N N . ALA A 1 207 ? 2.334 2.316 15.445 1 98.94 207 ALA A N 1
ATOM 1585 C CA . ALA A 1 207 ? 2.885 2.127 16.781 1 98.94 207 ALA A CA 1
ATOM 1586 C C . ALA A 1 207 ? 1.779 1.829 17.797 1 98.94 207 ALA A C 1
ATOM 1588 O O . ALA A 1 207 ? 0.683 2.387 17.703 1 98.94 207 ALA A O 1
ATOM 1589 N N . TYR A 1 208 ? 2.012 0.969 18.719 1 98.88 208 TYR A N 1
ATOM 1590 C CA . TYR A 1 208 ? 0.955 0.51 19.609 1 98.88 208 TYR A CA 1
ATOM 1591 C C . TYR A 1 208 ? 1.508 0.2 21 1 98.88 208 TYR A C 1
ATOM 1593 O O . TYR A 1 208 ? 2.682 -0.152 21.141 1 98.88 208 TYR A O 1
ATOM 1601 N N . SER A 1 209 ? 0.716 0.354 22.031 1 98.69 209 SER A N 1
ATOM 1602 C CA . SER A 1 209 ? 1.043 -0.027 23.391 1 98.69 209 SER A CA 1
ATOM 1603 C C . SER A 1 209 ? 0.73 -1.498 23.656 1 98.69 209 SER A C 1
ATOM 1605 O O . SER A 1 209 ? 0.041 -2.139 22.859 1 98.69 209 SER A O 1
ATOM 1607 N N . ASP A 1 210 ? 1.228 -2.016 24.781 1 98.31 210 ASP A N 1
ATOM 1608 C CA . ASP A 1 210 ? 0.928 -3.393 25.156 1 98.31 210 ASP A CA 1
ATOM 1609 C C . ASP A 1 210 ? -0.565 -3.58 25.422 1 98.31 210 ASP A C 1
ATOM 1611 O O . ASP A 1 210 ? -1.131 -4.625 25.094 1 98.31 210 ASP A O 1
ATOM 1615 N N . ARG A 1 211 ? -1.141 -2.574 25.984 1 97.88 211 ARG A N 1
ATOM 1616 C CA . ARG A 1 211 ? -2.576 -2.631 26.234 1 97.88 211 ARG A CA 1
ATOM 1617 C C . ARG A 1 211 ? -3.361 -2.697 24.938 1 97.88 211 ARG A C 1
ATOM 1619 O O . ARG A 1 211 ? -4.34 -3.439 24.828 1 97.88 211 ARG A O 1
ATOM 1626 N N . ALA A 1 212 ? -2.982 -1.927 23.969 1 98.75 212 ALA A N 1
ATOM 1627 C CA . ALA A 1 212 ? -3.629 -1.971 22.656 1 98.75 212 ALA A CA 1
ATOM 1628 C C . ALA A 1 212 ? -3.455 -3.34 22 1 98.75 212 ALA A C 1
ATOM 1630 O O . ALA A 1 212 ? -4.391 -3.871 21.406 1 98.75 212 ALA A O 1
ATOM 1631 N N . LYS A 1 213 ? -2.262 -3.855 22.078 1 98.62 213 LYS A N 1
ATOM 1632 C CA . LYS A 1 213 ? -1.981 -5.176 21.531 1 98.62 213 LYS A CA 1
ATOM 1633 C C . LYS A 1 213 ? -2.957 -6.219 22.078 1 98.62 213 LYS A C 1
ATOM 1635 O O . LYS A 1 213 ? -3.48 -7.039 21.312 1 98.62 213 LYS A O 1
ATOM 1640 N N . LYS A 1 214 ? -3.178 -6.219 23.359 1 98.56 214 LYS A N 1
ATOM 1641 C CA . LYS A 1 214 ? -4.137 -7.137 23.969 1 98.56 214 LYS A CA 1
ATOM 1642 C C . LYS A 1 214 ? -5.539 -6.914 23.406 1 98.56 214 LYS A C 1
ATOM 1644 O O . LYS A 1 214 ? -6.27 -7.875 23.141 1 98.56 214 LYS A O 1
ATOM 1649 N N . ARG A 1 215 ? -5.887 -5.664 23.219 1 98.69 215 ARG A N 1
ATOM 1650 C CA . ARG A 1 215 ? -7.199 -5.316 22.672 1 98.69 215 ARG A CA 1
ATOM 1651 C C . ARG A 1 215 ? -7.348 -5.805 21.234 1 98.69 215 ARG A C 1
ATOM 1653 O O . ARG A 1 215 ? -8.422 -6.273 20.844 1 98.69 215 ARG A O 1
ATOM 1660 N N . PHE A 1 216 ? -6.277 -5.711 20.422 1 98.69 216 PHE A N 1
ATOM 1661 C CA . PHE A 1 216 ? -6.312 -6.195 19.047 1 98.69 216 PHE A CA 1
ATOM 1662 C C . PHE A 1 216 ? -6.801 -7.641 19 1 98.69 216 PHE A C 1
ATOM 1664 O O . PHE A 1 216 ? -7.586 -8.008 18.125 1 98.69 216 PHE A O 1
ATOM 1671 N N . ALA A 1 217 ? -6.344 -8.438 19.906 1 97.81 217 ALA A N 1
ATOM 1672 C CA . ALA A 1 217 ? -6.621 -9.867 19.938 1 97.81 217 ALA A CA 1
ATOM 1673 C C . ALA A 1 217 ? -8.078 -10.141 20.312 1 97.81 217 ALA A C 1
ATOM 1675 O O . ALA A 1 217 ? -8.633 -11.172 19.938 1 97.81 217 ALA A O 1
ATOM 1676 N N . ASP A 1 218 ? -8.695 -9.18 20.984 1 97.56 218 ASP A N 1
ATOM 1677 C CA . ASP A 1 218 ? -10.031 -9.398 21.547 1 97.56 218 ASP A CA 1
ATOM 1678 C C . ASP A 1 218 ? -11.117 -8.883 20.594 1 97.56 218 ASP A C 1
ATOM 1680 O O . ASP A 1 218 ? -12.281 -9.273 20.719 1 97.56 218 ASP A O 1
ATOM 1684 N N . VAL A 1 219 ? -10.773 -8.016 19.75 1 98.25 219 VAL A N 1
ATOM 1685 C CA . VAL A 1 219 ? -11.75 -7.367 18.875 1 98.25 219 VAL A CA 1
ATOM 1686 C C . VAL A 1 219 ? -12.266 -8.367 17.844 1 98.25 219 VAL A C 1
ATOM 1688 O O . VAL A 1 219 ? -11.492 -9.164 17.312 1 98.25 219 VAL A O 1
ATOM 1691 N N . LYS A 1 220 ? -13.586 -8.273 17.531 1 96.31 220 LYS A N 1
ATOM 1692 C CA . LYS A 1 220 ? -14.227 -9.25 16.656 1 96.31 220 LYS A CA 1
ATOM 1693 C C . LYS A 1 220 ? -14.57 -8.641 15.305 1 96.31 220 LYS A C 1
ATOM 1695 O O . LYS A 1 220 ? -14.945 -9.352 14.367 1 96.31 220 LYS A O 1
ATOM 1700 N N . THR A 1 221 ? -14.453 -7.344 15.164 1 96.94 221 THR A N 1
ATOM 1701 C CA . THR A 1 221 ? -14.703 -6.711 13.875 1 96.94 221 THR A CA 1
ATOM 1702 C C . THR A 1 221 ? -13.906 -7.402 12.773 1 96.94 221 THR A C 1
ATOM 1704 O O . THR A 1 221 ? -12.688 -7.555 12.875 1 96.94 221 THR A O 1
ATOM 1707 N N . PRO A 1 222 ? -14.578 -7.887 11.672 1 97 222 PRO A N 1
ATOM 1708 C CA . PRO A 1 222 ? -13.867 -8.609 10.617 1 97 222 PRO A CA 1
ATOM 1709 C C . PRO A 1 222 ? -12.812 -7.75 9.914 1 97 222 PRO A C 1
ATOM 1711 O O . PRO A 1 222 ? -13.086 -6.59 9.578 1 97 222 PRO A O 1
ATOM 1714 N N . ARG A 1 223 ? -11.68 -8.25 9.789 1 97.69 223 ARG A N 1
ATOM 1715 C CA . ARG A 1 223 ? -10.562 -7.629 9.094 1 97.69 223 ARG A CA 1
ATOM 1716 C C . ARG A 1 223 ? -9.539 -8.672 8.656 1 97.69 223 ARG A C 1
ATOM 1718 O O . ARG A 1 223 ? -9.352 -9.688 9.328 1 97.69 223 ARG A O 1
ATOM 1725 N N . PHE A 1 224 ? -8.836 -8.438 7.508 1 98.56 224 PHE A N 1
ATOM 1726 C CA . PHE A 1 224 ? -7.832 -9.398 7.051 1 98.56 224 PHE A CA 1
ATOM 1727 C C . PHE A 1 224 ? -6.531 -8.688 6.691 1 98.56 224 PHE A C 1
ATOM 1729 O O . PHE A 1 224 ? -5.582 -8.688 7.48 1 98.56 224 PHE A O 1
ATOM 1736 N N . TYR A 1 225 ? -6.523 -7.898 5.59 1 98.69 225 TYR A N 1
ATOM 1737 C CA . TYR A 1 225 ? -5.316 -7.176 5.199 1 98.69 225 TYR A CA 1
ATOM 1738 C C . TYR A 1 225 ? -4.887 -6.203 6.289 1 98.69 225 TYR A C 1
ATOM 1740 O O . TYR A 1 225 ? -3.693 -5.973 6.492 1 98.69 225 TYR A O 1
ATOM 1748 N N . LEU A 1 226 ? -5.879 -5.66 7.012 1 98.75 226 LEU A N 1
ATOM 1749 C CA . LEU A 1 226 ? -5.625 -4.66 8.039 1 98.75 226 LEU A CA 1
ATOM 1750 C C . LEU A 1 226 ? -5.719 -5.273 9.43 1 98.75 226 LEU A C 1
ATOM 1752 O O . LEU A 1 226 ? -5.992 -4.57 10.406 1 98.75 226 LEU A O 1
ATOM 1756 N N . ASP A 1 227 ? -5.574 -6.559 9.508 1 98.81 227 ASP A N 1
ATOM 1757 C CA . ASP A 1 227 ? -5.492 -7.246 10.789 1 98.81 227 ASP A CA 1
ATOM 1758 C C . ASP A 1 227 ? -4.109 -7.078 11.414 1 98.81 227 ASP A C 1
ATOM 1760 O O . ASP A 1 227 ? -3.17 -7.793 11.062 1 98.81 227 ASP A O 1
ATOM 1764 N N . LEU A 1 228 ? -4.035 -6.297 12.453 1 98.88 228 LEU A N 1
ATOM 1765 C CA . LEU A 1 228 ? -2.748 -5.938 13.039 1 98.88 228 LEU A CA 1
ATOM 1766 C C . LEU A 1 228 ? -2.135 -7.125 13.773 1 98.88 228 LEU A C 1
ATOM 1768 O O . LEU A 1 228 ? -0.917 -7.18 13.961 1 98.88 228 LEU A O 1
ATOM 1772 N N . ASN A 1 229 ? -2.959 -8.094 14.188 1 98.75 229 ASN A N 1
ATOM 1773 C CA . ASN A 1 229 ? -2.41 -9.297 14.805 1 98.75 229 ASN A CA 1
ATOM 1774 C C . ASN A 1 229 ? -1.5 -10.055 13.844 1 98.75 229 ASN A C 1
ATOM 1776 O O . ASN A 1 229 ? -0.485 -10.617 14.258 1 98.75 229 ASN A O 1
ATOM 1780 N N . LYS A 1 230 ? -1.885 -10.102 12.555 1 98.5 230 LYS A N 1
ATOM 1781 C CA . LYS A 1 230 ? -1.056 -10.766 11.547 1 98.5 230 LYS A CA 1
ATOM 1782 C C . LYS A 1 230 ? 0.299 -10.078 11.414 1 98.5 230 LYS A C 1
ATOM 1784 O O . LYS A 1 230 ? 1.324 -10.734 11.242 1 98.5 230 LYS A O 1
ATOM 1789 N N . TYR A 1 231 ? 0.301 -8.789 11.461 1 98.69 231 TYR A N 1
ATOM 1790 C CA . TYR A 1 231 ? 1.531 -8.016 11.336 1 98.69 231 TYR A CA 1
ATOM 1791 C C . TYR A 1 231 ? 2.426 -8.219 12.555 1 98.69 231 TYR A C 1
ATOM 1793 O O . TYR A 1 231 ? 3.645 -8.367 12.422 1 98.69 231 TYR A O 1
ATOM 1801 N N . ILE A 1 232 ? 1.831 -8.203 13.734 1 98.69 232 ILE A N 1
ATOM 1802 C CA . ILE A 1 232 ? 2.592 -8.398 14.961 1 98.69 232 ILE A CA 1
ATOM 1803 C C . ILE A 1 232 ? 3.256 -9.773 14.945 1 98.69 232 ILE A C 1
ATOM 1805 O O . ILE A 1 232 ? 4.445 -9.898 15.242 1 98.69 232 ILE A O 1
ATOM 1809 N N . LYS A 1 233 ? 2.516 -10.797 14.586 1 98.31 233 LYS A N 1
ATOM 1810 C CA . LYS A 1 233 ? 3.039 -12.156 14.539 1 98.31 233 LYS A CA 1
ATOM 1811 C C . LYS A 1 233 ? 4.215 -12.258 13.562 1 98.31 233 LYS A C 1
ATOM 1813 O O . LYS A 1 233 ? 5.238 -12.867 13.883 1 98.31 233 LYS A O 1
ATOM 1818 N N . SER A 1 234 ? 4.055 -11.688 12.383 1 98 234 SER A N 1
ATOM 1819 C CA . SER A 1 234 ? 5.113 -11.727 11.375 1 98 234 SER A CA 1
ATOM 1820 C C . SER A 1 234 ? 6.32 -10.906 11.812 1 98 234 SER A C 1
ATOM 1822 O O . SER A 1 234 ? 7.461 -11.266 11.516 1 98 234 SER A O 1
ATOM 1824 N N . GLN A 1 235 ? 6.043 -9.766 12.43 1 97.62 235 GLN A N 1
ATOM 1825 C CA . GLN A 1 235 ? 7.109 -8.883 12.891 1 97.62 235 GLN A CA 1
ATOM 1826 C C . GLN A 1 235 ? 8.039 -9.609 13.867 1 97.62 235 GLN A C 1
ATOM 1828 O O . GLN A 1 235 ? 9.242 -9.375 13.875 1 97.62 235 GLN A O 1
ATOM 1833 N N . GLU A 1 236 ? 7.512 -10.516 14.672 1 96.5 236 GLU A N 1
ATOM 1834 C CA . GLU A 1 236 ? 8.297 -11.297 15.625 1 96.5 236 GLU A CA 1
ATOM 1835 C C . GLU A 1 236 ? 9.336 -12.148 14.906 1 96.5 236 GLU A C 1
ATOM 1837 O O . GLU A 1 236 ? 10.352 -12.531 15.492 1 96.5 236 GLU A O 1
ATOM 1842 N N . GLN A 1 237 ? 9.094 -12.406 13.625 1 95.94 237 GLN A N 1
ATOM 1843 C CA . GLN A 1 237 ? 10.008 -13.195 12.812 1 95.94 237 GLN A CA 1
ATOM 1844 C C . GLN A 1 237 ? 10.75 -12.312 11.812 1 95.94 237 GLN A C 1
ATOM 1846 O O . GLN A 1 237 ? 11.25 -12.797 10.797 1 95.94 237 GLN A O 1
ATOM 1851 N N . ASN A 1 238 ? 10.719 -11 12.047 1 96.69 238 ASN A N 1
ATOM 1852 C CA . ASN A 1 238 ? 11.352 -10.008 11.18 1 96.69 238 ASN A CA 1
ATOM 1853 C C . ASN A 1 238 ? 10.852 -10.125 9.742 1 96.69 238 ASN A C 1
ATOM 1855 O O . ASN A 1 238 ? 11.648 -10.117 8.797 1 96.69 238 ASN A O 1
ATOM 1859 N N . SER A 1 239 ? 9.594 -10.281 9.633 1 96.44 239 SER A N 1
ATOM 1860 C CA . SER A 1 239 ? 8.945 -10.438 8.328 1 96.44 239 SER A CA 1
ATOM 1861 C C . SER A 1 239 ? 7.613 -9.695 8.281 1 96.44 239 SER A C 1
ATOM 1863 O O . SER A 1 239 ? 7.336 -8.852 9.141 1 96.44 239 SER A O 1
ATOM 1865 N N . THR A 1 240 ? 6.887 -9.797 7.223 1 96.94 240 THR A N 1
ATOM 1866 C CA . THR A 1 240 ? 5.566 -9.203 7.02 1 96.94 240 THR A CA 1
ATOM 1867 C C . THR A 1 240 ? 4.559 -10.273 6.602 1 96.94 240 THR A C 1
ATOM 1869 O O . THR A 1 240 ? 4.938 -11.312 6.055 1 96.94 240 THR A O 1
ATOM 1872 N N . PRO A 1 241 ? 3.297 -10.055 6.906 1 96.88 241 PRO A N 1
ATOM 1873 C CA . PRO A 1 241 ? 2.309 -11.07 6.535 1 96.88 241 PRO A CA 1
ATOM 1874 C C . PRO A 1 241 ? 2.057 -11.125 5.027 1 96.88 241 PRO A C 1
ATOM 1876 O O . PRO A 1 241 ? 1.68 -12.172 4.5 1 96.88 241 PRO A O 1
ATOM 1879 N N . PHE A 1 242 ? 2.262 -10.047 4.379 1 96.25 242 PHE A N 1
ATOM 1880 C CA . PHE A 1 242 ? 2.049 -9.938 2.939 1 96.25 242 PHE A CA 1
ATOM 1881 C C . PHE A 1 242 ? 3.268 -9.328 2.256 1 96.25 242 PHE A C 1
ATOM 1883 O O . PHE A 1 242 ? 4.191 -8.859 2.926 1 96.25 242 PHE A O 1
ATOM 1890 N N . THR A 1 243 ? 3.254 -9.359 0.933 1 94.31 243 THR A N 1
ATOM 1891 C CA . THR A 1 243 ? 4.41 -8.867 0.193 1 94.31 243 THR A CA 1
ATOM 1892 C C . THR A 1 243 ? 4.68 -7.398 0.527 1 94.31 243 THR A C 1
ATOM 1894 O O . THR A 1 243 ? 3.822 -6.539 0.308 1 94.31 243 THR A O 1
ATOM 1897 N N . PRO A 1 244 ? 5.828 -7.117 1.081 1 96.44 244 PRO A N 1
ATOM 1898 C CA . PRO A 1 244 ? 6.164 -5.742 1.455 1 96.44 244 PRO A CA 1
ATOM 1899 C C . PRO A 1 244 ? 6.762 -4.945 0.297 1 96.44 244 PRO A C 1
ATOM 1901 O O . PRO A 1 244 ? 7.273 -5.531 -0.661 1 96.44 244 PRO A O 1
ATOM 1904 N N . ASN A 1 245 ? 6.648 -3.648 0.395 1 97.31 245 ASN A N 1
ATOM 1905 C CA . ASN A 1 245 ? 7.434 -2.766 -0.462 1 97.31 245 ASN A CA 1
ATOM 1906 C C . ASN A 1 245 ? 8.906 -2.758 -0.062 1 97.31 245 ASN A C 1
ATOM 1908 O O . ASN A 1 245 ? 9.352 -1.864 0.659 1 97.31 245 ASN A O 1
ATOM 1912 N N . VAL A 1 246 ? 9.641 -3.67 -0.593 1 95.25 246 VAL A N 1
ATOM 1913 C CA . VAL A 1 246 ? 11.023 -3.934 -0.204 1 95.25 246 VAL A CA 1
ATOM 1914 C C . VAL A 1 246 ? 11.852 -2.66 -0.357 1 95.25 246 VAL A C 1
ATOM 1916 O O . VAL A 1 246 ? 12.648 -2.32 0.523 1 95.25 246 VAL A O 1
ATOM 1919 N N . GLY A 1 247 ? 11.68 -2.023 -1.475 1 95.31 247 GLY A N 1
ATOM 1920 C CA . GLY A 1 247 ? 12.406 -0.787 -1.706 1 95.31 247 GLY A CA 1
ATOM 1921 C C . GLY A 1 247 ? 12.18 0.251 -0.623 1 95.31 247 GLY A C 1
ATOM 1922 O O . GLY A 1 247 ? 13.133 0.859 -0.128 1 95.31 247 GLY A O 1
ATOM 1923 N N . LEU A 1 248 ? 10.984 0.428 -0.207 1 97.62 248 LEU A N 1
ATOM 1924 C CA . LEU A 1 248 ? 10.68 1.459 0.777 1 97.62 248 LEU A CA 1
ATOM 1925 C C . LEU A 1 248 ? 11.125 1.032 2.17 1 97.62 248 LEU A C 1
ATOM 1927 O O . LEU A 1 248 ? 11.422 1.877 3.02 1 97.62 248 LEU A O 1
ATOM 1931 N N . PHE A 1 249 ? 11.211 -0.291 2.447 1 98.06 249 PHE A N 1
ATOM 1932 C CA . PHE A 1 249 ? 11.836 -0.737 3.686 1 98.06 249 PHE A CA 1
ATOM 1933 C C . PHE A 1 249 ? 13.289 -0.269 3.76 1 98.06 249 PHE A C 1
ATOM 1935 O O . PHE A 1 249 ? 13.742 0.195 4.809 1 98.06 249 PHE A O 1
ATOM 1942 N N . ARG A 1 250 ? 13.969 -0.387 2.623 1 97.69 250 ARG A N 1
ATOM 1943 C CA . ARG A 1 250 ? 15.328 0.143 2.562 1 97.69 250 ARG A CA 1
ATOM 1944 C C . ARG A 1 250 ? 15.336 1.656 2.756 1 97.69 250 ARG A C 1
ATOM 1946 O O . ARG A 1 250 ? 16.25 2.207 3.361 1 97.69 250 ARG A O 1
ATOM 1953 N N . GLY A 1 251 ? 14.32 2.252 2.199 1 98.12 251 GLY A N 1
ATOM 1954 C CA . GLY A 1 251 ? 14.164 3.682 2.406 1 98.12 251 GLY A CA 1
ATOM 1955 C C . GLY A 1 251 ? 14.039 4.062 3.871 1 98.12 251 GLY A C 1
ATOM 1956 O O . GLY A 1 251 ? 14.586 5.078 4.301 1 98.12 251 GLY A O 1
ATOM 1957 N N . ILE A 1 252 ? 13.336 3.295 4.645 1 98.69 252 ILE A N 1
ATOM 1958 C CA . ILE A 1 252 ? 13.195 3.525 6.078 1 98.69 252 ILE A CA 1
ATOM 1959 C C . ILE A 1 252 ? 14.57 3.477 6.746 1 98.69 252 ILE A C 1
ATOM 1961 O O . ILE A 1 252 ? 14.891 4.328 7.578 1 98.69 252 ILE A O 1
ATOM 1965 N N . ASN A 1 253 ? 15.352 2.443 6.371 1 98.5 253 ASN A N 1
ATOM 1966 C CA . ASN A 1 253 ? 16.688 2.309 6.965 1 98.5 253 ASN A CA 1
ATOM 1967 C C . ASN A 1 253 ? 17.547 3.525 6.672 1 98.5 253 ASN A C 1
ATOM 1969 O O . ASN A 1 253 ? 18.281 4.004 7.547 1 98.5 253 ASN A O 1
ATOM 1973 N N . ALA A 1 254 ? 17.422 3.996 5.418 1 98.31 254 ALA A N 1
ATOM 1974 C CA . ALA A 1 254 ? 18.156 5.211 5.055 1 98.31 254 ALA A CA 1
ATOM 1975 C C . ALA A 1 254 ? 17.641 6.41 5.852 1 98.31 254 ALA A C 1
ATOM 1977 O O . ALA A 1 254 ? 18.438 7.238 6.309 1 98.31 254 ALA A O 1
ATOM 1978 N N . TYR A 1 255 ? 16.391 6.535 6.047 1 98.5 255 TYR A N 1
ATOM 1979 C CA . TYR A 1 255 ? 15.773 7.605 6.82 1 98.5 255 TYR A CA 1
ATOM 1980 C C . TYR A 1 255 ? 16.266 7.594 8.266 1 98.5 255 TYR A C 1
ATOM 1982 O O . TYR A 1 255 ? 16.641 8.633 8.805 1 98.5 255 TYR A O 1
ATOM 1990 N N . VAL A 1 256 ? 16.234 6.422 8.852 1 98.38 256 VAL A N 1
ATOM 1991 C CA . VAL A 1 256 ? 16.656 6.258 10.242 1 98.38 256 VAL A CA 1
ATOM 1992 C C . VAL A 1 256 ? 18.109 6.703 10.406 1 98.38 256 VAL A C 1
ATOM 1994 O O . VAL A 1 256 ? 18.453 7.359 11.383 1 98.38 256 VAL A O 1
ATOM 1997 N N . GLU A 1 257 ? 18.938 6.355 9.445 1 98.06 257 GLU A N 1
ATOM 1998 C CA . GLU A 1 257 ? 20.328 6.762 9.484 1 98.06 257 GLU A CA 1
ATOM 1999 C C . GLU A 1 257 ? 20.469 8.281 9.422 1 98.06 257 GLU A C 1
ATOM 2001 O O . GLU A 1 257 ? 21.297 8.859 10.117 1 98.06 257 GLU A O 1
ATOM 2006 N N . LEU A 1 258 ? 19.688 8.883 8.578 1 97.56 258 LEU A N 1
ATOM 2007 C CA . LEU A 1 258 ? 19.719 10.336 8.461 1 97.56 258 LEU A CA 1
ATOM 2008 C C . LEU A 1 258 ? 19.297 11 9.773 1 97.56 258 LEU A C 1
ATOM 2010 O O . LEU A 1 258 ? 19.922 11.977 10.203 1 97.56 258 LEU A O 1
ATOM 2014 N N . VAL A 1 259 ? 18.281 10.5 10.406 1 97.62 259 VAL A N 1
ATOM 2015 C CA . VAL A 1 259 ? 17.781 11.055 11.656 1 97.62 259 VAL A CA 1
ATOM 2016 C C . VAL A 1 259 ? 18.812 10.867 12.766 1 97.62 259 VAL A C 1
ATOM 2018 O O . VAL A 1 259 ? 19.031 11.781 13.57 1 97.62 259 VAL A O 1
ATOM 2021 N N . LYS A 1 260 ? 19.438 9.711 12.828 1 97.38 260 LYS A N 1
ATOM 2022 C CA . LYS A 1 260 ? 20.469 9.445 13.82 1 97.38 260 LYS A CA 1
ATOM 2023 C C . LYS A 1 260 ? 21.641 10.414 13.672 1 97.38 260 LYS A C 1
ATOM 2025 O O . LYS A 1 260 ? 22.172 10.914 14.672 1 97.38 260 LYS A O 1
ATOM 2030 N N . LYS A 1 261 ? 22.016 10.672 12.469 1 97.12 261 LYS A N 1
ATOM 2031 C CA . LYS A 1 261 ? 23.141 11.562 12.195 1 97.12 261 LYS A CA 1
ATOM 2032 C C . LYS A 1 261 ? 22.828 12.992 12.648 1 97.12 261 LYS A C 1
ATOM 2034 O O . LYS A 1 261 ? 23.688 13.664 13.219 1 97.12 261 LYS A O 1
ATOM 2039 N N . GLU A 1 262 ? 21.625 13.43 12.414 1 96.19 262 GLU A N 1
ATOM 2040 C CA . GLU A 1 262 ? 21.219 14.789 12.781 1 96.19 262 GLU A CA 1
ATOM 2041 C C . GLU A 1 262 ? 20.812 14.867 14.258 1 96.19 262 GLU A C 1
ATOM 2043 O O . GLU A 1 262 ? 21.031 15.891 14.906 1 96.19 262 GLU A O 1
ATOM 2048 N N . GLY A 1 263 ? 20.312 13.758 14.82 1 97.56 263 GLY A N 1
ATOM 2049 C CA . GLY A 1 263 ? 19.672 13.742 16.125 1 97.56 263 GLY A CA 1
ATOM 2050 C C . GLY A 1 263 ? 18.203 14.117 16.078 1 97.56 263 GLY A C 1
ATOM 2051 O O . GLY A 1 263 ? 17.859 15.18 15.57 1 97.56 263 GLY A O 1
ATOM 2052 N N . LEU A 1 264 ? 17.391 13.273 16.594 1 97.19 264 LEU A N 1
ATOM 2053 C CA . LEU A 1 264 ? 15.945 13.445 16.484 1 97.19 264 LEU A CA 1
ATOM 2054 C C . LEU A 1 264 ? 15.516 14.781 17.094 1 97.19 264 LEU A C 1
ATOM 2056 O O . LEU A 1 264 ? 14.656 15.461 16.531 1 97.19 264 LEU A O 1
ATOM 2060 N N . ASN A 1 265 ? 16.078 15.172 18.203 1 97.5 265 ASN A N 1
ATOM 2061 C CA . ASN A 1 265 ? 15.742 16.438 18.828 1 97.5 265 ASN A CA 1
ATOM 2062 C C . ASN A 1 265 ? 16.062 17.625 17.922 1 97.5 265 ASN A C 1
ATOM 2064 O O . ASN A 1 265 ? 15.344 18.609 17.891 1 97.5 265 ASN A O 1
ATOM 2068 N N . HIS A 1 266 ? 17.172 17.547 17.203 1 97.06 266 HIS A N 1
ATOM 2069 C CA . HIS A 1 266 ? 17.547 18.578 16.266 1 97.06 266 HIS A CA 1
ATOM 2070 C C . HIS A 1 266 ? 16.594 18.625 15.062 1 97.06 266 HIS A C 1
ATOM 2072 O O . HIS A 1 266 ? 16.281 19.703 14.555 1 97.06 266 HIS A O 1
ATOM 2078 N N . VAL A 1 267 ? 16.203 17.438 14.617 1 97.38 267 VAL A N 1
ATOM 2079 C CA . VAL A 1 267 ? 15.234 17.359 13.531 1 97.38 267 VAL A CA 1
ATOM 2080 C C . VAL A 1 267 ? 13.953 18.078 13.93 1 97.38 267 VAL A C 1
ATOM 2082 O O . VAL A 1 267 ? 13.422 18.875 13.156 1 97.38 267 VAL A O 1
ATOM 2085 N N . ILE A 1 268 ? 13.477 17.781 15.109 1 97.62 268 ILE A N 1
ATOM 2086 C CA . ILE A 1 268 ? 12.234 18.375 15.609 1 97.62 268 ILE A CA 1
ATOM 2087 C C . ILE A 1 268 ? 12.398 19.875 15.742 1 97.62 268 ILE A C 1
ATOM 2089 O O . ILE A 1 268 ? 11.555 20.641 15.273 1 97.62 268 ILE A O 1
ATOM 2093 N N . SER A 1 269 ? 13.484 20.297 16.281 1 96.94 269 SER A N 1
ATOM 2094 C CA . SER A 1 269 ? 13.758 21.703 16.484 1 96.94 269 SER A CA 1
ATOM 2095 C C . SER A 1 269 ? 13.805 22.453 15.156 1 96.94 269 SER A C 1
ATOM 2097 O O . SER A 1 269 ? 13.297 23.578 15.055 1 96.94 269 SER A O 1
ATOM 2099 N N . ARG A 1 270 ? 14.422 21.875 14.188 1 96 270 ARG A N 1
ATOM 2100 C CA . ARG A 1 270 ? 14.516 22.484 12.867 1 96 270 ARG A CA 1
ATOM 2101 C C . ARG A 1 270 ? 13.133 22.75 12.281 1 96 270 ARG A C 1
ATOM 2103 O O . ARG A 1 270 ? 12.891 23.797 11.688 1 96 270 ARG A O 1
ATOM 2110 N N . HIS A 1 271 ? 12.234 21.828 12.461 1 97.62 271 HIS A N 1
ATOM 2111 C CA . HIS A 1 271 ? 10.883 22 11.945 1 97.62 271 HIS A CA 1
ATOM 2112 C C . HIS A 1 271 ? 10.172 23.156 12.625 1 97.62 271 HIS A C 1
ATOM 2114 O O . HIS A 1 271 ? 9.5 23.953 11.961 1 97.62 271 HIS A O 1
ATOM 2120 N N . PHE A 1 272 ? 10.336 23.297 13.906 1 97.44 272 PHE A N 1
ATOM 2121 C CA . PHE A 1 272 ? 9.688 24.375 14.641 1 97.44 272 PHE A CA 1
ATOM 2122 C C . PHE A 1 272 ? 10.305 25.734 14.281 1 97.44 272 PHE A C 1
ATOM 2124 O O . PHE A 1 272 ? 9.602 26.734 14.195 1 97.44 272 PHE A O 1
ATOM 2131 N N . LYS A 1 273 ? 11.602 25.766 14.055 1 96.75 273 LYS A N 1
ATOM 2132 C CA . LYS A 1 273 ? 12.281 27 13.672 1 96.75 273 LYS A CA 1
ATOM 2133 C C . LYS A 1 273 ? 11.773 27.516 12.32 1 96.75 273 LYS A C 1
ATOM 2135 O O . LYS A 1 273 ? 11.523 28.703 12.156 1 96.75 273 LYS A O 1
ATOM 2140 N N . ILE A 1 274 ? 11.68 26.609 11.422 1 97.5 274 ILE A N 1
ATOM 2141 C CA . ILE A 1 274 ? 11.203 26.953 10.086 1 97.5 274 ILE A CA 1
ATOM 2142 C C . ILE A 1 274 ? 9.766 27.453 10.164 1 97.5 274 ILE A C 1
ATOM 2144 O O . ILE A 1 274 ? 9.414 28.453 9.539 1 97.5 274 ILE A O 1
ATOM 2148 N N . ARG A 1 275 ? 8.953 26.75 10.969 1 97.88 275 ARG A N 1
ATOM 2149 C CA . ARG A 1 275 ? 7.57 27.156 11.195 1 97.88 275 ARG A CA 1
ATOM 2150 C C . ARG A 1 275 ? 7.5 28.594 11.727 1 97.88 275 ARG A C 1
ATOM 2152 O O . ARG A 1 275 ? 6.766 29.422 11.188 1 97.88 275 ARG A O 1
ATOM 2159 N N . ASN A 1 276 ? 8.25 28.844 12.75 1 98.19 276 ASN A N 1
ATOM 2160 C CA . ASN A 1 276 ? 8.242 30.172 13.367 1 98.19 276 ASN A CA 1
ATOM 2161 C C . ASN A 1 276 ? 8.672 31.25 12.383 1 98.19 276 ASN A C 1
ATOM 2163 O O . ASN A 1 276 ? 8.062 32.312 12.328 1 98.19 276 ASN A O 1
ATOM 2167 N N . ALA A 1 277 ? 9.695 30.969 11.617 1 97.94 277 ALA A N 1
ATOM 2168 C CA . ALA A 1 277 ? 10.219 31.938 10.656 1 97.94 277 ALA A CA 1
ATOM 2169 C C . ALA A 1 277 ? 9.203 32.219 9.555 1 97.94 277 ALA A C 1
ATOM 2171 O O . ALA A 1 277 ? 8.992 33.375 9.188 1 97.94 277 ALA A O 1
ATOM 2172 N N . LEU A 1 278 ? 8.617 31.188 9.031 1 98.56 278 LEU A N 1
ATOM 2173 C CA . LEU A 1 278 ? 7.633 31.359 7.969 1 98.56 278 LEU A CA 1
ATOM 2174 C C . LEU A 1 278 ? 6.43 32.156 8.461 1 98.56 278 LEU A C 1
ATOM 2176 O O . LEU A 1 278 ? 5.93 33.031 7.762 1 98.56 278 LEU A O 1
ATOM 2180 N N . ARG A 1 279 ? 5.922 31.797 9.633 1 98.56 279 ARG A N 1
ATOM 2181 C CA . ARG A 1 279 ? 4.773 32.5 10.203 1 98.56 279 ARG A CA 1
ATOM 2182 C C . ARG A 1 279 ? 5.078 33.969 10.406 1 98.56 279 ARG A C 1
ATOM 2184 O O . ARG A 1 279 ? 4.246 34.844 10.102 1 98.56 279 ARG A O 1
ATOM 2191 N N . ALA A 1 280 ? 6.273 34.281 10.875 1 98.31 280 ALA A N 1
ATOM 2192 C CA . ALA A 1 280 ? 6.688 35.656 11.039 1 98.31 280 ALA A CA 1
ATOM 2193 C C . ALA A 1 280 ? 6.723 36.406 9.703 1 98.31 280 ALA A C 1
ATOM 2195 O O . ALA A 1 280 ? 6.289 37.531 9.602 1 98.31 280 ALA A O 1
ATOM 2196 N N . ALA A 1 281 ? 7.246 35.75 8.711 1 98.62 281 ALA A N 1
ATOM 2197 C CA . ALA A 1 281 ? 7.34 36.344 7.379 1 98.62 281 ALA A CA 1
ATOM 2198 C C . ALA A 1 281 ? 5.953 36.625 6.809 1 98.62 281 ALA A C 1
ATOM 2200 O O . ALA A 1 281 ? 5.723 37.719 6.238 1 98.62 281 ALA A O 1
ATOM 2201 N N . LEU A 1 282 ? 5.047 35.688 6.918 1 98.75 282 LEU A N 1
ATOM 2202 C CA . LEU A 1 282 ? 3.699 35.844 6.383 1 98.75 282 LEU A CA 1
ATOM 2203 C C . LEU A 1 282 ? 2.973 37 7.082 1 98.75 282 LEU A C 1
ATOM 2205 O O . LEU A 1 282 ? 2.271 37.781 6.438 1 98.75 282 LEU A O 1
ATOM 2209 N N . LYS A 1 283 ? 3.137 37.062 8.391 1 98.31 283 LYS A N 1
ATOM 2210 C CA . LYS A 1 283 ? 2.551 38.188 9.133 1 98.31 283 LYS A CA 1
ATOM 2211 C C . LYS A 1 283 ? 3.088 39.531 8.641 1 98.31 283 LYS A C 1
ATOM 2213 O O . LYS A 1 283 ? 2.324 40.469 8.461 1 98.31 283 LYS A O 1
ATOM 2218 N N . ALA A 1 284 ? 4.336 39.562 8.383 1 98.31 284 ALA A N 1
ATOM 2219 C CA . ALA A 1 284 ? 4.973 40.781 7.91 1 98.31 284 ALA A CA 1
ATOM 2220 C C . ALA A 1 284 ? 4.453 41.188 6.527 1 98.31 284 ALA A C 1
ATOM 2222 O O . ALA A 1 284 ? 4.414 42.375 6.184 1 98.31 284 ALA A O 1
ATOM 2223 N N . LEU A 1 285 ? 4.066 40.25 5.781 1 98.44 285 LEU A N 1
ATOM 2224 C CA . LEU A 1 285 ? 3.535 40.469 4.445 1 98.44 285 LEU A CA 1
ATOM 2225 C C . LEU A 1 285 ? 2.033 40.719 4.492 1 98.44 285 LEU A C 1
ATOM 2227 O O . LEU A 1 285 ? 1.368 40.75 3.455 1 98.44 285 LEU A O 1
ATOM 2231 N N . GLU A 1 286 ? 1.516 40.844 5.668 1 98.06 286 GLU A N 1
ATOM 2232 C CA . GLU A 1 286 ? 0.106 41.125 5.91 1 98.06 286 GLU A CA 1
ATOM 2233 C C . GLU A 1 286 ? -0.791 40.031 5.344 1 98.06 286 GLU A C 1
ATOM 2235 O O . GLU A 1 286 ? -1.824 40.312 4.738 1 98.06 286 GLU A O 1
ATOM 2240 N N . LEU A 1 287 ? -0.326 38.844 5.422 1 98.25 287 LEU A N 1
ATOM 2241 C CA . LEU A 1 287 ? -1.138 37.656 5.156 1 98.25 287 LEU A CA 1
ATOM 2242 C C . LEU A 1 287 ? -1.625 37.031 6.457 1 98.25 287 LEU A C 1
ATOM 2244 O O . LEU A 1 287 ? -0.818 36.625 7.285 1 98.25 287 LEU A O 1
ATOM 2248 N N . GLU A 1 288 ? -2.857 37 6.59 1 98.12 288 GLU A N 1
ATOM 2249 C CA . GLU A 1 288 ? -3.447 36.5 7.82 1 98.12 288 GLU A CA 1
ATOM 2250 C C . GLU A 1 288 ? -3.217 35 7.957 1 98.12 288 GLU A C 1
ATOM 2252 O O . GLU A 1 288 ? -3.348 34.25 6.98 1 98.12 288 GLU A O 1
ATOM 2257 N N . LEU A 1 289 ? -2.844 34.625 9.164 1 98.56 289 LEU A N 1
ATOM 2258 C CA . LEU A 1 289 ? -2.672 33.188 9.445 1 98.56 289 LEU A CA 1
ATOM 2259 C C . LEU A 1 289 ? -3.992 32.562 9.867 1 98.56 289 LEU A C 1
ATOM 2261 O O . LEU A 1 289 ? -4.777 33.188 10.594 1 98.56 289 LEU A O 1
ATOM 2265 N N . LEU A 1 290 ? -4.285 31.328 9.367 1 98.44 290 LEU A N 1
ATOM 2266 C CA . LEU A 1 290 ? -5.512 30.656 9.758 1 98.44 290 LEU A CA 1
ATOM 2267 C C . LEU A 1 290 ? -5.477 30.266 11.234 1 98.44 290 LEU A C 1
ATOM 2269 O O . LEU A 1 290 ? -6.461 30.453 11.953 1 98.44 290 LEU A O 1
ATOM 2273 N N . VAL A 1 291 ? -4.371 29.625 11.633 1 98.5 291 VAL A N 1
ATOM 2274 C CA . VAL A 1 291 ? -4.164 29.297 13.039 1 98.5 291 VAL A CA 1
ATOM 2275 C C . VAL A 1 291 ? -3.602 30.516 13.781 1 98.5 291 VAL A C 1
ATOM 2277 O O . VAL A 1 291 ? -2.43 30.859 13.609 1 98.5 291 VAL A O 1
ATOM 2280 N N . LYS A 1 292 ? -4.379 31.078 14.625 1 97.38 292 LYS A N 1
ATOM 2281 C CA . LYS A 1 292 ? -4.012 32.344 15.258 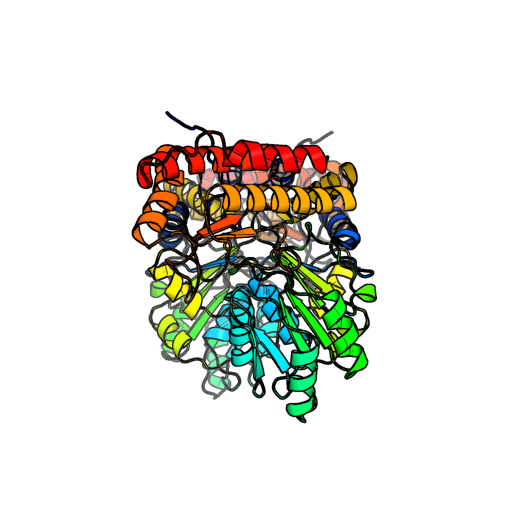1 97.38 292 LYS A CA 1
ATOM 2282 C C . LYS A 1 292 ? -3.029 32.094 16.406 1 97.38 292 LYS A C 1
ATOM 2284 O O . LYS A 1 292 ? -2.076 32.875 16.578 1 97.38 292 LYS A O 1
ATOM 2289 N N . ASP A 1 293 ? -3.275 31.031 17.141 1 95.62 293 ASP A N 1
ATOM 2290 C CA . ASP A 1 293 ? -2.439 30.734 18.297 1 95.62 293 ASP A CA 1
ATOM 2291 C C . ASP A 1 293 ? -1.194 29.953 17.891 1 95.62 293 ASP A C 1
ATOM 2293 O O . ASP A 1 293 ? -1.289 28.797 17.484 1 95.62 293 ASP A O 1
ATOM 2297 N N . ASP A 1 294 ? -0.037 30.5 18.047 1 95.69 294 ASP A N 1
ATOM 2298 C CA . ASP A 1 294 ? 1.216 29.875 17.641 1 95.69 294 ASP A CA 1
ATOM 2299 C C . ASP A 1 294 ? 1.433 28.562 18.406 1 95.69 294 ASP A C 1
ATOM 2301 O O . ASP A 1 294 ? 2.08 27.641 17.891 1 95.69 294 ASP A O 1
ATOM 2305 N N . ALA A 1 295 ? 0.849 28.516 19.578 1 95.44 295 ALA A N 1
ATOM 2306 C CA . ALA A 1 295 ? 1.021 27.328 20.406 1 95.44 295 ALA A CA 1
ATOM 2307 C C . ALA A 1 295 ? 0.375 26.109 19.734 1 95.44 295 ALA A C 1
ATOM 2309 O O . ALA A 1 295 ? 0.732 24.969 20.031 1 95.44 295 ALA A O 1
ATOM 2310 N N . HIS A 1 296 ? -0.537 26.422 18.828 1 97.69 296 HIS A N 1
ATOM 2311 C CA . HIS A 1 296 ? -1.265 25.328 18.172 1 97.69 296 HIS A CA 1
ATOM 2312 C C . HIS A 1 296 ? -0.973 25.281 16.688 1 97.69 296 HIS A C 1
ATOM 2314 O O . HIS A 1 296 ? -1.727 24.688 15.914 1 97.69 296 HIS A O 1
ATOM 2320 N N . ALA A 1 297 ? 0.068 26.016 16.297 1 98.38 297 ALA A N 1
ATOM 2321 C CA . ALA A 1 297 ? 0.472 25.984 14.898 1 98.38 297 ALA A CA 1
ATOM 2322 C C . ALA A 1 297 ? 1.355 24.781 14.609 1 98.38 297 ALA A C 1
ATOM 2324 O O . ALA A 1 297 ? 2.316 24.516 15.336 1 98.38 297 ALA A O 1
ATOM 2325 N N . SER A 1 298 ? 1.032 24.016 13.602 1 98.25 298 SER A N 1
ATOM 2326 C CA . SER A 1 298 ? 1.745 22.797 13.219 1 98.25 298 SER A CA 1
ATOM 2327 C C . SER A 1 298 ? 3.17 23.109 12.773 1 98.25 298 SER A C 1
ATOM 2329 O O . SER A 1 298 ? 3.408 24.109 12.086 1 98.25 298 SER A O 1
ATOM 2331 N N . PRO A 1 299 ? 4.094 22.281 13.109 1 98.12 299 PRO A N 1
ATOM 2332 C CA . PRO A 1 299 ? 5.465 22.469 12.641 1 98.12 299 PRO A CA 1
ATOM 2333 C C . PRO A 1 299 ? 5.664 22 11.203 1 98.12 299 PRO A C 1
ATOM 2335 O O . PRO A 1 299 ? 6.754 22.172 10.641 1 98.12 299 PRO A O 1
ATOM 2338 N N . THR A 1 300 ? 4.645 21.453 10.531 1 98.25 300 THR A N 1
ATOM 2339 C CA . THR A 1 300 ? 4.871 20.812 9.242 1 98.25 300 THR A CA 1
ATOM 2340 C C . THR A 1 300 ? 4.152 21.547 8.125 1 98.25 300 THR A C 1
ATOM 2342 O O . THR A 1 300 ? 4.469 21.375 6.945 1 98.25 300 THR A O 1
ATOM 2345 N N . VAL A 1 301 ? 3.16 22.359 8.461 1 98.38 301 VAL A N 1
ATOM 2346 C CA . VAL A 1 301 ? 2.373 23.062 7.457 1 98.38 301 VAL A CA 1
ATOM 2347 C C . VAL A 1 301 ? 1.86 24.375 8.039 1 98.38 301 VAL A C 1
ATOM 2349 O O . VAL A 1 301 ? 1.467 24.438 9.203 1 98.38 301 VAL A O 1
ATOM 2352 N N . THR A 1 302 ? 1.906 25.453 7.305 1 98.69 302 THR A N 1
ATOM 2353 C CA . THR A 1 302 ? 1.362 26.75 7.691 1 98.69 302 THR A CA 1
ATOM 2354 C C . THR A 1 302 ? 0.269 27.188 6.723 1 98.69 302 THR A C 1
ATOM 2356 O O . THR A 1 302 ? 0.485 27.219 5.508 1 98.69 302 THR A O 1
ATOM 2359 N N . SER A 1 303 ? -0.887 27.484 7.277 1 98.69 303 SER A N 1
ATOM 2360 C CA . SER A 1 303 ? -2.029 27.938 6.488 1 98.69 303 SER A CA 1
ATOM 2361 C C . SER A 1 303 ? -2.242 29.438 6.629 1 98.69 303 SER A C 1
ATOM 2363 O O . SER A 1 303 ? -2.119 29.984 7.727 1 98.69 303 SER A O 1
ATOM 2365 N N . PHE A 1 304 ? -2.508 30.078 5.473 1 98.62 304 PHE A N 1
ATOM 2366 C CA . PHE A 1 304 ? -2.758 31.516 5.52 1 98.62 304 PHE A CA 1
ATOM 2367 C C . PHE A 1 304 ? -3.916 31.891 4.605 1 98.62 304 PHE A C 1
ATOM 2369 O O . PHE A 1 304 ? -4.332 31.094 3.76 1 98.62 304 PHE A O 1
ATOM 2376 N N . VAL A 1 305 ? -4.465 33.062 4.836 1 98.31 305 VAL A N 1
ATOM 2377 C CA . VAL A 1 305 ? -5.707 33.531 4.211 1 98.31 305 VAL A CA 1
ATOM 2378 C C . VAL A 1 305 ? -5.438 34.75 3.336 1 98.31 305 VAL A C 1
ATOM 2380 O O . VAL A 1 305 ? -5.328 35.844 3.842 1 98.31 305 VAL A O 1
ATOM 2383 N N . PRO A 1 306 ? -5.457 34.5 2.031 1 97.81 306 PRO A N 1
ATOM 2384 C CA . PRO A 1 306 ? -5.379 35.688 1.149 1 97.81 306 PRO A CA 1
ATOM 2385 C C . PRO A 1 306 ? -6.562 36.625 1.322 1 97.81 306 PRO A C 1
ATOM 2387 O O . PRO A 1 306 ? -7.59 36.25 1.887 1 97.81 306 PRO A O 1
ATOM 2390 N N . LYS A 1 307 ? -6.453 37.812 0.779 1 96.12 307 LYS A N 1
ATOM 2391 C CA . LYS A 1 307 ? -7.438 38.875 0.995 1 96.12 307 LYS A CA 1
ATOM 2392 C C . LYS A 1 307 ? -8.766 38.531 0.325 1 96.12 307 LYS A C 1
ATOM 2394 O O . LYS A 1 307 ? -9.828 38.906 0.814 1 96.12 307 LYS A O 1
ATOM 2399 N N . ASN A 1 308 ? -8.773 37.938 -0.808 1 96.12 308 ASN A N 1
ATOM 2400 C CA . ASN A 1 308 ? -9.93 37.5 -1.584 1 96.12 308 ASN A CA 1
ATOM 2401 C C . ASN A 1 308 ? -9.57 36.375 -2.541 1 96.12 308 ASN A C 1
ATOM 2403 O O . ASN A 1 308 ? -8.422 35.938 -2.578 1 96.12 308 ASN A O 1
ATOM 2407 N N . GLN A 1 309 ? -10.516 35.938 -3.174 1 96.12 309 GLN A N 1
ATOM 2408 C CA . GLN A 1 309 ? -10.344 34.812 -4.074 1 96.12 309 GLN A CA 1
ATOM 2409 C C . GLN A 1 309 ? -9.406 35.156 -5.223 1 96.12 309 GLN A C 1
ATOM 2411 O O . GLN A 1 309 ? -8.648 34.281 -5.691 1 96.12 309 GLN A O 1
ATOM 2416 N N . GLU A 1 310 ? -9.492 36.312 -5.707 1 97.19 310 GLU A N 1
ATOM 2417 C CA . GLU A 1 310 ? -8.617 36.75 -6.793 1 97.19 310 GLU A CA 1
ATOM 2418 C C . GLU A 1 310 ? -7.148 36.688 -6.367 1 97.19 310 GLU A C 1
ATOM 2420 O O . GLU A 1 310 ? -6.305 36.156 -7.098 1 97.19 310 GLU A O 1
ATOM 2425 N N . GLU A 1 311 ? -6.867 37.281 -5.188 1 97.88 311 GLU A N 1
ATOM 2426 C CA . GLU A 1 311 ? -5.504 37.219 -4.668 1 97.88 311 GLU A CA 1
ATOM 2427 C C . GLU A 1 311 ? -5.031 35.812 -4.453 1 97.88 311 GLU A C 1
ATOM 2429 O O . GLU A 1 311 ? -3.871 35.469 -4.715 1 97.88 311 GLU A O 1
ATOM 2434 N N . LEU A 1 312 ? -5.922 34.969 -3.92 1 98.31 312 LEU A N 1
ATOM 2435 C CA . LEU A 1 312 ? -5.613 33.562 -3.736 1 98.31 312 LEU A CA 1
ATOM 2436 C C . LEU A 1 312 ? -5.152 32.938 -5.047 1 98.31 312 LEU A C 1
ATOM 2438 O O . LEU A 1 312 ? -4.109 32.281 -5.094 1 98.31 312 LEU A O 1
ATOM 2442 N N . ASN A 1 313 ? -5.852 33.156 -6.105 1 97.81 313 ASN A N 1
ATOM 2443 C CA . ASN A 1 313 ? -5.539 32.594 -7.41 1 97.81 313 ASN A CA 1
ATOM 2444 C C . ASN A 1 313 ? -4.227 33.125 -7.965 1 97.81 313 ASN A C 1
ATOM 2446 O O . ASN A 1 313 ? -3.432 32.375 -8.539 1 97.81 313 ASN A O 1
ATOM 2450 N N . ILE A 1 314 ? -4.07 34.406 -7.797 1 98 314 ILE A N 1
ATOM 2451 C CA . ILE A 1 314 ? -2.865 35.031 -8.297 1 98 314 ILE A CA 1
ATOM 2452 C C . ILE A 1 314 ? -1.639 34.469 -7.602 1 98 314 ILE A C 1
ATOM 2454 O O . ILE A 1 314 ? -0.655 34.094 -8.258 1 98 314 ILE A O 1
ATOM 2458 N N . ILE A 1 315 ? -1.749 34.344 -6.273 1 98.31 315 ILE A N 1
ATOM 2459 C CA . ILE A 1 315 ? -0.625 33.812 -5.504 1 98.31 315 ILE A CA 1
ATOM 2460 C C . ILE A 1 315 ? -0.318 32.375 -5.945 1 98.31 315 ILE A C 1
ATOM 2462 O O . ILE A 1 315 ? 0.825 32.062 -6.273 1 98.31 315 ILE A O 1
ATOM 2466 N N . LYS A 1 316 ? -1.248 31.562 -5.863 1 96.5 316 LYS A N 1
ATOM 2467 C CA . LYS A 1 316 ? -1.061 30.141 -6.168 1 96.5 316 LYS A CA 1
ATOM 2468 C C . LYS A 1 316 ? -0.548 29.953 -7.594 1 96.5 316 LYS A C 1
ATOM 2470 O O . LYS A 1 316 ? 0.416 29.219 -7.816 1 96.5 316 LYS A O 1
ATOM 2475 N N . ASN A 1 317 ? -1.114 30.609 -8.586 1 96.75 317 ASN A N 1
ATOM 2476 C CA . ASN A 1 317 ? -0.788 30.438 -10 1 96.75 317 ASN A CA 1
ATOM 2477 C C . ASN A 1 317 ? 0.584 31.016 -10.336 1 96.75 317 ASN A C 1
ATOM 2479 O O . ASN A 1 317 ? 1.346 30.422 -11.102 1 96.75 317 ASN A O 1
ATOM 2483 N N . GLN A 1 318 ? 0.862 32.156 -9.844 1 96.56 318 GLN A N 1
ATOM 2484 C CA . GLN A 1 318 ? 2.135 32.781 -10.164 1 96.56 318 GLN A CA 1
ATOM 2485 C C . GLN A 1 318 ? 3.297 32.062 -9.492 1 96.56 318 GLN A C 1
ATOM 2487 O O . GLN A 1 318 ? 4.395 32 -10.047 1 96.56 318 GLN A O 1
ATOM 2492 N N . LEU A 1 319 ? 3.053 31.578 -8.242 1 96.94 319 LEU A N 1
ATOM 2493 C CA . LEU A 1 319 ? 4.09 30.75 -7.645 1 96.94 319 LEU A CA 1
ATOM 2494 C C . LEU A 1 319 ? 4.461 29.594 -8.562 1 96.94 319 LEU A C 1
ATOM 2496 O O . LEU A 1 319 ? 5.645 29.297 -8.766 1 96.94 319 LEU A O 1
ATOM 2500 N N . LYS A 1 320 ? 3.484 28.969 -9.125 1 93.81 320 LYS A N 1
ATOM 2501 C CA . LYS A 1 320 ? 3.715 27.812 -9.984 1 93.81 320 LYS A CA 1
ATOM 2502 C C . LYS A 1 320 ? 4.277 28.25 -11.336 1 93.81 320 LYS A C 1
ATOM 2504 O O . LYS A 1 320 ? 5.332 27.766 -11.758 1 93.81 320 LYS A O 1
ATOM 2509 N N . SER A 1 321 ? 3.65 29.172 -12.055 1 93.38 321 SER A N 1
ATOM 2510 C CA . SER A 1 321 ? 3.959 29.5 -13.438 1 93.38 321 SER A CA 1
ATOM 2511 C C . SER A 1 321 ? 5.242 30.312 -13.539 1 93.38 321 SER A C 1
ATOM 2513 O O . SER A 1 321 ? 6.023 30.141 -14.477 1 93.38 321 SER A O 1
ATOM 2515 N N . GLN A 1 322 ? 5.453 31.188 -12.586 1 93.06 322 GLN A N 1
ATOM 2516 C CA . GLN A 1 322 ? 6.574 32.125 -12.688 1 93.06 322 GLN A CA 1
ATOM 2517 C C . GLN A 1 322 ? 7.789 31.594 -11.922 1 93.06 322 GLN A C 1
ATOM 2519 O O . GLN A 1 322 ? 8.93 31.844 -12.328 1 93.06 322 GLN A O 1
ATOM 2524 N N . PHE A 1 323 ? 7.551 30.906 -10.836 1 93.31 323 PHE A N 1
ATOM 2525 C CA . PHE A 1 323 ? 8.68 30.594 -9.969 1 93.31 323 PHE A CA 1
ATOM 2526 C C . PHE A 1 323 ? 8.844 29.078 -9.82 1 93.31 323 PHE A C 1
ATOM 2528 O O . PHE A 1 323 ? 9.781 28.609 -9.172 1 93.31 323 PHE A O 1
ATOM 2535 N N . ASN A 1 324 ? 7.992 28.25 -10.352 1 93.69 324 ASN A N 1
ATOM 2536 C CA . ASN A 1 324 ? 8.039 26.797 -10.305 1 93.69 324 ASN A CA 1
ATOM 2537 C C . ASN A 1 324 ? 7.957 26.281 -8.867 1 93.69 324 ASN A C 1
ATOM 2539 O O . ASN A 1 324 ? 8.703 25.391 -8.484 1 93.69 324 ASN A O 1
ATOM 2543 N N . ILE A 1 325 ? 7.137 27 -8.047 1 94.5 325 ILE A N 1
ATOM 2544 C CA . ILE A 1 325 ? 6.863 26.609 -6.668 1 94.5 325 ILE A CA 1
ATOM 2545 C C . ILE A 1 325 ? 5.41 26.156 -6.539 1 94.5 325 ILE A C 1
ATOM 2547 O O . ILE A 1 325 ? 4.488 26.875 -6.914 1 94.5 325 ILE A O 1
ATOM 2551 N N . THR A 1 326 ? 5.23 24.938 -6.047 1 95.06 326 THR A N 1
ATOM 2552 C CA . THR A 1 326 ? 3.887 24.406 -5.887 1 95.06 326 THR A CA 1
ATOM 2553 C C . THR A 1 326 ? 3.492 24.359 -4.414 1 95.06 326 THR A C 1
ATOM 2555 O O . THR A 1 326 ? 4.211 23.797 -3.588 1 95.06 326 THR A O 1
ATOM 2558 N N . ILE A 1 327 ? 2.414 25 -4.059 1 96.5 327 ILE A N 1
ATOM 2559 C CA . ILE A 1 327 ? 1.834 24.938 -2.723 1 96.5 327 ILE A CA 1
ATOM 2560 C C . ILE A 1 327 ? 0.404 24.406 -2.809 1 96.5 327 ILE A C 1
ATOM 2562 O O . ILE A 1 327 ? -0.089 24.109 -3.898 1 96.5 327 ILE A O 1
ATOM 2566 N N . ALA A 1 328 ? -0.263 24.234 -1.652 1 96.12 328 ALA A N 1
ATOM 2567 C CA . ALA A 1 328 ? -1.577 23.594 -1.639 1 96.12 328 ALA A CA 1
ATOM 2568 C C . ALA A 1 328 ? -2.672 24.609 -1.296 1 96.12 328 ALA A C 1
ATOM 2570 O O . ALA A 1 328 ? -2.416 25.609 -0.619 1 96.12 328 ALA A O 1
ATOM 2571 N N . GLY A 1 329 ? -3.855 24.328 -1.812 1 96.06 329 GLY A N 1
ATOM 2572 C CA . GLY A 1 329 ? -5.039 25.078 -1.411 1 96.06 329 GLY A CA 1
ATOM 2573 C C . GLY A 1 329 ? -5.766 24.453 -0.234 1 96.06 329 GLY A C 1
ATOM 2574 O O . GLY A 1 329 ? -5.285 23.484 0.357 1 96.06 329 GLY A O 1
ATOM 2575 N N . GLY A 1 330 ? -6.879 25.109 0.097 1 95.56 330 GLY A N 1
ATOM 2576 C CA . GLY A 1 330 ? -7.703 24.578 1.169 1 95.56 330 GLY A CA 1
ATOM 2577 C C . GLY A 1 330 ? -8.484 23.344 0.766 1 95.56 330 GLY A C 1
ATOM 2578 O O . GLY A 1 330 ? -8.547 23 -0.417 1 95.56 330 GLY A O 1
ATOM 2579 N N . GLN A 1 331 ? -9.023 22.641 1.711 1 93.62 331 GLN A N 1
ATOM 2580 C CA . GLN A 1 331 ? -9.859 21.469 1.515 1 93.62 331 GLN A CA 1
ATOM 2581 C C . GLN A 1 331 ? -11.234 21.656 2.148 1 93.62 331 GLN A C 1
ATOM 2583 O O . GLN A 1 331 ? -11.414 22.516 3.01 1 93.62 331 GLN A O 1
ATOM 2588 N N . GLY A 1 332 ? -12.164 20.797 1.701 1 93.19 332 GLY A N 1
ATOM 2589 C CA . GLY A 1 332 ? -13.5 20.906 2.268 1 93.19 332 GLY A CA 1
ATOM 2590 C C . GLY A 1 332 ? -14.117 22.281 2.086 1 93.19 332 GLY A C 1
ATOM 2591 O O . GLY A 1 332 ? -14.125 22.812 0.976 1 93.19 332 GLY A O 1
ATOM 2592 N N . HIS A 1 333 ? -14.625 22.859 3.199 1 93.75 333 HIS A N 1
ATOM 2593 C CA . HIS A 1 333 ? -15.289 24.156 3.086 1 93.75 333 HIS A CA 1
ATOM 2594 C C . HIS A 1 333 ? -14.273 25.281 3 1 93.75 333 HIS A C 1
ATOM 2596 O O . HIS A 1 333 ? -14.633 26.422 2.717 1 93.75 333 HIS A O 1
ATOM 2602 N N . LEU A 1 334 ? -12.984 24.984 3.146 1 95.5 334 LEU A N 1
ATOM 2603 C CA . LEU A 1 334 ? -11.945 26 3.037 1 95.5 334 LEU A CA 1
ATOM 2604 C C . LEU A 1 334 ? -11.367 26.031 1.627 1 95.5 334 LEU A C 1
ATOM 2606 O O . LEU A 1 334 ? -10.461 26.812 1.346 1 95.5 334 LEU A O 1
ATOM 2610 N N . LYS A 1 335 ? -11.836 25.203 0.73 1 93.31 335 LYS A N 1
ATOM 2611 C CA . LYS A 1 335 ? -11.414 25.25 -0.668 1 93.31 335 LYS A CA 1
ATOM 2612 C C . LYS A 1 335 ? -11.617 26.656 -1.248 1 93.31 335 LYS A C 1
ATOM 2614 O O . LYS A 1 335 ? -12.695 27.234 -1.108 1 93.31 335 LYS A O 1
ATOM 2619 N N . GLY A 1 336 ? -10.586 27.156 -1.742 1 94.94 336 GLY A N 1
ATOM 2620 C CA . GLY A 1 336 ? -10.656 28.469 -2.346 1 94.94 336 GLY A CA 1
ATOM 2621 C C . GLY A 1 336 ? -10.609 29.594 -1.327 1 94.94 336 GLY A C 1
ATOM 2622 O O . GLY A 1 336 ? -10.828 30.766 -1.668 1 94.94 336 GLY A O 1
ATOM 2623 N N . GLN A 1 337 ? -10.336 29.203 -0.106 1 96.94 337 GLN A N 1
ATOM 2624 C CA . GLN A 1 337 ? -10.352 30.234 0.938 1 96.94 337 GLN A CA 1
ATOM 2625 C C . GLN A 1 337 ? -8.961 30.406 1.555 1 96.94 337 GLN A C 1
ATOM 2627 O O . GLN A 1 337 ? -8.625 31.484 2.041 1 96.94 337 GLN A O 1
ATOM 2632 N N . ILE A 1 338 ? -8.203 29.391 1.531 1 98.31 338 ILE A N 1
ATOM 2633 C CA . ILE A 1 338 ? -6.891 29.484 2.158 1 98.31 338 ILE A CA 1
ATOM 2634 C C . ILE A 1 338 ? -5.84 28.844 1.243 1 98.31 338 ILE A C 1
ATOM 2636 O O . ILE A 1 338 ? -6.18 28.188 0.264 1 98.31 338 ILE A O 1
ATOM 2640 N N . LEU A 1 339 ? -4.598 29.078 1.524 1 98.62 339 LEU A N 1
ATOM 2641 C CA . LEU A 1 339 ? -3.426 28.422 0.957 1 98.62 339 LEU A CA 1
ATOM 2642 C C . LEU A 1 339 ? -2.574 27.797 2.053 1 98.62 339 LEU A C 1
ATOM 2644 O O . LEU A 1 339 ? -2.605 28.234 3.203 1 98.62 339 LEU A O 1
ATOM 2648 N N . ARG A 1 340 ? -1.916 26.75 1.737 1 98.5 340 ARG A N 1
ATOM 2649 C CA . ARG A 1 340 ? -1.111 26.016 2.705 1 98.5 340 ARG A CA 1
ATOM 2650 C C . ARG A 1 340 ? 0.299 25.766 2.176 1 98.5 340 ARG A C 1
ATOM 2652 O O . ARG A 1 340 ? 0.472 25.328 1.039 1 98.5 340 ARG 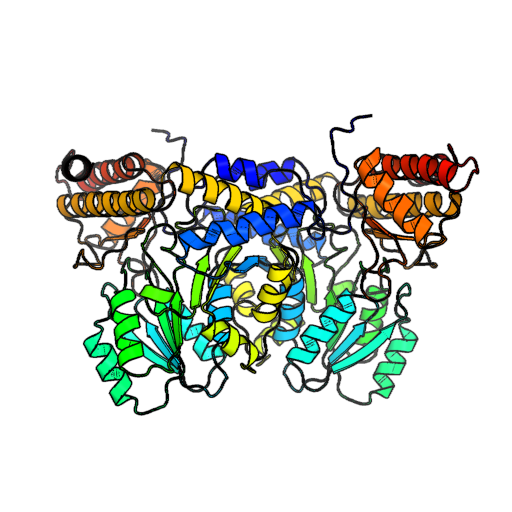A O 1
ATOM 2659 N N . ILE A 1 341 ? 1.271 26.094 2.973 1 98.44 341 ILE A N 1
ATOM 2660 C CA . ILE A 1 341 ? 2.668 25.844 2.633 1 98.44 341 ILE A CA 1
ATOM 2661 C C . ILE A 1 341 ? 3.211 24.703 3.502 1 98.44 341 ILE A C 1
ATOM 2663 O O . ILE A 1 341 ? 3.275 24.828 4.727 1 98.44 341 ILE A O 1
ATOM 2667 N N . GLY A 1 342 ? 3.531 23.562 2.848 1 97.5 342 GLY A N 1
ATOM 2668 C CA . GLY A 1 342 ? 4.227 22.5 3.547 1 97.5 342 GLY A CA 1
ATOM 2669 C C . GLY A 1 342 ? 5.703 22.781 3.746 1 97.5 342 GLY A C 1
ATOM 2670 O O . GLY A 1 342 ? 6.371 23.297 2.848 1 97.5 342 GLY A O 1
ATOM 2671 N N . HIS A 1 343 ? 6.191 22.547 4.895 1 97.69 343 HIS A N 1
ATOM 2672 C CA . HIS A 1 343 ? 7.59 22.828 5.203 1 97.69 343 HIS A CA 1
ATOM 2673 C C . HIS A 1 343 ? 8.195 21.719 6.062 1 97.69 343 HIS A C 1
ATOM 2675 O O . HIS A 1 343 ? 8.867 22 7.059 1 97.69 343 HIS A O 1
ATOM 2681 N N . MET A 1 344 ? 7.918 20.484 5.676 1 96.12 344 MET A N 1
ATOM 2682 C CA . MET A 1 344 ? 8.383 19.344 6.473 1 96.12 344 MET A CA 1
ATOM 2683 C C . MET A 1 344 ? 9.391 18.516 5.695 1 96.12 344 MET A C 1
ATOM 2685 O O . MET A 1 344 ? 9.594 18.734 4.5 1 96.12 344 MET A O 1
ATOM 2689 N N . GLY A 1 345 ? 10 17.594 6.398 1 94.25 345 GLY A N 1
ATOM 2690 C CA . GLY A 1 345 ? 10.953 16.672 5.793 1 94.25 345 GLY A CA 1
ATOM 2691 C C . GLY A 1 345 ? 12.312 17.281 5.555 1 94.25 345 GLY A C 1
ATOM 2692 O O . GLY A 1 345 ? 12.922 17.844 6.473 1 94.25 345 GLY A O 1
ATOM 2693 N N . LYS A 1 346 ? 12.758 17.172 4.324 1 93.19 346 LYS A N 1
ATOM 2694 C CA . LYS A 1 346 ? 14.109 17.641 4.027 1 93.19 346 LYS A CA 1
ATOM 2695 C C . LYS A 1 346 ? 14.133 19.141 3.777 1 93.19 346 LYS A C 1
ATOM 2697 O O . LYS A 1 346 ? 15.18 19.719 3.459 1 93.19 346 LYS A O 1
ATOM 2702 N N . ILE A 1 347 ? 13.055 19.828 3.891 1 93.69 347 ILE A N 1
ATOM 2703 C CA . ILE A 1 347 ? 12.945 21.266 3.627 1 93.69 347 ILE A CA 1
ATOM 2704 C C . ILE A 1 347 ? 13.859 22.031 4.574 1 93.69 347 ILE A C 1
ATOM 2706 O O . ILE A 1 347 ? 13.852 21.797 5.785 1 93.69 347 ILE A O 1
ATOM 2710 N N . SER A 1 348 ? 14.672 22.891 4.023 1 91.81 348 SER A N 1
ATOM 2711 C CA . SER A 1 348 ? 15.562 23.766 4.781 1 91.81 348 SER A CA 1
ATOM 2712 C C . SER A 1 348 ? 15.023 25.188 4.848 1 91.81 348 SER A C 1
ATOM 2714 O O . SER A 1 348 ? 14.109 25.547 4.098 1 91.81 348 SER A O 1
ATOM 2716 N N . PRO A 1 349 ? 15.586 25.984 5.727 1 91.94 349 PRO A N 1
ATOM 2717 C CA . PRO A 1 349 ? 15.188 27.391 5.762 1 91.94 349 PRO A CA 1
ATOM 2718 C C . PRO A 1 349 ? 15.375 28.094 4.418 1 91.94 349 PRO A C 1
ATOM 2720 O O . PRO A 1 349 ? 14.57 28.969 4.051 1 91.94 349 PRO A O 1
ATOM 2723 N N . PHE A 1 350 ? 16.328 27.672 3.676 1 89.75 350 PHE A N 1
ATOM 2724 C CA . PHE A 1 350 ? 16.625 28.344 2.416 1 89.75 350 PHE A CA 1
ATOM 2725 C C . PHE A 1 350 ? 15.602 27.984 1.352 1 89.75 350 PHE A C 1
ATOM 2727 O O . PHE A 1 350 ? 15.305 28.781 0.47 1 89.75 350 PHE A O 1
ATOM 2734 N N . ASP A 1 351 ? 15.078 26.766 1.487 1 92.25 351 ASP A N 1
ATOM 2735 C CA . ASP A 1 351 ? 13.977 26.406 0.604 1 92.25 351 ASP A CA 1
ATOM 2736 C C . ASP A 1 351 ? 12.766 27.312 0.848 1 92.25 351 ASP A C 1
ATOM 2738 O O . ASP A 1 351 ? 12.109 27.75 -0.1 1 92.25 351 ASP A O 1
ATOM 2742 N N . ILE A 1 352 ? 12.508 27.609 2.062 1 96.19 352 ILE A N 1
ATOM 2743 C CA . ILE A 1 352 ? 11.344 28.406 2.439 1 96.19 352 ILE A CA 1
ATOM 2744 C C . ILE A 1 352 ? 11.602 29.875 2.102 1 96.19 352 ILE A C 1
ATOM 2746 O O . ILE A 1 352 ? 10.68 30.609 1.729 1 96.19 352 ILE A O 1
ATOM 2750 N N . LEU A 1 353 ? 12.859 30.234 2.145 1 93 353 LEU A N 1
ATOM 2751 C CA . LEU A 1 353 ? 13.211 31.609 1.765 1 93 353 LEU A CA 1
ATOM 2752 C C . LEU A 1 353 ? 12.812 31.891 0.32 1 93 353 LEU A C 1
ATOM 2754 O O . LEU A 1 353 ? 12.43 33 -0.013 1 93 353 LEU A O 1
ATOM 2758 N N . ALA A 1 354 ? 12.906 30.906 -0.505 1 93.56 354 ALA A N 1
ATOM 2759 C CA . ALA A 1 354 ? 12.539 31.047 -1.912 1 93.56 354 ALA A CA 1
ATOM 2760 C C . ALA A 1 354 ? 11.062 31.406 -2.059 1 93.56 354 ALA A C 1
ATOM 2762 O O . ALA A 1 354 ? 10.711 32.312 -2.842 1 93.56 354 ALA A O 1
ATOM 2763 N N . VAL A 1 355 ? 10.219 30.766 -1.273 1 97.25 355 VAL A N 1
ATOM 2764 C CA . VAL A 1 355 ? 8.789 31.031 -1.404 1 97.25 355 VAL A CA 1
ATOM 2765 C C . VAL A 1 355 ? 8.445 32.375 -0.766 1 97.25 355 VAL A C 1
ATOM 2767 O O . VAL A 1 355 ? 7.578 33.094 -1.255 1 97.25 355 VAL A O 1
ATOM 2770 N N . VAL A 1 356 ? 9.148 32.75 0.295 1 97.88 356 VAL A N 1
ATOM 2771 C CA . VAL A 1 356 ? 8.93 34.062 0.925 1 97.88 356 VAL A CA 1
ATOM 2772 C C . VAL A 1 356 ? 9.305 35.156 -0.051 1 97.88 356 VAL A C 1
ATOM 2774 O O . VAL A 1 356 ? 8.562 36.156 -0.198 1 97.88 356 VAL A O 1
ATOM 2777 N N . SER A 1 357 ? 10.406 34.969 -0.722 1 96.44 357 SER A N 1
ATOM 2778 C CA . SER A 1 357 ? 10.867 35.938 -1.703 1 96.44 357 SER A CA 1
ATOM 2779 C C . SER A 1 357 ? 9.883 36.062 -2.861 1 96.44 357 SER A C 1
ATOM 2781 O O . SER A 1 357 ? 9.578 37.188 -3.311 1 96.44 357 SER A O 1
ATOM 2783 N N . ALA A 1 358 ? 9.414 34.969 -3.324 1 96.81 358 ALA A N 1
ATOM 2784 C CA . ALA A 1 358 ? 8.438 34.969 -4.41 1 96.81 358 ALA A CA 1
ATOM 2785 C C . ALA A 1 358 ? 7.152 35.656 -3.994 1 96.81 358 ALA A C 1
ATOM 2787 O O . ALA A 1 358 ? 6.57 36.406 -4.777 1 96.81 358 ALA A O 1
ATOM 2788 N N . LEU A 1 359 ? 6.707 35.469 -2.762 1 98.38 359 LEU A N 1
ATOM 2789 C CA . LEU A 1 359 ? 5.504 36.094 -2.242 1 98.38 359 LEU A CA 1
ATOM 2790 C C . LEU A 1 359 ? 5.676 37.625 -2.182 1 98.38 359 LEU A C 1
ATOM 2792 O O . LEU A 1 359 ? 4.734 38.375 -2.465 1 98.38 359 LEU A O 1
ATOM 2796 N N . GLU A 1 360 ? 6.871 38.062 -1.828 1 98.12 360 GLU A N 1
ATOM 2797 C CA . GLU A 1 360 ? 7.137 39.5 -1.818 1 98.12 360 GLU A CA 1
ATOM 2798 C C . GLU A 1 360 ? 6.898 40.125 -3.195 1 98.12 360 GLU A C 1
ATOM 2800 O O . GLU A 1 360 ? 6.25 41.156 -3.311 1 98.12 360 GLU A O 1
ATOM 2805 N N . ILE A 1 361 ? 7.391 39.438 -4.184 1 96.94 361 ILE A N 1
ATOM 2806 C CA . ILE A 1 361 ? 7.301 39.938 -5.551 1 96.94 361 ILE A CA 1
ATOM 2807 C C . ILE A 1 361 ? 5.844 39.938 -6.008 1 96.94 361 ILE A C 1
ATOM 2809 O O . ILE A 1 361 ? 5.348 40.938 -6.535 1 96.94 361 ILE A O 1
ATOM 2813 N N . ILE A 1 362 ? 5.188 38.844 -5.789 1 98 362 ILE A N 1
ATOM 2814 C CA . ILE A 1 362 ? 3.807 38.656 -6.234 1 98 362 ILE A CA 1
ATOM 2815 C C . ILE A 1 362 ? 2.91 39.688 -5.543 1 98 362 ILE A C 1
ATOM 2817 O O . ILE A 1 362 ? 2.105 40.375 -6.195 1 98 362 ILE A O 1
ATOM 2821 N N . LEU A 1 363 ? 3.043 39.875 -4.219 1 98.31 363 LEU A N 1
ATOM 2822 C CA . LEU A 1 363 ? 2.182 40.75 -3.447 1 98.31 363 LEU A CA 1
ATOM 2823 C C . LEU A 1 363 ? 2.467 42.219 -3.777 1 98.31 363 LEU A C 1
ATOM 2825 O O . LEU A 1 363 ? 1.553 43.031 -3.787 1 98.31 363 LEU A O 1
ATOM 2829 N N . THR A 1 364 ? 3.746 42.531 -4.004 1 98.19 364 THR A N 1
ATOM 2830 C CA . THR A 1 364 ? 4.105 43.875 -4.391 1 98.19 364 THR A CA 1
ATOM 2831 C C . THR A 1 364 ? 3.359 44.312 -5.652 1 98.19 364 THR A C 1
ATOM 2833 O O . THR A 1 364 ? 2.787 45.406 -5.711 1 98.19 364 THR A O 1
ATOM 2836 N N . SER A 1 365 ? 3.396 43.406 -6.621 1 97.31 365 SER A N 1
ATOM 2837 C CA . SER A 1 365 ? 2.734 43.688 -7.891 1 97.31 365 SER A CA 1
ATOM 2838 C C . SER A 1 365 ? 1.218 43.688 -7.738 1 97.31 365 SER A C 1
ATOM 2840 O O . SER A 1 365 ? 0.535 44.562 -8.25 1 97.31 365 SER A O 1
ATOM 2842 N N . ASN A 1 366 ? 0.697 42.75 -7.059 1 97.19 366 ASN A N 1
ATOM 2843 C CA . ASN A 1 366 ? -0.746 42.562 -6.961 1 97.19 366 ASN A CA 1
ATOM 2844 C C . ASN A 1 366 ? -1.403 43.656 -6.125 1 97.19 366 ASN A C 1
ATOM 2846 O O . ASN A 1 366 ? -2.518 44.094 -6.422 1 97.19 366 ASN A O 1
ATOM 2850 N N . ARG A 1 367 ? -0.707 44.062 -5.043 1 97.25 367 ARG A N 1
ATOM 2851 C CA . ARG A 1 367 ? -1.297 45.031 -4.113 1 97.25 367 ARG A CA 1
ATOM 2852 C C . ARG A 1 367 ? -0.834 46.438 -4.422 1 97.25 367 ARG A C 1
ATOM 2854 O O . ARG A 1 367 ? -1.327 47.406 -3.828 1 97.25 367 ARG A O 1
ATOM 2861 N N . ASN A 1 368 ? 0.046 46.625 -5.32 1 97.06 368 ASN A N 1
ATOM 2862 C CA . ASN A 1 368 ? 0.656 47.906 -5.633 1 97.06 368 ASN A CA 1
ATOM 2863 C C . ASN A 1 368 ? 1.24 48.562 -4.391 1 97.06 368 ASN A C 1
ATOM 2865 O O . ASN A 1 368 ? 0.974 49.75 -4.125 1 97.06 368 ASN A O 1
ATOM 2869 N N . VAL A 1 369 ? 1.861 47.781 -3.545 1 97.5 369 VAL A N 1
ATOM 2870 C CA . VAL A 1 369 ? 2.592 48.156 -2.336 1 97.5 369 VAL A CA 1
ATOM 2871 C C . VAL A 1 369 ? 3.939 47.438 -2.311 1 97.5 369 VAL A C 1
ATOM 2873 O O . VAL A 1 369 ? 4.027 46.25 -2.643 1 97.5 369 VAL A O 1
ATOM 2876 N N . ASN A 1 370 ? 4.992 48.094 -2.018 1 97.69 370 ASN A N 1
ATOM 2877 C CA . ASN A 1 370 ? 6.316 47.469 -2.029 1 97.69 370 ASN A CA 1
ATOM 2878 C C . ASN A 1 370 ? 6.551 46.625 -0.781 1 97.69 370 ASN A C 1
ATOM 2880 O O . ASN A 1 370 ? 6.641 47.156 0.327 1 97.69 370 ASN A O 1
ATOM 2884 N N . TYR A 1 371 ? 6.691 45.344 -0.907 1 97.62 371 TYR A N 1
ATOM 2885 C CA . TYR A 1 371 ? 6.953 44.406 0.173 1 97.62 371 TYR A CA 1
ATOM 2886 C C . TYR A 1 371 ? 8.375 43.875 0.083 1 97.62 371 TYR A C 1
ATOM 2888 O O . TYR A 1 371 ? 8.789 43.062 0.928 1 97.62 371 TYR A O 1
ATOM 2896 N N . ILE A 1 372 ? 9.156 44.281 -0.922 1 97.5 372 ILE A N 1
ATOM 2897 C CA . ILE A 1 372 ? 10.469 43.719 -1.187 1 97.5 372 ILE A CA 1
ATOM 2898 C C . ILE A 1 372 ? 11.359 43.844 0.046 1 97.5 372 ILE A C 1
ATOM 2900 O O . ILE A 1 372 ? 11.578 44.969 0.53 1 97.5 372 ILE A O 1
ATOM 2904 N N . GLY A 1 373 ? 11.789 42.688 0.514 1 96.88 373 GLY A N 1
ATOM 2905 C CA . GLY A 1 373 ? 12.703 42.656 1.65 1 96.88 373 GLY A CA 1
ATOM 2906 C C . GLY A 1 373 ? 11.984 42.531 2.982 1 96.88 373 GLY A C 1
ATOM 2907 O O . GLY A 1 373 ? 12.609 42.312 4.016 1 96.88 373 GLY A O 1
ATOM 2908 N N . THR A 1 374 ? 10.711 42.719 3.07 1 97.69 374 THR A N 1
ATOM 2909 C CA . THR A 1 374 ? 9.938 42.75 4.305 1 97.69 374 THR A CA 1
ATOM 2910 C C . THR A 1 374 ? 9.828 41.344 4.914 1 97.69 374 THR A C 1
ATOM 2912 O O . THR A 1 374 ? 10.203 41.125 6.07 1 97.69 374 THR A O 1
ATOM 2915 N N . GLY A 1 375 ? 9.289 40.438 4.145 1 97.75 375 GLY A N 1
ATOM 2916 C CA . GLY A 1 375 ? 9.141 39.094 4.625 1 97.75 375 GLY A CA 1
ATOM 2917 C C . GLY A 1 375 ? 10.469 38.406 4.902 1 97.75 375 GLY A C 1
ATOM 2918 O O . GLY A 1 375 ? 10.625 37.719 5.926 1 97.75 375 GLY A O 1
ATOM 2919 N N . ILE A 1 376 ? 11.422 38.594 4.004 1 96.38 376 ILE A N 1
ATOM 2920 C CA . ILE A 1 376 ? 12.734 37.969 4.098 1 96.38 376 ILE A CA 1
ATOM 2921 C C . ILE A 1 376 ? 13.438 38.438 5.375 1 96.38 376 ILE A C 1
ATOM 2923 O O . ILE A 1 376 ? 14.094 37.625 6.047 1 96.38 376 ILE A O 1
ATOM 2927 N N . THR A 1 377 ? 13.305 39.688 5.66 1 97.38 377 THR A N 1
ATOM 2928 C CA . THR A 1 377 ? 13.953 40.219 6.848 1 97.38 377 THR A CA 1
ATOM 2929 C C . THR A 1 377 ? 13.414 39.562 8.117 1 97.38 377 THR A C 1
ATOM 2931 O O . THR A 1 377 ? 14.188 39.125 8.969 1 97.38 377 THR A O 1
ATOM 2934 N N . GLN A 1 378 ? 12.125 39.5 8.219 1 97.38 378 GLN A N 1
ATOM 2935 C CA . GLN A 1 378 ? 11.523 38.906 9.398 1 97.38 378 GLN A CA 1
ATOM 2936 C C . GLN A 1 378 ? 11.859 37.438 9.492 1 97.38 378 GLN A C 1
ATOM 2938 O O . GLN A 1 378 ? 12.117 36.906 10.578 1 97.38 378 GLN A O 1
ATOM 2943 N N . PHE A 1 379 ? 11.836 36.75 8.344 1 96.88 379 PHE A N 1
ATOM 2944 C CA . PHE A 1 379 ? 12.195 35.344 8.281 1 96.88 379 PHE A CA 1
ATOM 2945 C C . PHE A 1 379 ? 13.602 35.125 8.812 1 96.88 379 PHE A C 1
ATOM 2947 O O . PHE A 1 379 ? 13.812 34.25 9.68 1 96.88 379 PHE A O 1
ATOM 2954 N N . MET A 1 380 ? 14.539 35.844 8.32 1 94.94 380 MET A N 1
ATOM 2955 C CA . MET A 1 380 ? 15.945 35.688 8.656 1 94.94 380 MET A CA 1
ATOM 2956 C C . MET A 1 380 ? 16.219 36.062 10.109 1 94.94 380 MET A C 1
ATOM 2958 O O . MET A 1 380 ? 17.062 35.469 10.766 1 94.94 380 MET A O 1
ATOM 2962 N N . GLU A 1 381 ? 15.523 37 10.641 1 96.31 381 GLU A N 1
ATOM 2963 C CA . GLU A 1 381 ? 15.664 37.375 12.039 1 96.31 381 GLU A CA 1
ATOM 2964 C C . GLU A 1 381 ? 15.289 36.219 12.961 1 96.31 381 GLU A C 1
ATOM 2966 O O . GLU A 1 381 ? 15.984 35.969 13.953 1 96.31 381 GLU A O 1
ATOM 2971 N N . VAL A 1 382 ? 14.227 35.594 12.617 1 95.12 382 VAL A N 1
ATOM 2972 C CA . VAL A 1 382 ? 13.812 34.438 13.422 1 95.12 382 VAL A CA 1
ATOM 2973 C C . VAL A 1 382 ? 14.852 33.312 13.328 1 95.12 382 VAL A C 1
ATOM 2975 O O . VAL A 1 382 ? 15.227 32.719 14.344 1 95.12 382 VAL A O 1
ATOM 2978 N N . ILE A 1 383 ? 15.336 33.031 12.07 1 93.06 383 ILE A N 1
ATOM 2979 C CA . ILE A 1 383 ? 16.328 31.984 11.867 1 93.06 383 ILE A CA 1
ATOM 2980 C C . ILE A 1 383 ? 17.594 32.312 12.664 1 93.06 383 ILE A C 1
ATOM 2982 O O . ILE A 1 383 ? 18.188 31.438 13.289 1 93.06 383 ILE A O 1
ATOM 2986 N N . ARG A 1 384 ? 17.953 33.531 12.695 1 91.75 384 ARG A N 1
ATOM 2987 C CA . ARG A 1 384 ? 19.156 34 13.398 1 91.75 384 ARG A CA 1
ATOM 2988 C C . ARG A 1 384 ? 19 33.812 14.906 1 91.75 384 ARG A C 1
ATOM 2990 O O . ARG A 1 384 ? 19.906 33.344 15.586 1 91.75 384 ARG A O 1
ATOM 2997 N N . HIS A 1 385 ? 17.922 34.125 15.406 1 90.81 385 HIS A N 1
ATOM 2998 C CA . HIS A 1 385 ? 17.688 34.094 16.844 1 90.81 385 HIS A CA 1
ATOM 2999 C C . HIS A 1 385 ? 17.547 32.656 17.359 1 90.81 385 HIS A C 1
ATOM 3001 O O . HIS A 1 385 ? 17.906 32.375 18.5 1 90.81 385 HIS A O 1
ATOM 3007 N N . GLU A 1 386 ? 17.047 31.828 16.531 1 85.06 386 GLU A N 1
ATOM 3008 C CA . GLU A 1 386 ? 16.75 30.469 16.984 1 85.06 386 GLU A CA 1
ATOM 3009 C C . GLU A 1 386 ? 17.922 29.531 16.688 1 85.06 386 GLU A C 1
ATOM 3011 O O . GLU A 1 386 ? 17.891 28.359 17.047 1 85.06 386 GLU A O 1
ATOM 3016 N N . SER A 1 387 ? 18.828 29.969 15.82 1 73.56 387 SER A N 1
ATOM 3017 C CA . SER A 1 387 ? 20.016 29.172 15.547 1 73.56 387 SER A CA 1
ATOM 3018 C C . SER A 1 387 ? 21.047 29.328 16.656 1 73.56 387 SER A C 1
ATOM 3020 O O . SER A 1 387 ? 21.203 30.406 17.219 1 73.56 387 SER A O 1
ATOM 3022 N N . MET B 1 1 ? 34.344 -18.812 -7.234 1 66 1 MET B N 1
ATOM 3023 C CA . MET B 1 1 ? 34.031 -17.781 -8.211 1 66 1 MET B CA 1
ATOM 3024 C C . MET B 1 1 ? 33.031 -16.766 -7.645 1 66 1 MET B C 1
ATOM 3026 O O . MET B 1 1 ? 32.094 -17.141 -6.914 1 66 1 MET B O 1
ATOM 3030 N N . GLN B 1 2 ? 33.438 -15.586 -7.805 1 70.31 2 GLN B N 1
ATOM 3031 C CA . GLN B 1 2 ? 32.594 -14.523 -7.273 1 70.31 2 GLN B CA 1
ATOM 3032 C C . GLN B 1 2 ? 31.578 -14.055 -8.32 1 70.31 2 GLN B C 1
ATOM 3034 O O . GLN B 1 2 ? 31.953 -13.742 -9.445 1 70.31 2 GLN B O 1
ATOM 3039 N N . TYR B 1 3 ? 30.391 -14.352 -8.039 1 71 3 TYR B N 1
ATOM 3040 C CA . TYR B 1 3 ? 29.328 -13.828 -8.891 1 71 3 TYR B CA 1
ATOM 3041 C C . TYR B 1 3 ? 28.812 -12.5 -8.359 1 71 3 TYR B C 1
ATOM 3043 O O . TYR B 1 3 ? 28.203 -12.445 -7.281 1 71 3 TYR B O 1
ATOM 3051 N N . TYR B 1 4 ? 28.984 -11.531 -9.125 1 69.38 4 TYR B N 1
ATOM 3052 C CA . TYR B 1 4 ? 28.766 -10.164 -8.648 1 69.38 4 TYR B CA 1
ATOM 3053 C C . TYR B 1 4 ? 27.297 -9.797 -8.734 1 69.38 4 TYR B C 1
ATOM 3055 O O . TYR B 1 4 ? 26.812 -8.961 -7.957 1 69.38 4 TYR B O 1
ATOM 3063 N N . GLN B 1 5 ? 26.656 -10.398 -9.703 1 77.56 5 GLN B N 1
ATOM 3064 C CA . GLN B 1 5 ? 25.25 -10.023 -9.852 1 77.56 5 GLN B CA 1
ATOM 3065 C C . GLN B 1 5 ? 24.328 -11.172 -9.422 1 77.56 5 GLN B C 1
ATOM 3067 O O . GLN B 1 5 ? 24.391 -12.266 -9.984 1 77.56 5 GLN B O 1
ATOM 3072 N N . PRO B 1 6 ? 23.578 -10.844 -8.414 1 87.62 6 PRO B N 1
ATOM 3073 C CA . PRO B 1 6 ? 22.641 -11.883 -8.008 1 87.62 6 PRO B CA 1
ATOM 3074 C C . PRO B 1 6 ? 21.531 -12.117 -9.031 1 87.62 6 PRO B C 1
ATOM 3076 O O . PRO B 1 6 ? 21.125 -11.18 -9.719 1 87.62 6 PRO B O 1
ATOM 3079 N N . LEU B 1 7 ? 21.188 -13.398 -9.211 1 91.38 7 LEU B N 1
ATOM 3080 C CA . LEU B 1 7 ? 20.047 -13.75 -10.047 1 91.38 7 LEU B CA 1
ATOM 3081 C C . LEU B 1 7 ? 18.875 -14.219 -9.195 1 91.38 7 LEU B C 1
ATOM 3083 O O . LEU B 1 7 ? 18.953 -15.266 -8.547 1 91.38 7 LEU B O 1
ATOM 3087 N N . LEU B 1 8 ? 17.859 -13.367 -9.164 1 93.19 8 LEU B N 1
ATOM 3088 C CA . LEU B 1 8 ? 16.672 -13.664 -8.383 1 93.19 8 LEU B CA 1
ATOM 3089 C C . LEU B 1 8 ? 15.617 -14.359 -9.234 1 93.19 8 LEU B C 1
ATOM 3091 O O . LEU B 1 8 ? 15.055 -13.742 -10.141 1 93.19 8 LEU B O 1
ATOM 3095 N N . LEU B 1 9 ? 15.328 -15.648 -8.891 1 96.25 9 LEU B N 1
ATOM 3096 C CA . LEU B 1 9 ? 14.359 -16.438 -9.641 1 96.25 9 LEU B CA 1
ATOM 3097 C C . LEU B 1 9 ? 13.273 -16.984 -8.727 1 96.25 9 LEU B C 1
ATOM 3099 O O . LEU B 1 9 ? 12.883 -18.141 -8.836 1 96.25 9 LEU B O 1
ATOM 3103 N N . THR B 1 10 ? 12.844 -16.172 -7.762 1 94.19 10 THR B N 1
ATOM 3104 C CA . THR B 1 10 ? 11.664 -16.484 -6.969 1 94.19 10 THR B CA 1
ATOM 3105 C C . THR B 1 10 ? 10.391 -16.047 -7.699 1 94.19 10 THR B C 1
ATOM 3107 O O . THR B 1 10 ? 10.445 -15.219 -8.609 1 94.19 10 THR B O 1
ATOM 3110 N N . PRO B 1 11 ? 9.203 -16.609 -7.293 1 92.62 11 PRO B N 1
ATOM 3111 C CA . PRO B 1 11 ? 7.957 -16.219 -7.953 1 92.62 11 PRO B CA 1
ATOM 3112 C C . PRO B 1 11 ? 7.555 -14.773 -7.668 1 92.62 11 PRO B C 1
ATOM 3114 O O . PRO B 1 11 ? 6.527 -14.305 -8.164 1 92.62 11 PRO B O 1
ATOM 3117 N N . GLY B 1 12 ? 8.336 -14.008 -6.953 1 88.62 12 GLY B N 1
ATOM 3118 C CA . GLY B 1 12 ? 8.07 -12.617 -6.625 1 88.62 12 GLY B CA 1
ATOM 3119 C C . GLY B 1 12 ? 8.602 -12.219 -5.262 1 88.62 12 GLY B C 1
ATOM 3120 O O . GLY B 1 12 ? 8.617 -13.023 -4.332 1 88.62 12 GLY B O 1
ATOM 3121 N N . PRO B 1 13 ? 9.055 -11.047 -5.203 1 92.94 13 PRO B N 1
ATOM 3122 C CA . PRO B 1 13 ? 9.211 -9.984 -6.203 1 92.94 13 PRO B CA 1
ATOM 3123 C C . PRO B 1 13 ? 10.219 -10.352 -7.293 1 92.94 13 PRO B C 1
ATOM 3125 O O . PRO B 1 13 ? 11.141 -11.133 -7.055 1 92.94 13 PRO B O 1
ATOM 3128 N N . THR B 1 14 ? 9.992 -9.828 -8.461 1 93.81 14 THR B N 1
ATOM 3129 C CA . THR B 1 14 ? 10.844 -10.164 -9.594 1 93.81 14 THR B CA 1
ATOM 3130 C C . THR B 1 14 ? 11.836 -9.039 -9.883 1 93.81 14 THR B C 1
ATOM 3132 O O . THR B 1 14 ? 11.656 -7.914 -9.414 1 93.81 14 THR B O 1
ATOM 3135 N N . PRO B 1 15 ? 12.875 -9.391 -10.609 1 91.62 15 PRO B N 1
ATOM 3136 C CA . PRO B 1 15 ? 13.758 -8.305 -11.039 1 91.62 15 PRO B CA 1
ATOM 3137 C C . PRO B 1 15 ? 13.031 -7.234 -11.844 1 91.62 15 PRO B C 1
ATOM 3139 O O . PRO B 1 15 ? 12.055 -7.535 -12.539 1 91.62 15 PRO B O 1
ATOM 3142 N N . VAL B 1 16 ? 13.508 -6.012 -11.773 1 94.62 16 VAL B N 1
ATOM 3143 C CA . VAL B 1 16 ? 12.852 -4.867 -12.391 1 94.62 16 VAL B CA 1
ATOM 3144 C C . VAL B 1 16 ? 13.766 -4.25 -13.453 1 94.62 16 VAL B C 1
ATOM 3146 O O . VAL B 1 16 ? 14.938 -3.986 -13.188 1 94.62 16 VAL B O 1
ATOM 3149 N N . PRO B 1 17 ? 13.242 -4.008 -14.641 1 95.62 17 PRO B N 1
ATOM 3150 C CA . PRO B 1 17 ? 14.047 -3.35 -15.68 1 95.62 17 PRO B CA 1
ATOM 3151 C C . PRO B 1 17 ? 14.531 -1.966 -15.258 1 95.62 17 PRO B C 1
ATOM 3153 O O . PRO B 1 17 ? 13.82 -1.241 -14.562 1 95.62 17 PRO B O 1
ATOM 3156 N N . GLU B 1 18 ? 15.672 -1.625 -15.82 1 93.38 18 GLU B N 1
ATOM 3157 C CA . GLU B 1 18 ? 16.281 -0.338 -15.5 1 93.38 18 GLU B CA 1
ATOM 3158 C C . GLU B 1 18 ? 15.375 0.819 -15.906 1 93.38 18 GLU B C 1
ATOM 3160 O O . GLU B 1 18 ? 15.328 1.848 -15.227 1 93.38 18 GLU B O 1
ATOM 3165 N N . GLN B 1 19 ? 14.719 0.688 -17.047 1 95 19 GLN B N 1
ATOM 3166 C CA . GLN B 1 19 ? 13.82 1.731 -17.531 1 95 19 GLN B CA 1
ATOM 3167 C C . GLN B 1 19 ? 12.727 2.035 -16.516 1 95 19 GLN B C 1
ATOM 3169 O O . GLN B 1 19 ? 12.352 3.195 -16.328 1 95 19 GLN B O 1
ATOM 3174 N N . ILE B 1 20 ? 12.219 1.021 -15.883 1 96.25 20 ILE B N 1
ATOM 3175 C CA . ILE B 1 20 ? 11.18 1.184 -14.875 1 96.25 20 ILE B CA 1
ATOM 3176 C C . ILE B 1 20 ? 11.773 1.801 -13.609 1 96.25 20 ILE B C 1
ATOM 3178 O O . ILE B 1 20 ? 11.203 2.73 -13.039 1 96.25 20 ILE B O 1
ATOM 3182 N N . LEU B 1 21 ? 12.953 1.313 -13.172 1 94.44 21 LEU B N 1
ATOM 3183 C CA . LEU B 1 21 ? 13.617 1.853 -11.984 1 94.44 21 LEU B CA 1
ATOM 3184 C C . LEU B 1 21 ? 13.906 3.34 -12.156 1 94.44 21 LEU B C 1
ATOM 3186 O O . LEU B 1 21 ? 13.758 4.121 -11.219 1 94.44 21 LEU B O 1
ATOM 3190 N N . SER B 1 22 ? 14.312 3.711 -13.32 1 94 22 SER B N 1
ATOM 3191 C CA . SER B 1 22 ? 14.617 5.109 -13.609 1 94 22 SER B CA 1
ATOM 3192 C C . SER B 1 22 ? 13.367 5.977 -13.516 1 94 22 SER B C 1
ATOM 3194 O O . SER B 1 22 ? 13.414 7.102 -13.016 1 94 22 SER B O 1
ATOM 3196 N N . ALA B 1 23 ? 12.266 5.484 -14 1 94.56 23 ALA B N 1
ATOM 3197 C CA . ALA B 1 23 ? 11 6.223 -13.961 1 94.56 23 ALA B CA 1
ATOM 3198 C C . ALA B 1 23 ? 10.523 6.418 -12.523 1 94.56 23 ALA B C 1
ATOM 3200 O O . ALA B 1 23 ? 10 7.48 -12.18 1 94.56 23 ALA B O 1
ATOM 3201 N N . VAL B 1 24 ? 10.68 5.41 -11.727 1 93.5 24 VAL B N 1
ATOM 3202 C CA . VAL B 1 24 ? 10.211 5.41 -10.344 1 93.5 24 VAL B CA 1
ATOM 3203 C C . VAL B 1 24 ? 11 6.43 -9.531 1 93.5 24 VAL B C 1
ATOM 3205 O O . VAL B 1 24 ? 10.492 6.973 -8.539 1 93.5 24 VAL B O 1
ATOM 3208 N N . GLN B 1 25 ? 12.156 6.793 -9.93 1 90.06 25 GLN B N 1
ATOM 3209 C CA . GLN B 1 25 ? 13.078 7.613 -9.156 1 90.06 25 GLN B CA 1
ATOM 3210 C C . GLN B 1 25 ? 12.891 9.094 -9.469 1 90.06 25 GLN B C 1
ATOM 3212 O O . GLN B 1 25 ? 13.508 9.953 -8.828 1 90.06 25 GLN B O 1
ATOM 3217 N N . LEU B 1 26 ? 12.094 9.398 -10.43 1 87.38 26 LEU B N 1
ATOM 3218 C CA . LEU B 1 26 ? 11.875 10.805 -10.773 1 87.38 26 LEU B CA 1
ATOM 3219 C C . LEU B 1 26 ? 11.297 11.57 -9.586 1 87.38 26 LEU B C 1
ATOM 3221 O O . LEU B 1 26 ? 10.672 10.977 -8.703 1 87.38 26 LEU B O 1
ATOM 3225 N N . PRO B 1 27 ? 11.469 12.891 -9.539 1 82.81 27 PRO B N 1
ATOM 3226 C CA . PRO B 1 27 ? 11.008 13.703 -8.414 1 82.81 27 PRO B CA 1
ATOM 3227 C C . PRO B 1 27 ? 9.508 13.594 -8.172 1 82.81 27 PRO B C 1
ATOM 3229 O O . PRO B 1 27 ? 8.734 13.438 -9.117 1 82.81 27 PRO B O 1
ATOM 3232 N N . MET B 1 28 ? 9.18 13.805 -6.918 1 82.81 28 MET B N 1
ATOM 3233 C CA . MET B 1 28 ? 7.785 13.719 -6.508 1 82.81 28 MET B CA 1
ATOM 3234 C C . MET B 1 28 ? 6.969 14.867 -7.094 1 82.81 28 MET B C 1
ATOM 3236 O O . MET B 1 28 ? 7.504 15.953 -7.332 1 82.81 28 MET B O 1
ATOM 3240 N N . VAL B 1 29 ? 5.793 14.57 -7.398 1 82.5 29 VAL B N 1
ATOM 3241 C CA . VAL B 1 29 ? 4.809 15.578 -7.766 1 82.5 29 VAL B CA 1
ATOM 3242 C C . VAL B 1 29 ? 3.604 15.5 -6.832 1 82.5 29 VAL B C 1
ATOM 3244 O O . VAL B 1 29 ? 3.344 14.453 -6.234 1 82.5 29 VAL B O 1
ATOM 3247 N N . GLY B 1 30 ? 2.877 16.609 -6.668 1 81.56 30 GLY B N 1
ATOM 3248 C CA . GLY B 1 30 ? 1.657 16.578 -5.879 1 81.56 30 GLY B CA 1
ATOM 3249 C C . GLY B 1 30 ? 0.603 15.648 -6.457 1 81.56 30 GLY B C 1
ATOM 3250 O O . GLY B 1 30 ? 0.313 15.703 -7.652 1 81.56 30 GLY B O 1
ATOM 3251 N N . HIS B 1 31 ? -0.038 14.852 -5.625 1 82.69 31 HIS B N 1
ATOM 3252 C CA . HIS B 1 31 ? -0.96 13.836 -6.121 1 82.69 31 HIS B CA 1
ATOM 3253 C C . HIS B 1 31 ? -2.318 14.445 -6.461 1 82.69 31 HIS B C 1
ATOM 3255 O O . HIS B 1 31 ? -3.18 13.773 -7.027 1 82.69 31 HIS B O 1
ATOM 3261 N N . ARG B 1 32 ? -2.514 15.664 -6.086 1 80.94 32 ARG B N 1
ATOM 3262 C CA . ARG B 1 32 ? -3.725 16.375 -6.48 1 80.94 32 ARG B CA 1
ATOM 3263 C C . ARG B 1 32 ? -3.412 17.453 -7.52 1 80.94 32 ARG B C 1
ATOM 3265 O O . ARG B 1 32 ? -4.137 18.438 -7.641 1 80.94 32 ARG B O 1
ATOM 3272 N N . SER B 1 33 ? -2.426 17.219 -8.289 1 84.81 33 SER B N 1
ATOM 3273 C CA . SER B 1 33 ? -1.97 18.156 -9.305 1 84.81 33 SER B CA 1
ATOM 3274 C C . SER B 1 33 ? -2.32 17.672 -10.703 1 84.81 33 SER B C 1
ATOM 3276 O O . SER B 1 33 ? -2.574 16.484 -10.906 1 84.81 33 SER B O 1
ATOM 3278 N N . THR B 1 34 ? -2.295 18.578 -11.602 1 87.81 34 THR B N 1
ATOM 3279 C CA . THR B 1 34 ? -2.506 18.219 -13 1 87.81 34 THR B CA 1
ATOM 3280 C C . THR B 1 34 ? -1.388 17.312 -13.5 1 87.81 34 THR B C 1
ATOM 3282 O O . THR B 1 34 ? -1.616 16.453 -14.352 1 87.81 34 THR B O 1
ATOM 3285 N N . ASP B 1 35 ? -0.265 17.531 -12.93 1 89 35 ASP B N 1
ATOM 3286 C CA . ASP B 1 35 ? 0.862 16.672 -13.289 1 89 35 ASP B CA 1
ATOM 3287 C C . ASP B 1 35 ? 0.566 15.211 -12.961 1 89 35 ASP B C 1
ATOM 3289 O O . ASP B 1 35 ? 0.809 14.328 -13.781 1 89 35 ASP B O 1
ATOM 3293 N N . PHE B 1 36 ? 0.031 15.008 -11.875 1 93.69 36 PHE B N 1
ATOM 3294 C CA . PHE B 1 36 ? -0.267 13.633 -11.492 1 93.69 36 PHE B CA 1
ATOM 3295 C C . PHE B 1 36 ? -1.449 13.086 -12.289 1 93.69 36 PHE B C 1
ATOM 3297 O O . PHE B 1 36 ? -1.484 11.906 -12.633 1 93.69 36 PHE B O 1
ATOM 3304 N N . GLU B 1 37 ? -2.387 13.906 -12.516 1 95.06 37 GLU B N 1
ATOM 3305 C CA . GLU B 1 37 ? -3.547 13.469 -13.289 1 95.06 37 GLU B CA 1
ATOM 3306 C C . GLU B 1 37 ? -3.125 12.891 -14.633 1 95.06 37 GLU B C 1
ATOM 3308 O O . GLU B 1 37 ? -3.697 11.898 -15.094 1 95.06 37 GLU B O 1
ATOM 3313 N N . GLU B 1 38 ? -2.152 13.5 -15.234 1 95.62 38 GLU B N 1
ATOM 3314 C CA . GLU B 1 38 ? -1.639 13.008 -16.516 1 95.62 38 GLU B CA 1
ATOM 3315 C C . GLU B 1 38 ? -0.967 11.648 -16.344 1 95.62 38 GLU B C 1
ATOM 3317 O O . GLU B 1 38 ? -1.175 10.742 -17.156 1 95.62 38 GLU B O 1
ATOM 3322 N N . ILE B 1 39 ? -0.168 11.523 -15.297 1 96.5 39 ILE B N 1
ATOM 3323 C CA . ILE B 1 39 ? 0.513 10.273 -15 1 96.5 39 ILE B CA 1
ATOM 3324 C C . ILE B 1 39 ? -0.518 9.172 -14.742 1 96.5 39 ILE B C 1
ATOM 3326 O O . ILE B 1 39 ? -0.399 8.07 -15.281 1 96.5 39 ILE B O 1
ATOM 3330 N N . ALA B 1 40 ? -1.525 9.508 -13.977 1 97.88 40 ALA B N 1
ATOM 3331 C CA . ALA B 1 40 ? -2.549 8.547 -13.578 1 97.88 40 ALA B CA 1
ATOM 3332 C C . ALA B 1 40 ? -3.383 8.102 -14.773 1 97.88 40 ALA B C 1
ATOM 3334 O O . ALA B 1 40 ? -3.666 6.914 -14.938 1 97.88 40 ALA B O 1
ATOM 3335 N N . SER B 1 41 ? -3.789 9.047 -15.594 1 97.69 41 SER B N 1
ATOM 3336 C CA . SER B 1 41 ? -4.586 8.742 -16.766 1 97.69 41 SER B CA 1
ATOM 3337 C C . SER B 1 41 ? -3.869 7.758 -17.688 1 97.69 41 SER B C 1
ATOM 3339 O O . SER B 1 41 ? -4.465 6.781 -18.156 1 97.69 41 SER B O 1
ATOM 3341 N N . GLU B 1 42 ? -2.609 8.031 -17.906 1 97.69 42 GLU B N 1
ATOM 3342 C CA . GLU B 1 42 ? -1.802 7.156 -18.75 1 97.69 42 GLU B CA 1
ATOM 3343 C C . GLU B 1 42 ? -1.691 5.758 -18.156 1 97.69 42 GLU B C 1
ATOM 3345 O O . GLU B 1 42 ? -1.767 4.762 -18.875 1 97.69 42 GLU B O 1
ATOM 3350 N N . ALA B 1 43 ? -1.535 5.703 -16.891 1 98.44 43 ALA B N 1
ATOM 3351 C CA . ALA B 1 43 ? -1.401 4.418 -16.219 1 98.44 43 ALA B CA 1
ATOM 3352 C C . ALA B 1 43 ? -2.697 3.617 -16.297 1 98.44 43 ALA B C 1
ATOM 3354 O O . ALA B 1 43 ? -2.686 2.438 -16.656 1 98.44 43 ALA B O 1
ATOM 3355 N N . PHE B 1 44 ? -3.842 4.281 -15.953 1 98.56 44 PHE B N 1
ATOM 3356 C CA . PHE B 1 44 ? -5.141 3.617 -15.961 1 98.56 44 PHE B CA 1
ATOM 3357 C C . PHE B 1 44 ? -5.438 3.045 -17.344 1 98.56 44 PHE B C 1
ATOM 3359 O O . PHE B 1 44 ? -5.824 1.879 -17.469 1 98.56 44 PHE B O 1
ATOM 3366 N N . LYS B 1 45 ? -5.254 3.805 -18.375 1 97.94 45 LYS B N 1
ATOM 3367 C CA . LYS B 1 45 ? -5.574 3.43 -19.75 1 97.94 45 LYS B CA 1
ATOM 3368 C C . LYS B 1 45 ? -4.566 2.422 -20.281 1 97.94 45 LYS B C 1
ATOM 3370 O O . LYS B 1 45 ? -4.934 1.504 -21.016 1 97.94 45 LYS B O 1
ATOM 3375 N N . GLY B 1 46 ? -3.363 2.656 -19.891 1 98.38 46 GLY B N 1
ATOM 3376 C CA . GLY B 1 46 ? -2.291 1.824 -20.406 1 98.38 46 GLY B CA 1
ATOM 3377 C C . GLY B 1 46 ? -2.402 0.372 -19.984 1 98.38 46 GLY B C 1
ATOM 3378 O O . GLY B 1 46 ? -1.943 -0.524 -20.703 1 98.38 46 GLY B O 1
ATOM 3379 N N . LEU B 1 47 ? -3.016 0.122 -18.906 1 98.69 47 LEU B N 1
ATOM 3380 C CA . LEU B 1 47 ? -3.104 -1.227 -18.359 1 98.69 47 LEU B CA 1
ATOM 3381 C C . LEU B 1 47 ? -4.234 -2.01 -19.016 1 98.69 47 LEU B C 1
ATOM 3383 O O . LEU B 1 47 ? -4.305 -3.234 -18.891 1 98.69 47 LEU B O 1
ATOM 3387 N N . LYS B 1 48 ? -5.156 -1.341 -19.75 1 98.5 48 LYS B N 1
ATOM 3388 C CA . LYS B 1 48 ? -6.355 -1.968 -20.297 1 98.5 48 LYS B CA 1
ATOM 3389 C C . LYS B 1 48 ? -6 -3.172 -21.172 1 98.5 48 LYS B C 1
ATOM 3391 O O . LYS B 1 48 ? -6.531 -4.266 -20.969 1 98.5 48 LYS B O 1
ATOM 3396 N N . PRO B 1 49 ? -5.043 -3.072 -22.016 1 98.31 49 PRO B N 1
ATOM 3397 C CA . PRO B 1 49 ? -4.734 -4.223 -22.875 1 98.31 49 PRO B CA 1
ATOM 3398 C C . PRO B 1 49 ? -4.102 -5.375 -22.094 1 98.31 49 PRO B C 1
ATOM 3400 O O . PRO B 1 49 ? -4.34 -6.543 -22.406 1 98.31 49 PRO B O 1
ATOM 3403 N N . VAL B 1 50 ? -3.314 -5.082 -21.125 1 98.5 50 VAL B N 1
ATOM 3404 C CA . VAL B 1 50 ? -2.619 -6.098 -20.344 1 98.5 50 VAL B CA 1
ATOM 3405 C C . VAL B 1 50 ? -3.635 -6.953 -19.594 1 98.5 50 VAL B C 1
ATOM 3407 O O . VAL B 1 50 ? -3.445 -8.164 -19.438 1 98.5 50 VAL B O 1
ATOM 3410 N N . PHE B 1 51 ? -4.723 -6.336 -19.156 1 98.75 51 PHE B N 1
ATOM 3411 C CA . PHE B 1 51 ? -5.742 -7.023 -18.375 1 98.75 51 PHE B CA 1
ATOM 3412 C C . PHE B 1 51 ? -6.875 -7.512 -19.281 1 98.75 51 PHE B C 1
ATOM 3414 O O . PHE B 1 51 ? -7.773 -8.227 -18.812 1 98.75 51 PHE B O 1
ATOM 3421 N N . GLY B 1 52 ? -6.844 -7.184 -20.562 1 98.44 52 GLY B N 1
ATOM 3422 C CA . GLY B 1 52 ? -7.98 -7.484 -21.422 1 98.44 52 GLY B CA 1
ATOM 3423 C C . GLY B 1 52 ? -9.273 -6.863 -20.938 1 98.44 52 GLY B C 1
ATOM 3424 O O . GLY B 1 52 ? -10.32 -7.52 -20.922 1 98.44 52 GLY B O 1
ATOM 3425 N N . SER B 1 53 ? -9.195 -5.633 -20.5 1 98.5 53 SER B N 1
ATOM 3426 C CA . SER B 1 53 ? -10.336 -4.953 -19.891 1 98.5 53 SER B CA 1
ATOM 3427 C C . SER B 1 53 ? -10.844 -3.822 -20.781 1 98.5 53 SER B C 1
ATOM 3429 O O . SER B 1 53 ? -10.047 -3.096 -21.391 1 98.5 53 SER B O 1
ATOM 3431 N N . LYS B 1 54 ? -12.117 -3.682 -20.938 1 98 54 LYS B N 1
ATOM 3432 C CA . LYS B 1 54 ? -12.703 -2.521 -21.594 1 98 54 LYS B CA 1
ATOM 3433 C C . LYS B 1 54 ? -12.664 -1.29 -20.688 1 98 54 LYS B C 1
ATOM 3435 O O . LYS B 1 54 ? -12.398 -0.181 -21.172 1 98 54 LYS B O 1
ATOM 3440 N N . ASN B 1 55 ? -12.883 -1.5 -19.422 1 98.38 55 ASN B N 1
ATOM 3441 C CA . ASN B 1 55 ? -12.781 -0.43 -18.422 1 98.38 55 ASN B CA 1
ATOM 3442 C C . ASN B 1 55 ? -11.328 -0.148 -18.062 1 98.38 55 ASN B C 1
ATOM 3444 O O . ASN B 1 55 ? -10.461 -1.019 -18.203 1 98.38 55 ASN B O 1
ATOM 3448 N N . GLU B 1 56 ? -11.102 1.076 -17.641 1 98.38 56 GLU B N 1
ATOM 3449 C CA . GLU B 1 56 ? -9.789 1.38 -17.078 1 98.38 56 GLU B CA 1
ATOM 3450 C C . GLU B 1 56 ? -9.523 0.552 -15.82 1 98.38 56 GLU B C 1
ATOM 3452 O O . GLU B 1 56 ? -10.453 0.224 -15.07 1 98.38 56 GLU B O 1
ATOM 3457 N N . VAL B 1 57 ? -8.305 0.181 -15.602 1 98.81 57 VAL B N 1
ATOM 3458 C CA . VAL B 1 57 ? -7.922 -0.692 -14.492 1 98.81 57 VAL B CA 1
ATOM 3459 C C . VAL B 1 57 ? -7.676 0.141 -13.234 1 98.81 57 VAL B C 1
ATOM 3461 O O . VAL B 1 57 ? -6.961 1.147 -13.281 1 98.81 57 VAL B O 1
ATOM 3464 N N . LEU B 1 58 ? -8.305 -0.247 -12.125 1 98.88 58 LEU B N 1
ATOM 3465 C CA . LEU B 1 58 ? -8.07 0.446 -10.859 1 98.88 58 LEU B CA 1
ATOM 3466 C C . LEU B 1 58 ? -6.695 0.113 -10.305 1 98.88 58 LEU B C 1
ATOM 3468 O O . LEU B 1 58 ? -6.219 -1.016 -10.445 1 98.88 58 LEU B O 1
ATOM 3472 N N . ILE B 1 59 ? -6.074 1.088 -9.688 1 98.81 59 ILE B N 1
ATOM 3473 C CA . ILE B 1 59 ? -4.758 0.932 -9.078 1 98.81 59 ILE B CA 1
ATOM 3474 C C . ILE B 1 59 ? -4.828 1.307 -7.602 1 98.81 59 ILE B C 1
ATOM 3476 O O . ILE B 1 59 ? -5.258 2.41 -7.254 1 98.81 59 ILE B O 1
ATOM 3480 N N . LEU B 1 60 ? -4.527 0.379 -6.773 1 98.75 60 LEU B N 1
ATOM 3481 C CA . LEU B 1 60 ? -4.488 0.601 -5.332 1 98.75 60 LEU B CA 1
ATOM 3482 C C . LEU B 1 60 ? -3.051 0.596 -4.82 1 98.75 60 LEU B C 1
ATOM 3484 O O . LEU B 1 60 ? -2.238 -0.231 -5.246 1 98.75 60 LEU B O 1
ATOM 3488 N N . THR B 1 61 ? -2.693 1.526 -3.918 1 98.38 61 THR B N 1
ATOM 3489 C CA . THR B 1 61 ? -1.431 1.468 -3.189 1 98.38 61 THR B CA 1
ATOM 3490 C C . THR B 1 61 ? -1.506 0.444 -2.059 1 98.38 61 THR B C 1
ATOM 3492 O O . THR B 1 61 ? -1.916 0.771 -0.944 1 98.38 61 THR B O 1
ATOM 3495 N N . SER B 1 62 ? -1.144 -0.752 -2.383 1 98.19 62 SER B N 1
ATOM 3496 C CA . SER B 1 62 ? -1.225 -1.893 -1.477 1 98.19 62 SER B CA 1
ATOM 3497 C C . SER B 1 62 ? -0.532 -3.117 -2.064 1 98.19 62 SER B C 1
ATOM 3499 O O . SER B 1 62 ? 0.233 -3.002 -3.025 1 98.19 62 SER B O 1
ATOM 3501 N N . SER B 1 63 ? -0.714 -4.285 -1.38 1 97.19 63 SER B N 1
ATOM 3502 C CA . SER B 1 63 ? -0.179 -5.551 -1.872 1 97.19 63 SER B CA 1
ATOM 3503 C C . SER B 1 63 ? -1.262 -6.383 -2.551 1 97.19 63 SER B C 1
ATOM 3505 O O . SER B 1 63 ? -2.449 -6.07 -2.445 1 97.19 63 SER B O 1
ATOM 3507 N N . GLY B 1 64 ? -0.825 -7.387 -3.236 1 96.88 64 GLY B N 1
ATOM 3508 C CA . GLY B 1 64 ? -1.738 -8.25 -3.973 1 96.88 64 GLY B CA 1
ATOM 3509 C C . GLY B 1 64 ? -2.848 -8.812 -3.107 1 96.88 64 GLY B C 1
ATOM 3510 O O . GLY B 1 64 ? -3.994 -8.922 -3.549 1 96.88 64 GLY B O 1
ATOM 3511 N N . THR B 1 65 ? -2.576 -9.195 -1.872 1 97.88 65 THR B N 1
ATOM 3512 C CA . THR B 1 65 ? -3.568 -9.766 -0.973 1 97.88 65 THR B CA 1
ATOM 3513 C C . THR B 1 65 ? -4.711 -8.789 -0.725 1 97.88 65 THR B C 1
ATOM 3515 O O . THR B 1 65 ? -5.863 -9.195 -0.557 1 97.88 65 THR B O 1
ATOM 3518 N N . SER B 1 66 ? -4.422 -7.488 -0.757 1 98.56 66 SER B N 1
ATOM 3519 C CA . SER B 1 66 ? -5.441 -6.48 -0.501 1 98.56 66 SER B CA 1
ATOM 3520 C C . SER B 1 66 ? -6.559 -6.547 -1.54 1 98.56 66 SER B C 1
ATOM 3522 O O . SER B 1 66 ? -7.73 -6.355 -1.212 1 98.56 66 SER B O 1
ATOM 3524 N N . VAL B 1 67 ? -6.199 -6.809 -2.777 1 98.69 67 VAL B N 1
ATOM 3525 C CA . VAL B 1 67 ? -7.219 -6.754 -3.822 1 98.69 67 VAL B CA 1
ATOM 3526 C C . VAL B 1 67 ? -7.93 -8.102 -3.92 1 98.69 67 VAL B C 1
ATOM 3528 O O . VAL B 1 67 ? -9.039 -8.188 -4.461 1 98.69 67 VAL B O 1
ATOM 3531 N N . LEU B 1 68 ? -7.305 -9.188 -3.42 1 98.81 68 LEU B N 1
ATOM 3532 C CA . LEU B 1 68 ? -8.117 -10.375 -3.184 1 98.81 68 LEU B CA 1
ATOM 3533 C C . LEU B 1 68 ? -9.281 -10.062 -2.246 1 98.81 68 LEU B C 1
ATOM 3535 O O . LEU B 1 68 ? -10.43 -10.375 -2.555 1 98.81 68 LEU B O 1
ATOM 3539 N N . GLU B 1 69 ? -8.953 -9.438 -1.157 1 98.88 69 GLU B N 1
ATOM 3540 C CA . GLU B 1 69 ? -9.945 -9.039 -0.172 1 98.88 69 GLU B CA 1
ATOM 3541 C C . GLU B 1 69 ? -10.93 -8.031 -0.763 1 98.88 69 GLU B C 1
ATOM 3543 O O . GLU B 1 69 ? -12.148 -8.156 -0.575 1 98.88 69 GLU B O 1
ATOM 3548 N N . ALA B 1 70 ? -10.422 -7.016 -1.489 1 98.88 70 ALA B N 1
ATOM 3549 C CA . ALA B 1 70 ? -11.273 -5.992 -2.094 1 98.88 70 ALA B CA 1
ATOM 3550 C C . ALA B 1 70 ? -12.297 -6.621 -3.039 1 98.88 70 ALA B C 1
ATOM 3552 O O . ALA B 1 70 ? -13.461 -6.219 -3.059 1 98.88 70 ALA B O 1
ATOM 3553 N N . SER B 1 71 ? -11.836 -7.582 -3.828 1 98.75 71 SER B N 1
ATOM 3554 C CA . SER B 1 71 ? -12.734 -8.227 -4.777 1 98.75 71 SER B CA 1
ATOM 3555 C C . SER B 1 71 ? -13.891 -8.922 -4.066 1 98.75 71 SER B C 1
ATOM 3557 O O . SER B 1 71 ? -15.023 -8.906 -4.551 1 98.75 71 SER B O 1
ATOM 3559 N N . MET B 1 72 ? -13.672 -9.508 -2.902 1 98.62 72 MET B N 1
ATOM 3560 C CA . MET B 1 72 ? -14.711 -10.172 -2.121 1 98.62 72 MET B CA 1
ATOM 3561 C C . MET B 1 72 ? -15.641 -9.156 -1.47 1 98.62 72 MET B C 1
ATOM 3563 O O . MET B 1 72 ? -16.859 -9.266 -1.579 1 98.62 72 MET B O 1
ATOM 3567 N N . LEU B 1 73 ? -15.039 -8.133 -0.833 1 98.69 73 LEU B N 1
ATOM 3568 C CA . LEU B 1 73 ? -15.781 -7.148 -0.059 1 98.69 73 LEU B CA 1
ATOM 3569 C C . LEU B 1 73 ? -16.734 -6.359 -0.954 1 98.69 73 LEU B C 1
ATOM 3571 O O . LEU B 1 73 ? -17.75 -5.832 -0.482 1 98.69 73 LEU B O 1
ATOM 3575 N N . ASN B 1 74 ? -16.438 -6.305 -2.209 1 98.88 74 ASN B N 1
ATOM 3576 C CA . ASN B 1 74 ? -17.234 -5.48 -3.117 1 98.88 74 ASN B CA 1
ATOM 3577 C C . ASN B 1 74 ? -18.188 -6.328 -3.953 1 98.88 74 ASN B C 1
ATOM 3579 O O . ASN B 1 74 ? -19 -5.793 -4.707 1 98.88 74 ASN B O 1
ATOM 3583 N N . ILE B 1 75 ? -18.141 -7.66 -3.871 1 98.81 75 ILE B N 1
ATOM 3584 C CA . ILE B 1 75 ? -18.953 -8.516 -4.727 1 98.81 75 ILE B CA 1
ATOM 3585 C C . ILE B 1 75 ? -20 -9.242 -3.881 1 98.81 75 ILE B C 1
ATOM 3587 O O . ILE B 1 75 ? -21.094 -9.539 -4.359 1 98.81 75 ILE B O 1
ATOM 3591 N N . ALA B 1 76 ? -19.688 -9.516 -2.615 1 98.69 76 ALA B N 1
ATOM 3592 C CA . ALA B 1 76 ? -20.547 -10.398 -1.83 1 98.69 76 ALA B CA 1
ATOM 3593 C C . ALA B 1 76 ? -20.938 -9.742 -0.51 1 98.69 76 ALA B C 1
ATOM 3595 O O . ALA B 1 76 ? -20.203 -8.922 0.033 1 98.69 76 ALA B O 1
ATOM 3596 N N . ASN B 1 77 ? -22.156 -10.086 -0.083 1 98.5 77 ASN B N 1
ATOM 3597 C CA . ASN B 1 77 ? -22.625 -9.734 1.25 1 98.5 77 ASN B CA 1
ATOM 3598 C C . ASN B 1 77 ? -22.391 -10.867 2.248 1 98.5 77 ASN B C 1
ATOM 3600 O O . ASN B 1 77 ? -22.141 -12.008 1.852 1 98.5 77 ASN B O 1
ATOM 3604 N N . PRO B 1 78 ? -22.453 -10.609 3.531 1 97.25 78 PRO B N 1
ATOM 3605 C CA . PRO B 1 78 ? -22.078 -11.586 4.559 1 97.25 78 PRO B CA 1
ATOM 3606 C C . PRO B 1 78 ? -22.891 -12.883 4.453 1 97.25 78 PRO B C 1
ATOM 3608 O O . PRO B 1 78 ? -22.375 -13.961 4.758 1 97.25 78 PRO B O 1
ATOM 3611 N N . ASP B 1 79 ? -24.109 -12.836 3.965 1 97.94 79 ASP B N 1
ATOM 3612 C CA . ASP B 1 79 ? -24.969 -14.016 3.947 1 97.94 79 ASP B CA 1
ATOM 3613 C C . ASP B 1 79 ? -25 -14.648 2.561 1 97.94 79 ASP B C 1
ATOM 3615 O O . ASP B 1 79 ? -25.703 -15.633 2.338 1 97.94 79 ASP B O 1
ATOM 3619 N N . ASP B 1 80 ? -24.234 -14.133 1.65 1 98.38 80 ASP B N 1
ATOM 3620 C CA . ASP B 1 80 ? -24.141 -14.734 0.325 1 98.38 80 ASP B CA 1
ATOM 3621 C C . ASP B 1 80 ? -23.391 -16.062 0.378 1 98.38 80 ASP B C 1
ATOM 3623 O O . ASP B 1 80 ? -22.484 -16.234 1.2 1 98.38 80 ASP B O 1
ATOM 3627 N N . HIS B 1 81 ? -23.844 -16.984 -0.476 1 98.69 81 HIS B N 1
ATOM 3628 C CA . HIS B 1 81 ? -23.078 -18.219 -0.69 1 98.69 81 HIS B CA 1
ATOM 3629 C C . HIS B 1 81 ? -21.969 -18 -1.717 1 98.69 81 HIS B C 1
ATOM 3631 O O . HIS B 1 81 ? -22.25 -17.641 -2.865 1 98.69 81 HIS B O 1
ATOM 3637 N N . ILE B 1 82 ? -20.734 -18.234 -1.306 1 98.75 82 ILE B N 1
ATOM 3638 C CA . ILE B 1 82 ? -19.625 -18.078 -2.236 1 98.75 82 ILE B CA 1
ATOM 3639 C C . ILE B 1 82 ? -18.812 -19.375 -2.268 1 98.75 82 ILE B C 1
ATOM 3641 O O . ILE B 1 82 ? -18.781 -20.125 -1.29 1 98.75 82 ILE B O 1
ATOM 3645 N N . VAL B 1 83 ? -18.156 -19.656 -3.354 1 98.88 83 VAL B N 1
ATOM 3646 C CA . VAL B 1 83 ? -17.375 -20.875 -3.533 1 98.88 83 VAL B CA 1
ATOM 3647 C C . VAL B 1 83 ? -15.922 -20.5 -3.844 1 98.88 83 VAL B C 1
ATOM 3649 O O . VAL B 1 83 ? -15.664 -19.641 -4.691 1 98.88 83 VAL B O 1
ATOM 3652 N N . ILE B 1 84 ? -15.008 -21.141 -3.168 1 98.88 84 ILE B N 1
ATOM 3653 C CA . ILE B 1 84 ? -13.586 -20.906 -3.363 1 98.88 84 ILE B CA 1
ATOM 3654 C C . ILE B 1 84 ? -12.922 -22.172 -3.887 1 98.88 84 ILE B C 1
ATOM 3656 O O . ILE B 1 84 ? -12.992 -23.234 -3.246 1 98.88 84 ILE B O 1
ATOM 3660 N N . ILE B 1 85 ? -12.297 -22.047 -5.031 1 98.81 85 ILE B N 1
ATOM 3661 C CA . ILE B 1 85 ? -11.453 -23.125 -5.527 1 98.81 85 ILE B CA 1
ATOM 3662 C C . ILE B 1 85 ? -10.062 -23.031 -4.906 1 98.81 85 ILE B C 1
ATOM 3664 O O . ILE B 1 85 ? -9.383 -22.016 -5.043 1 98.81 85 ILE B O 1
ATOM 3668 N N . VAL B 1 86 ? -9.641 -24.047 -4.215 1 98.5 86 VAL B N 1
ATOM 3669 C CA . VAL B 1 86 ? -8.359 -24.062 -3.521 1 98.5 86 VAL B CA 1
ATOM 3670 C C . VAL B 1 86 ? -7.445 -25.125 -4.125 1 98.5 86 VAL B C 1
ATOM 3672 O O . VAL B 1 86 ? -7.738 -26.312 -4.047 1 98.5 86 VAL B O 1
ATOM 3675 N N . SER B 1 87 ? -6.402 -24.641 -4.73 1 97.75 87 SER B N 1
ATOM 3676 C CA . SER B 1 87 ? -5.473 -25.578 -5.359 1 97.75 87 SER B CA 1
ATOM 3677 C C . SER B 1 87 ? -4.047 -25.359 -4.871 1 97.75 87 SER B C 1
ATOM 3679 O O . SER B 1 87 ? -3.096 -25.891 -5.445 1 97.75 87 SER B O 1
ATOM 3681 N N . GLY B 1 88 ? -3.865 -24.609 -3.848 1 97.56 88 GLY B N 1
ATOM 3682 C CA . GLY B 1 88 ? -2.572 -24.266 -3.273 1 97.56 88 GLY B CA 1
ATOM 3683 C C . GLY B 1 88 ? -2.656 -23.172 -2.219 1 97.56 88 GLY B C 1
ATOM 3684 O O . GLY B 1 88 ? -3.705 -22.984 -1.601 1 97.56 88 GLY B O 1
ATOM 3685 N N . ALA B 1 89 ? -1.536 -22.562 -1.959 1 96.62 89 ALA B N 1
ATOM 3686 C CA . ALA B 1 89 ? -1.424 -21.594 -0.87 1 96.62 89 ALA B CA 1
ATOM 3687 C C . ALA B 1 89 ? -2.285 -20.359 -1.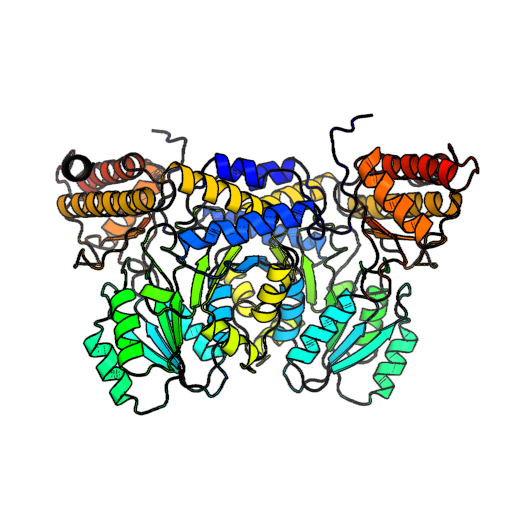139 1 96.62 89 ALA B C 1
ATOM 3689 O O . ALA B 1 89 ? -2.84 -19.766 -0.21 1 96.62 89 ALA B O 1
ATOM 3690 N N . PHE B 1 90 ? -2.43 -19.953 -2.34 1 95.94 90 PHE B N 1
ATOM 3691 C CA . PHE B 1 90 ? -3.113 -18.688 -2.621 1 95.94 90 PHE B CA 1
ATOM 3692 C C . PHE B 1 90 ? -4.609 -18.922 -2.791 1 95.94 90 PHE B C 1
ATOM 3694 O O . PHE B 1 90 ? -5.414 -18.031 -2.482 1 95.94 90 PHE B O 1
ATOM 3701 N N . GLY B 1 91 ? -4.965 -20.078 -3.283 1 97.5 91 GLY B N 1
ATOM 3702 C CA . GLY B 1 91 ? -6.359 -20.438 -3.105 1 97.5 91 GLY B CA 1
ATOM 3703 C C . GLY B 1 91 ? -6.789 -20.469 -1.651 1 97.5 91 GLY B C 1
ATOM 3704 O O . GLY B 1 91 ? -7.891 -20.031 -1.313 1 97.5 91 GLY B O 1
ATOM 3705 N N . ASN B 1 92 ? -5.895 -21.031 -0.876 1 97.75 92 ASN B N 1
ATOM 3706 C CA . ASN B 1 92 ? -6.148 -21.047 0.56 1 97.75 92 ASN B CA 1
ATOM 3707 C C . ASN B 1 92 ? -6.246 -19.641 1.132 1 97.75 92 ASN B C 1
ATOM 3709 O O . ASN B 1 92 ? -7.008 -19.391 2.068 1 97.75 92 ASN B O 1
ATOM 3713 N N . ARG B 1 93 ? -5.531 -18.719 0.626 1 97.5 93 ARG B N 1
ATOM 3714 C CA . ARG B 1 93 ? -5.625 -17.312 1.03 1 97.5 93 ARG B CA 1
ATOM 3715 C C . ARG B 1 93 ? -7.023 -16.766 0.78 1 97.5 93 ARG B C 1
ATOM 3717 O O . ARG B 1 93 ? -7.59 -16.078 1.638 1 97.5 93 ARG B O 1
ATOM 3724 N N . PHE B 1 94 ? -7.562 -17.031 -0.376 1 97.69 94 PHE B N 1
ATOM 3725 C CA . PHE B 1 94 ? -8.945 -16.656 -0.663 1 97.69 94 PHE B CA 1
ATOM 3726 C C . PHE B 1 94 ? -9.891 -17.234 0.382 1 97.69 94 PHE B C 1
ATOM 3728 O O . PHE B 1 94 ? -10.789 -16.547 0.864 1 97.69 94 PHE B O 1
ATOM 3735 N N . LYS B 1 95 ? -9.656 -18.453 0.625 1 98.62 95 LYS B N 1
ATOM 3736 C CA . LYS B 1 95 ? -10.492 -19.141 1.606 1 98.62 95 LYS B CA 1
ATOM 3737 C C . LYS B 1 95 ? -10.422 -18.453 2.967 1 98.62 95 LYS B C 1
ATOM 3739 O O . LYS B 1 95 ? -11.445 -18.203 3.598 1 98.62 95 LYS B O 1
ATOM 3744 N N . GLN B 1 96 ? -9.219 -18.125 3.406 1 98.44 96 GLN B N 1
ATOM 3745 C CA . GLN B 1 96 ? -9.016 -17.484 4.699 1 98.44 96 GLN B CA 1
ATOM 3746 C C . GLN B 1 96 ? -9.703 -16.109 4.75 1 98.44 96 GLN B C 1
ATOM 3748 O O . GLN B 1 96 ? -10.32 -15.766 5.754 1 98.44 96 GLN B O 1
ATOM 3753 N N . ILE B 1 97 ? -9.57 -15.367 3.699 1 98.69 97 ILE B N 1
ATOM 3754 C CA . ILE B 1 97 ? -10.242 -14.07 3.623 1 98.69 97 ILE B CA 1
ATOM 3755 C C . ILE B 1 97 ? -11.75 -14.266 3.689 1 98.69 97 ILE B C 1
ATOM 3757 O O . ILE B 1 97 ? -12.445 -13.578 4.441 1 98.69 97 ILE B O 1
ATOM 3761 N N . ALA B 1 98 ? -12.242 -15.227 2.908 1 98.62 98 ALA B N 1
ATOM 3762 C CA . ALA B 1 98 ? -13.68 -15.484 2.857 1 98.62 98 ALA B CA 1
ATOM 3763 C C . ALA B 1 98 ? -14.219 -15.852 4.238 1 98.62 98 ALA B C 1
ATOM 3765 O O . ALA B 1 98 ? -15.258 -15.336 4.66 1 98.62 98 ALA B O 1
ATOM 3766 N N . GLN B 1 99 ? -13.5 -16.688 4.91 1 98.31 99 GLN B N 1
ATOM 3767 C CA . GLN B 1 99 ? -13.953 -17.188 6.203 1 98.31 99 GLN B CA 1
ATOM 3768 C C . GLN B 1 99 ? -13.938 -16.078 7.254 1 98.31 99 GLN B C 1
ATOM 3770 O O . GLN B 1 99 ? -14.57 -16.203 8.305 1 98.31 99 GLN B O 1
ATOM 3775 N N . THR B 1 100 ? -13.266 -15.023 6.977 1 98 100 THR B N 1
ATOM 3776 C CA . THR B 1 100 ? -13.211 -13.867 7.863 1 98 100 THR B CA 1
ATOM 3777 C C . THR B 1 100 ? -14.492 -13.047 7.766 1 98 100 THR B C 1
ATOM 3779 O O . THR B 1 100 ? -14.914 -12.422 8.742 1 98 100 THR B O 1
ATOM 3782 N N . TYR B 1 101 ? -15.188 -13.07 6.629 1 97.88 101 TYR B N 1
ATOM 3783 C CA . TYR B 1 101 ? -16.219 -12.078 6.383 1 97.88 101 TYR B CA 1
ATOM 3784 C C . TYR B 1 101 ? -17.578 -12.742 6.164 1 97.88 101 TYR B C 1
ATOM 3786 O O . TYR B 1 101 ? -18.625 -12.117 6.379 1 97.88 101 TYR B O 1
ATOM 3794 N N . TYR B 1 102 ? -17.594 -14.031 5.68 1 98.25 102 TYR B N 1
ATOM 3795 C CA . TYR B 1 102 ? -18.844 -14.578 5.164 1 98.25 102 TYR B CA 1
ATOM 3796 C C . TYR B 1 102 ? -19.266 -15.812 5.957 1 98.25 102 TYR B C 1
ATOM 3798 O O . TYR B 1 102 ? -18.422 -16.594 6.406 1 98.25 102 TYR B O 1
ATOM 3806 N N . ASN B 1 103 ? -20.578 -16.047 6.035 1 98 103 ASN B N 1
ATOM 3807 C CA . ASN B 1 103 ? -21.156 -17.125 6.832 1 98 103 ASN B CA 1
ATOM 3808 C C . ASN B 1 103 ? -21.266 -18.406 6.027 1 98 103 ASN B C 1
ATOM 3810 O O . ASN B 1 103 ? -21.328 -19.5 6.598 1 98 103 ASN B O 1
ATOM 3814 N N . HIS B 1 104 ? -21.375 -18.297 4.668 1 98.62 104 HIS B N 1
ATOM 3815 C CA . HIS B 1 104 ? -21.562 -19.453 3.801 1 98.62 104 HIS B CA 1
ATOM 3816 C C . HIS B 1 104 ? -20.438 -19.562 2.771 1 98.62 104 HIS B C 1
ATOM 3818 O O . HIS B 1 104 ? -20.641 -19.266 1.592 1 98.62 104 HIS B O 1
ATOM 3824 N N . VAL B 1 105 ? -19.312 -20.125 3.242 1 98.81 105 VAL B N 1
ATOM 3825 C CA . VAL B 1 105 ? -18.141 -20.328 2.395 1 98.81 105 VAL B CA 1
ATOM 3826 C C . VAL B 1 105 ? -18.031 -21.797 2.016 1 98.81 105 VAL B C 1
ATOM 3828 O O . VAL B 1 105 ? -17.906 -22.672 2.887 1 98.81 105 VAL B O 1
ATOM 3831 N N . HIS B 1 106 ? -18.156 -22.078 0.756 1 98.81 106 HIS B N 1
ATOM 3832 C CA . HIS B 1 106 ? -17.984 -23.438 0.228 1 98.81 106 HIS B CA 1
ATOM 3833 C C . HIS B 1 106 ? -16.609 -23.578 -0.428 1 98.81 106 HIS B C 1
ATOM 3835 O O . HIS B 1 106 ? -16.219 -22.75 -1.252 1 98.81 106 HIS B O 1
ATOM 3841 N N . VAL B 1 107 ? -15.891 -24.625 -0.072 1 98.75 107 VAL B N 1
ATOM 3842 C CA . VAL B 1 107 ? -14.523 -24.812 -0.542 1 98.75 107 VAL B CA 1
ATOM 3843 C C . VAL B 1 107 ? -14.453 -26.016 -1.477 1 98.75 107 VAL B C 1
ATOM 3845 O O . VAL B 1 107 ? -14.93 -27.094 -1.132 1 98.75 107 VAL B O 1
ATOM 3848 N N . TYR B 1 108 ? -13.984 -25.844 -2.66 1 98.81 108 TYR B N 1
ATOM 3849 C CA . TYR B 1 108 ? -13.68 -26.922 -3.592 1 98.81 108 TYR B CA 1
ATOM 3850 C C . TYR B 1 108 ? -12.18 -27.172 -3.658 1 98.81 108 TYR B C 1
ATOM 3852 O O . TYR B 1 108 ? -11.445 -26.422 -4.297 1 98.81 108 TYR B O 1
ATOM 3860 N N . ASP B 1 109 ? -11.758 -28.281 -3.174 1 98.31 109 ASP B N 1
ATOM 3861 C CA . ASP B 1 109 ? -10.336 -28.578 -3.084 1 98.31 109 ASP B CA 1
ATOM 3862 C C . ASP B 1 109 ? -9.844 -29.281 -4.348 1 98.31 109 ASP B C 1
ATOM 3864 O O . ASP B 1 109 ? -10.492 -30.219 -4.832 1 98.31 109 ASP B O 1
ATOM 3868 N N . VAL B 1 110 ? -8.828 -28.797 -4.832 1 98.31 110 VAL B N 1
ATOM 3869 C CA . VAL B 1 110 ? -8.094 -29.406 -5.938 1 98.31 110 VAL B CA 1
ATOM 3870 C C . VAL B 1 110 ? -6.723 -29.875 -5.449 1 98.31 110 VAL B C 1
ATOM 3872 O O . VAL B 1 110 ? -6.082 -29.203 -4.641 1 98.31 110 VAL B O 1
ATOM 3875 N N . ASN B 1 111 ? -6.344 -31.062 -5.891 1 97.56 111 ASN B N 1
ATOM 3876 C CA . ASN B 1 111 ? -5.023 -31.547 -5.508 1 97.56 111 ASN B CA 1
ATOM 3877 C C . ASN B 1 111 ? -3.924 -30.578 -5.926 1 97.56 111 ASN B C 1
ATOM 3879 O O . ASN B 1 111 ? -3.93 -30.078 -7.051 1 97.56 111 ASN B O 1
ATOM 3883 N N . TRP B 1 112 ? -3.043 -30.234 -4.949 1 97.62 112 TRP B N 1
ATOM 3884 C CA . TRP B 1 112 ? -1.938 -29.344 -5.266 1 97.62 112 TRP B CA 1
ATOM 3885 C C . TRP B 1 112 ? -1.099 -29.891 -6.414 1 97.62 112 TRP B C 1
ATOM 3887 O O . TRP B 1 112 ? -0.679 -31.062 -6.375 1 97.62 112 TRP B O 1
ATOM 3897 N N . GLY B 1 113 ? -0.895 -29.125 -7.426 1 97.12 113 GLY B N 1
ATOM 3898 C CA . GLY B 1 113 ? -0.178 -29.562 -8.617 1 97.12 113 GLY B CA 1
ATOM 3899 C C . GLY B 1 113 ? -1.097 -29.938 -9.766 1 97.12 113 GLY B C 1
ATOM 3900 O O . GLY B 1 113 ? -0.632 -30.219 -10.867 1 97.12 113 GLY B O 1
ATOM 3901 N N . GLU B 1 114 ? -2.342 -29.828 -9.5 1 97.88 114 GLU B N 1
ATOM 3902 C CA . GLU B 1 114 ? -3.324 -30.156 -10.531 1 97.88 114 GLU B CA 1
ATOM 3903 C C . GLU B 1 114 ? -4.266 -28.969 -10.773 1 97.88 114 GLU B C 1
ATOM 3905 O O . GLU B 1 114 ? -4.453 -28.125 -9.898 1 97.88 114 GLU B O 1
ATOM 3910 N N . ALA B 1 115 ? -4.797 -28.938 -11.953 1 98.31 115 ALA B N 1
ATOM 3911 C CA . ALA B 1 115 ? -5.777 -27.922 -12.312 1 98.31 115 ALA B CA 1
ATOM 3912 C C . ALA B 1 115 ? -7.195 -28.391 -12.008 1 98.31 115 ALA B C 1
ATOM 3914 O O . ALA B 1 115 ? -7.449 -29.594 -11.922 1 98.31 115 ALA B O 1
ATOM 3915 N N . VAL B 1 116 ? -8.07 -27.453 -11.836 1 98.56 116 VAL B N 1
ATOM 3916 C CA . VAL B 1 116 ? -9.477 -27.781 -11.641 1 98.56 116 VAL B CA 1
ATOM 3917 C C . VAL B 1 116 ? -10.031 -28.453 -12.883 1 98.56 116 VAL B C 1
ATOM 3919 O O . VAL B 1 116 ? -9.703 -28.062 -14.008 1 98.56 116 VAL B O 1
ATOM 3922 N N . ILE B 1 117 ? -10.695 -29.547 -12.664 1 98.44 117 ILE B N 1
ATOM 3923 C CA . ILE B 1 117 ? -11.469 -30.156 -13.742 1 98.44 117 ILE B CA 1
ATOM 3924 C C . ILE B 1 117 ? -12.836 -29.484 -13.836 1 98.44 117 ILE B C 1
ATOM 3926 O O . ILE B 1 117 ? -13.68 -29.641 -12.945 1 98.44 117 ILE B O 1
ATOM 3930 N N . VAL B 1 118 ? -13.094 -28.797 -14.938 1 98.69 118 VAL B N 1
ATOM 3931 C CA . VAL B 1 118 ? -14.227 -27.891 -15.07 1 98.69 118 VAL B CA 1
ATOM 3932 C C . VAL B 1 118 ? -15.531 -28.672 -14.891 1 98.69 118 VAL B C 1
ATOM 3934 O O . VAL B 1 118 ? -16.406 -28.266 -14.117 1 98.69 118 VAL B O 1
ATOM 3937 N N . ASP B 1 119 ? -15.648 -29.828 -15.531 1 98.44 119 ASP B N 1
ATOM 3938 C CA . ASP B 1 119 ? -16.875 -30.609 -15.461 1 98.44 119 ASP B CA 1
ATOM 3939 C C . ASP B 1 119 ? -17.141 -31.078 -14.031 1 98.44 119 ASP B C 1
ATOM 3941 O O . ASP B 1 119 ? -18.297 -31.062 -13.57 1 98.44 119 ASP B O 1
ATOM 3945 N N . ASP B 1 120 ? -16.125 -31.484 -13.391 1 98.69 120 ASP B N 1
ATOM 3946 C CA . ASP B 1 120 ? -16.266 -31.922 -12.008 1 98.69 120 ASP B CA 1
ATOM 3947 C C . ASP B 1 120 ? -16.688 -30.766 -11.109 1 98.69 120 ASP B C 1
ATOM 3949 O O . ASP B 1 120 ? -17.484 -30.953 -10.188 1 98.69 120 ASP B O 1
ATOM 3953 N N . PHE B 1 121 ? -16.188 -29.641 -11.32 1 98.75 121 PHE B N 1
ATOM 3954 C CA . PHE B 1 121 ? -16.531 -28.469 -10.516 1 98.75 121 PHE B CA 1
ATOM 3955 C C . PHE B 1 121 ? -17.984 -28.062 -10.719 1 98.75 121 PHE B C 1
ATOM 3957 O O . PHE B 1 121 ? -18.672 -27.719 -9.766 1 98.75 121 PHE B O 1
ATOM 3964 N N . ILE B 1 122 ? -18.438 -28.109 -11.992 1 98.69 122 ILE B N 1
ATOM 3965 C CA . ILE B 1 122 ? -19.844 -27.781 -12.273 1 98.69 122 ILE B CA 1
ATOM 3966 C C . ILE B 1 122 ? -20.766 -28.781 -11.586 1 98.69 122 ILE B C 1
ATOM 3968 O O . ILE B 1 122 ? -21.797 -28.406 -11.055 1 98.69 122 ILE B O 1
ATOM 3972 N N . THR B 1 123 ? -20.359 -30.047 -11.617 1 98.62 123 THR B N 1
ATOM 3973 C CA . THR B 1 123 ? -21.125 -31.062 -10.906 1 98.62 123 THR B CA 1
ATOM 3974 C C . THR B 1 123 ? -21.188 -30.75 -9.414 1 98.62 123 THR B C 1
ATOM 3976 O O . THR B 1 123 ? -22.25 -30.875 -8.797 1 98.62 123 THR B O 1
ATOM 3979 N N . TYR B 1 124 ? -20.094 -30.297 -8.875 1 98.62 124 TYR B N 1
ATOM 3980 C CA . TYR B 1 124 ? -20.031 -29.891 -7.473 1 98.62 124 TYR B CA 1
ATOM 3981 C C . TYR B 1 124 ? -21 -28.75 -7.191 1 98.62 124 TYR B C 1
ATOM 3983 O O . TYR B 1 124 ? -21.75 -28.797 -6.211 1 98.62 124 TYR B O 1
ATOM 3991 N N . LEU B 1 125 ? -21.047 -27.766 -8.062 1 98.56 125 LEU B N 1
ATOM 3992 C CA . LEU B 1 125 ? -21.922 -26.625 -7.887 1 98.56 125 LEU B CA 1
ATOM 3993 C C . LEU B 1 125 ? -23.391 -27.047 -7.883 1 98.56 125 LEU B C 1
ATOM 3995 O O . LEU B 1 125 ? -24.188 -26.562 -7.086 1 98.56 125 LEU B O 1
ATOM 3999 N N . LYS B 1 126 ? -23.688 -27.984 -8.781 1 97.94 126 LYS B N 1
ATOM 4000 C CA . LYS B 1 126 ? -25.047 -28.484 -8.867 1 97.94 126 LYS B CA 1
ATOM 4001 C C . LYS B 1 126 ? -25.453 -29.188 -7.578 1 97.94 126 LYS B C 1
ATOM 4003 O O . LYS B 1 126 ? -26.594 -29.062 -7.121 1 97.94 126 LYS B O 1
ATOM 4008 N N . GLN B 1 127 ? -24.531 -29.797 -7.023 1 98.06 127 GLN B N 1
ATOM 4009 C CA . GLN B 1 127 ? -24.797 -30.609 -5.832 1 98.06 127 GLN B CA 1
ATOM 4010 C C . GLN B 1 127 ? -24.953 -29.719 -4.598 1 98.06 127 GLN B C 1
ATOM 4012 O O . GLN B 1 127 ? -25.594 -30.109 -3.621 1 98.06 127 GLN B O 1
ATOM 4017 N N . LEU B 1 128 ? -24.344 -28.562 -4.605 1 97.31 128 LEU B N 1
ATOM 4018 C CA . LEU B 1 128 ? -24.469 -27.641 -3.477 1 97.31 128 LEU B CA 1
ATOM 4019 C C . LEU B 1 128 ? -25.922 -27.266 -3.248 1 97.31 128 LEU B C 1
ATOM 4021 O O . LEU B 1 128 ? -26.344 -27.062 -2.107 1 97.31 128 LEU B O 1
ATOM 4025 N N . ASN B 1 129 ? -26.734 -27.156 -4.238 1 95.88 129 ASN B N 1
ATOM 4026 C CA . ASN B 1 129 ? -28.172 -26.859 -4.199 1 95.88 129 ASN B CA 1
ATOM 4027 C C . ASN B 1 129 ? -28.453 -25.594 -3.402 1 95.88 129 ASN B C 1
ATOM 4029 O O . ASN B 1 129 ? -29.312 -25.594 -2.523 1 95.88 129 ASN B O 1
ATOM 4033 N N . VAL B 1 130 ? -27.625 -24.562 -3.506 1 97.5 130 VAL B N 1
ATOM 4034 C CA . VAL B 1 130 ? -27.812 -23.234 -2.936 1 97.5 130 VAL B CA 1
ATOM 4035 C C . VAL B 1 130 ? -27.531 -22.172 -3.998 1 97.5 130 VAL B C 1
ATOM 4037 O O . VAL B 1 130 ? -26.859 -22.438 -4.996 1 97.5 130 VAL B O 1
ATOM 4040 N N . PRO B 1 131 ? -28.094 -21.016 -3.855 1 97.12 131 PRO B N 1
ATOM 4041 C CA . PRO B 1 131 ? -27.844 -19.938 -4.812 1 97.12 131 PRO B CA 1
ATOM 4042 C C . PRO B 1 131 ? -26.453 -19.312 -4.652 1 97.12 131 PRO B C 1
ATOM 4044 O O . PRO B 1 131 ? -26.281 -18.359 -3.883 1 97.12 131 PRO B O 1
ATOM 4047 N N . VAL B 1 132 ? -25.531 -19.75 -5.387 1 98.38 132 VAL B N 1
ATOM 4048 C CA . VAL B 1 132 ? -24.141 -19.281 -5.309 1 98.38 132 VAL B CA 1
ATOM 4049 C C . VAL B 1 132 ? -24.031 -17.906 -5.957 1 98.38 132 VAL B C 1
ATOM 4051 O O . VAL B 1 132 ? -24.422 -17.719 -7.113 1 98.38 132 VAL B O 1
ATOM 4054 N N . THR B 1 133 ? -23.484 -17 -5.199 1 98.62 133 THR B N 1
ATOM 4055 C CA . THR B 1 133 ? -23.328 -15.625 -5.668 1 98.62 133 THR B CA 1
ATOM 4056 C C . THR B 1 133 ? -22.062 -15.477 -6.504 1 98.62 133 THR B C 1
ATOM 4058 O O . THR B 1 133 ? -22.062 -14.781 -7.52 1 98.62 133 THR B O 1
ATOM 4061 N N . ALA B 1 134 ? -21 -16.078 -6.062 1 98.81 134 ALA B N 1
ATOM 4062 C CA . ALA B 1 134 ? -19.703 -15.844 -6.711 1 98.81 134 ALA B CA 1
ATOM 4063 C C . ALA B 1 134 ? -18.781 -17.047 -6.551 1 98.81 134 ALA B C 1
ATOM 4065 O O . ALA B 1 134 ? -18.859 -17.766 -5.555 1 98.81 134 ALA B O 1
ATOM 4066 N N . VAL B 1 135 ? -17.953 -17.234 -7.516 1 98.94 135 VAL B N 1
ATOM 4067 C CA . VAL B 1 135 ? -16.891 -18.234 -7.512 1 98.94 135 VAL B CA 1
ATOM 4068 C C . VAL B 1 135 ? -15.539 -17.547 -7.617 1 98.94 135 VAL B C 1
ATOM 4070 O O . VAL B 1 135 ? -15.359 -16.625 -8.414 1 98.94 135 VAL B O 1
ATOM 4073 N N . PHE B 1 136 ? -14.617 -17.969 -6.758 1 98.81 136 PHE B N 1
ATOM 4074 C CA . PHE B 1 136 ? -13.273 -17.422 -6.707 1 98.81 136 PHE B CA 1
ATOM 4075 C C . PHE B 1 136 ? -12.234 -18.469 -7.078 1 98.81 136 PHE B C 1
ATOM 4077 O O . PHE B 1 136 ? -12.281 -19.594 -6.582 1 98.81 136 PHE B O 1
ATOM 4084 N N . THR B 1 137 ? -11.297 -18.094 -7.965 1 98.56 137 THR B N 1
ATOM 4085 C CA . THR B 1 137 ? -10.234 -19 -8.367 1 98.56 137 THR B CA 1
ATOM 4086 C C . THR B 1 137 ? -8.938 -18.25 -8.625 1 98.56 137 THR B C 1
ATOM 4088 O O . THR B 1 137 ? -8.922 -17.016 -8.656 1 98.56 137 THR B O 1
ATOM 4091 N N . GLN B 1 138 ? -7.855 -18.984 -8.617 1 98.31 138 GLN B N 1
ATOM 4092 C CA . GLN B 1 138 ? -6.586 -18.469 -9.117 1 98.31 138 GLN B CA 1
ATOM 4093 C C . GLN B 1 138 ? -6.434 -18.719 -10.609 1 98.31 138 GLN B C 1
ATOM 4095 O O . GLN B 1 138 ? -6.809 -19.781 -11.109 1 98.31 138 GLN B O 1
ATOM 4100 N N . PHE B 1 139 ? -5.949 -17.688 -11.297 1 98.62 139 PHE B N 1
ATOM 4101 C CA . PHE B 1 139 ? -5.516 -17.969 -12.656 1 98.62 139 PHE B CA 1
ATOM 4102 C C . PHE B 1 139 ? -4.273 -18.859 -12.664 1 98.62 139 PHE B C 1
ATOM 4104 O O . PHE B 1 139 ? -4.289 -19.953 -13.234 1 98.62 139 PHE B O 1
ATOM 4111 N N . CYS B 1 140 ? -3.293 -18.422 -12 1 97.69 140 CYS B N 1
ATOM 4112 C CA . CYS B 1 140 ? -2.078 -19.172 -11.719 1 97.69 140 CYS B CA 1
ATOM 4113 C C . CYS B 1 140 ? -1.891 -19.375 -10.227 1 97.69 140 CYS B C 1
ATOM 4115 O O . CYS B 1 140 ? -1.854 -18.406 -9.461 1 97.69 140 CYS B O 1
ATOM 4117 N N . GLU B 1 141 ? -1.887 -20.609 -9.773 1 97.75 141 GLU B N 1
ATOM 4118 C CA . GLU B 1 141 ? -1.511 -20.953 -8.406 1 97.75 141 GLU B CA 1
ATOM 4119 C C . GLU B 1 141 ? 0.003 -21.078 -8.266 1 97.75 141 GLU B C 1
ATOM 4121 O O . GLU B 1 141 ? 0.564 -22.156 -8.477 1 97.75 141 GLU B O 1
ATOM 4126 N N . THR B 1 142 ? 0.588 -20.016 -7.785 1 95.62 142 THR B N 1
ATOM 4127 C CA . THR B 1 142 ? 2.037 -19.859 -7.836 1 95.62 142 THR B CA 1
ATOM 4128 C C . THR B 1 142 ? 2.719 -20.828 -6.875 1 95.62 142 THR B C 1
ATOM 4130 O O . THR B 1 142 ? 3.875 -21.203 -7.082 1 95.62 142 THR B O 1
ATOM 4133 N N . SER B 1 143 ? 2.041 -21.234 -5.832 1 96.75 143 SER B N 1
ATOM 4134 C CA . SER B 1 143 ? 2.631 -22.141 -4.852 1 96.75 143 SER B CA 1
ATOM 4135 C C . SER B 1 143 ? 2.871 -23.531 -5.445 1 96.75 143 SER B C 1
ATOM 4137 O O . SER B 1 143 ? 3.689 -24.297 -4.934 1 96.75 143 SER B O 1
ATOM 4139 N N . THR B 1 144 ? 2.188 -23.797 -6.547 1 97.31 144 THR B N 1
ATOM 4140 C CA . THR B 1 144 ? 2.34 -25.125 -7.145 1 97.31 144 THR B CA 1
ATOM 4141 C C . THR B 1 144 ? 2.82 -25.016 -8.586 1 97.31 144 THR B C 1
ATOM 4143 O O . THR B 1 144 ? 3.377 -25.969 -9.133 1 97.31 144 THR B O 1
ATOM 4146 N N . GLY B 1 145 ? 2.57 -23.875 -9.18 1 97.75 145 GLY B N 1
ATOM 4147 C CA . GLY B 1 145 ? 2.945 -23.688 -10.57 1 97.75 145 GLY B CA 1
ATOM 4148 C C . GLY B 1 145 ? 1.865 -24.109 -11.539 1 97.75 145 GLY B C 1
ATOM 4149 O O . GLY B 1 145 ? 2.145 -24.375 -12.719 1 97.75 145 GLY B O 1
ATOM 4150 N N . VAL B 1 146 ? 0.652 -24.219 -11.078 1 98 146 VAL B N 1
ATOM 4151 C CA . VAL B 1 146 ? -0.463 -24.656 -11.906 1 98 146 VAL B CA 1
ATOM 4152 C C . VAL B 1 146 ? -1.179 -23.453 -12.508 1 98 146 VAL B C 1
ATOM 4154 O O . VAL B 1 146 ? -1.354 -22.438 -11.844 1 98 146 VAL B O 1
ATOM 4157 N N . ILE B 1 147 ? -1.559 -23.531 -13.734 1 98 147 ILE B N 1
ATOM 4158 C CA . ILE B 1 147 ? -2.484 -22.578 -14.344 1 98 147 ILE B CA 1
ATOM 4159 C C . ILE B 1 147 ? -3.848 -23.234 -14.539 1 98 147 ILE B C 1
ATOM 4161 O O . ILE B 1 147 ? -3.936 -24.375 -15.008 1 98 147 ILE B O 1
ATOM 4165 N N . HIS B 1 148 ? -4.902 -22.594 -14.07 1 98.38 148 HIS B N 1
ATOM 4166 C CA . HIS B 1 148 ? -6.258 -23.125 -14.203 1 98.38 148 HIS B CA 1
ATOM 4167 C C . HIS B 1 148 ? -6.875 -22.734 -15.539 1 98.38 148 HIS B C 1
ATOM 4169 O O . HIS B 1 148 ? -6.477 -21.75 -16.156 1 98.38 148 HIS B O 1
ATOM 4175 N N . PRO B 1 149 ? -7.762 -23.578 -16.047 1 98.19 149 PRO B N 1
ATOM 4176 C CA . PRO B 1 149 ? -8.438 -23.266 -17.312 1 98.19 149 PRO B CA 1
ATOM 4177 C C . PRO B 1 149 ? -9.523 -22.203 -17.141 1 98.19 149 PRO B C 1
ATOM 4179 O O . PRO B 1 149 ? -10.711 -22.5 -17.344 1 98.19 149 PRO B O 1
ATOM 4182 N N . VAL B 1 150 ? -9.164 -20.984 -16.922 1 98.38 150 VAL B N 1
ATOM 4183 C CA . VAL B 1 150 ? -10.016 -19.859 -16.547 1 98.38 150 VAL B CA 1
ATOM 4184 C C . VAL B 1 150 ? -11.031 -19.578 -17.656 1 98.38 150 VAL B C 1
ATOM 4186 O O . VAL B 1 150 ? -12.195 -19.281 -17.391 1 98.38 150 VAL B O 1
ATOM 4189 N N . HIS B 1 151 ? -10.57 -19.656 -18.938 1 97.94 151 HIS B N 1
ATOM 4190 C CA . HIS B 1 151 ? -11.469 -19.422 -20.062 1 97.94 151 HIS B CA 1
ATOM 4191 C C . HIS B 1 151 ? -12.609 -20.438 -20.078 1 97.94 151 HIS B C 1
ATOM 4193 O O . HIS B 1 151 ? -13.781 -20.047 -20.141 1 97.94 151 HIS B O 1
ATOM 4199 N N . GLN B 1 152 ? -12.242 -21.703 -19.984 1 98.44 152 GLN B N 1
ATOM 4200 C CA . GLN B 1 152 ? -13.242 -22.766 -19.984 1 98.44 152 GLN B CA 1
ATOM 4201 C C . GLN B 1 152 ? -14.141 -22.672 -18.75 1 98.44 152 GLN B C 1
ATOM 4203 O O . GLN B 1 152 ? -15.352 -22.859 -18.844 1 98.44 152 GLN B O 1
ATOM 4208 N N . LEU B 1 153 ? -13.539 -22.375 -17.656 1 98.69 153 LEU B N 1
ATOM 4209 C CA . LEU B 1 153 ? -14.273 -22.266 -16.406 1 98.69 153 LEU B CA 1
ATOM 4210 C C . LEU B 1 153 ? -15.289 -21.125 -16.469 1 98.69 153 LEU B C 1
ATOM 4212 O O . LEU B 1 153 ? -16.438 -21.297 -16.031 1 98.69 153 LEU B O 1
ATOM 4216 N N . GLY B 1 154 ? -14.867 -19.953 -16.953 1 98.75 154 GLY B N 1
ATOM 4217 C CA . GLY B 1 154 ? -15.773 -18.812 -17.078 1 98.75 154 GLY B CA 1
ATOM 4218 C C . GLY B 1 154 ? -17 -19.125 -17.906 1 98.75 154 GLY B C 1
ATOM 4219 O O . GLY B 1 154 ? -18.125 -18.828 -17.5 1 98.75 154 GLY B O 1
ATOM 4220 N N . HIS B 1 155 ? -16.797 -19.766 -19.062 1 98.75 155 HIS B N 1
ATOM 4221 C CA . HIS B 1 155 ? -17.906 -20.141 -19.922 1 98.75 155 HIS B CA 1
ATOM 4222 C C . HIS B 1 155 ? -18.812 -21.156 -19.266 1 98.75 155 HIS B C 1
ATOM 4224 O O . HIS B 1 155 ? -20.047 -21.062 -19.359 1 98.75 155 HIS B O 1
ATOM 4230 N N . ALA B 1 156 ? -18.203 -22.125 -18.609 1 98.81 156 ALA B N 1
ATOM 4231 C CA . ALA B 1 156 ? -18.984 -23.156 -17.938 1 98.81 156 ALA B CA 1
ATOM 4232 C C . ALA B 1 156 ? -19.828 -22.562 -16.812 1 98.81 156 ALA B C 1
ATOM 4234 O O . ALA B 1 156 ? -20.969 -22.984 -16.609 1 98.81 156 ALA B O 1
ATOM 4235 N N . LEU B 1 157 ? -19.297 -21.625 -16.062 1 98.75 157 LEU B N 1
ATOM 4236 C CA . LEU B 1 157 ? -20.016 -21 -14.969 1 98.75 157 LEU B CA 1
ATOM 4237 C C . LEU B 1 157 ? -21.219 -20.219 -15.492 1 98.75 157 LEU B C 1
ATOM 4239 O O . LEU B 1 157 ? -22.312 -20.281 -14.906 1 98.75 157 LEU B O 1
ATOM 4243 N N . LYS B 1 158 ? -21.031 -19.484 -16.594 1 98.12 158 LYS B N 1
ATOM 4244 C CA . LYS B 1 158 ? -22.125 -18.719 -17.188 1 98.12 158 LYS B CA 1
ATOM 4245 C C . LYS B 1 158 ? -23.219 -19.625 -17.719 1 98.12 158 LYS B C 1
ATOM 4247 O O . LYS B 1 158 ? -24.406 -19.312 -17.656 1 98.12 158 LYS B O 1
ATOM 4252 N N . ALA B 1 159 ? -22.766 -20.719 -18.297 1 98.19 159 ALA B N 1
ATOM 4253 C CA . ALA B 1 159 ? -23.734 -21.703 -18.781 1 98.19 159 ALA B CA 1
ATOM 4254 C C . ALA B 1 159 ? -24.516 -22.312 -17.609 1 98.19 159 ALA B C 1
ATOM 4256 O O . ALA B 1 159 ? -25.703 -22.625 -17.75 1 98.19 159 ALA B O 1
ATOM 4257 N N . PHE B 1 160 ? -23.906 -22.5 -16.531 1 98.12 160 PHE B N 1
ATOM 4258 C CA . PHE B 1 160 ? -24.531 -23.047 -15.336 1 98.12 160 PHE B CA 1
ATOM 4259 C C . PHE B 1 160 ? -25.5 -22.062 -14.727 1 98.12 160 PHE B C 1
ATOM 4261 O O . PHE B 1 160 ? -26.656 -22.406 -14.445 1 98.12 160 PHE B O 1
ATOM 4268 N N . ASP B 1 161 ? -25.062 -20.844 -14.492 1 98.12 161 ASP B N 1
ATOM 4269 C CA . ASP B 1 161 ? -25.859 -19.766 -13.922 1 98.12 161 ASP B CA 1
ATOM 4270 C C . ASP B 1 161 ? -25.297 -18.406 -14.328 1 98.12 161 ASP B C 1
ATOM 4272 O O . ASP B 1 161 ? -24.297 -17.953 -13.773 1 98.12 161 ASP B O 1
ATOM 4276 N N . ASN B 1 162 ? -26.016 -17.75 -15.117 1 97.44 162 ASN B N 1
ATOM 4277 C CA . ASN B 1 162 ? -25.531 -16.5 -15.703 1 97.44 162 ASN B CA 1
ATOM 4278 C C . ASN B 1 162 ? -25.484 -15.383 -14.664 1 97.44 162 ASN B C 1
ATOM 4280 O O . ASN B 1 162 ? -24.875 -14.344 -14.898 1 97.44 162 ASN B O 1
ATOM 4284 N N . SER B 1 163 ? -26.062 -15.562 -13.586 1 97.75 163 SER B N 1
ATOM 4285 C CA . SER B 1 163 ? -26.094 -14.531 -12.555 1 97.75 163 SER B CA 1
ATOM 4286 C C . SER B 1 163 ? -24.875 -14.609 -11.648 1 97.75 163 SER B C 1
ATOM 4288 O O . SER B 1 163 ? -24.578 -13.664 -10.914 1 97.75 163 SER B O 1
ATOM 4290 N N . LEU B 1 164 ? -24.156 -15.695 -11.695 1 97.38 164 LEU B N 1
ATOM 4291 C CA . LEU B 1 164 ? -22.984 -15.922 -10.852 1 97.38 164 LEU B CA 1
ATOM 4292 C C . LEU B 1 164 ? -21.844 -15.008 -11.258 1 97.38 164 LEU B C 1
ATOM 4294 O O . LEU B 1 164 ? -21.578 -14.812 -12.445 1 97.38 164 LEU B O 1
ATOM 4298 N N . TYR B 1 165 ? -21.172 -14.406 -10.234 1 98.88 165 TYR B N 1
ATOM 4299 C CA . TYR B 1 165 ? -19.984 -13.617 -10.508 1 98.88 165 TYR B CA 1
ATOM 4300 C C . TYR B 1 165 ? -18.734 -14.492 -10.508 1 98.88 165 TYR B C 1
ATOM 4302 O O . TYR B 1 165 ? -18.609 -15.398 -9.68 1 98.88 165 TYR B O 1
ATOM 4310 N N . PHE B 1 166 ? -17.859 -14.258 -11.422 1 98.94 166 PHE B N 1
ATOM 4311 C CA . PHE B 1 166 ? -16.609 -14.992 -11.547 1 98.94 166 PHE B CA 1
ATOM 4312 C C . PHE B 1 166 ? -15.422 -14.094 -11.258 1 98.94 166 PHE B C 1
ATOM 4314 O O . PHE B 1 166 ? -15.172 -13.133 -11.992 1 98.94 166 PHE B O 1
ATOM 4321 N N . ILE B 1 167 ? -14.68 -14.367 -10.156 1 98.94 167 ILE B N 1
ATOM 4322 C CA . ILE B 1 167 ? -13.547 -13.57 -9.703 1 98.94 167 ILE B CA 1
ATOM 4323 C C . ILE B 1 167 ? -12.258 -14.383 -9.859 1 98.94 167 ILE B C 1
ATOM 4325 O O . ILE B 1 167 ? -12.18 -15.523 -9.398 1 98.94 167 ILE B O 1
ATOM 4329 N N . VAL B 1 168 ? -11.25 -13.734 -10.43 1 98.94 168 VAL B N 1
ATOM 4330 C CA . VAL B 1 168 ? -10.023 -14.453 -10.75 1 98.94 168 VAL B CA 1
ATOM 4331 C C . VAL B 1 168 ? -8.82 -13.711 -10.164 1 98.94 168 VAL B C 1
ATOM 4333 O O . VAL B 1 168 ? -8.664 -12.508 -10.383 1 98.94 168 VAL B O 1
ATOM 4336 N N . ASP B 1 169 ? -8.062 -14.445 -9.375 1 98.81 169 ASP B N 1
ATOM 4337 C CA . ASP B 1 169 ? -6.762 -13.977 -8.898 1 98.81 169 ASP B CA 1
ATOM 4338 C C . ASP B 1 169 ? -5.684 -14.172 -9.969 1 98.81 169 ASP B C 1
ATOM 4340 O O . ASP B 1 169 ? -5.223 -15.297 -10.18 1 98.81 169 ASP B O 1
ATOM 4344 N N . GLY B 1 170 ? -5.254 -13.086 -10.562 1 98.69 170 GLY B N 1
ATOM 4345 C CA . GLY B 1 170 ? -4.211 -13.125 -11.57 1 98.69 170 GLY B CA 1
ATOM 4346 C C . GLY B 1 170 ? -2.887 -12.555 -11.094 1 98.69 170 GLY B C 1
ATOM 4347 O O . GLY B 1 170 ? -2.059 -12.133 -11.898 1 98.69 170 GLY B O 1
ATOM 4348 N N . VAL B 1 171 ? -2.605 -12.508 -9.859 1 98.25 171 VAL B N 1
ATOM 4349 C CA . VAL B 1 171 ? -1.472 -11.828 -9.242 1 98.25 171 VAL B CA 1
ATOM 4350 C C . VAL B 1 171 ? -0.169 -12.32 -9.867 1 98.25 171 VAL B C 1
ATOM 4352 O O . VAL B 1 171 ? 0.718 -11.531 -10.18 1 98.25 171 VAL B O 1
ATOM 4355 N N . SER B 1 172 ? -0.095 -13.578 -10.164 1 97.06 172 SER B N 1
ATOM 4356 C CA . SER B 1 172 ? 1.211 -14.133 -10.5 1 97.06 172 SER B CA 1
ATOM 4357 C C . SER B 1 172 ? 1.348 -14.344 -12.008 1 97.06 172 SER B C 1
ATOM 4359 O O . SER B 1 172 ? 2.377 -14.828 -12.484 1 97.06 172 SER B O 1
ATOM 4361 N N . CYS B 1 173 ? 0.284 -13.922 -12.789 1 97.88 173 CYS B N 1
ATOM 4362 C CA . CYS B 1 173 ? 0.491 -14.312 -14.18 1 97.88 173 CYS B CA 1
ATOM 4363 C C . CYS B 1 173 ? 0.016 -13.219 -15.133 1 97.88 173 CYS B C 1
ATOM 4365 O O . CYS B 1 173 ? 0.29 -13.266 -16.328 1 97.88 173 CYS B O 1
ATOM 4367 N N . ILE B 1 174 ? -0.745 -12.211 -14.664 1 98.5 174 ILE B N 1
ATOM 4368 C CA . ILE B 1 174 ? -1.131 -11.125 -15.547 1 98.5 174 ILE B CA 1
ATOM 4369 C C . ILE B 1 174 ? 0.118 -10.422 -16.078 1 98.5 174 ILE B C 1
ATOM 4371 O O . ILE B 1 174 ? 1.031 -10.102 -15.32 1 98.5 174 ILE B O 1
ATOM 4375 N N . GLY B 1 175 ? 0.148 -10.18 -17.312 1 97.62 175 GLY B N 1
ATOM 4376 C CA . GLY B 1 175 ? 1.331 -9.703 -18.016 1 97.62 175 GLY B CA 1
ATOM 4377 C C . GLY B 1 175 ? 2.07 -10.805 -18.734 1 97.62 175 GLY B C 1
ATOM 4378 O O . GLY B 1 175 ? 2.934 -10.531 -19.578 1 97.62 175 GLY B O 1
ATOM 4379 N N . ALA B 1 176 ? 1.646 -12.094 -18.438 1 98.19 176 ALA B N 1
ATOM 4380 C CA . ALA B 1 176 ? 2.334 -13.227 -19.047 1 98.19 176 ALA B CA 1
ATOM 4381 C C . ALA B 1 176 ? 1.338 -14.211 -19.672 1 98.19 176 ALA B C 1
ATOM 4383 O O . ALA B 1 176 ? 1.72 -15.289 -20.125 1 98.19 176 ALA B O 1
ATOM 4384 N N . VAL B 1 177 ? 0.054 -13.883 -19.641 1 98.06 177 VAL B N 1
ATOM 4385 C CA . VAL B 1 177 ? -0.982 -14.742 -20.188 1 98.06 177 VAL B CA 1
ATOM 4386 C C . VAL B 1 177 ? -1.949 -13.914 -21.031 1 98.06 177 VAL B C 1
ATOM 4388 O O . VAL B 1 177 ? -2.035 -12.695 -20.875 1 98.06 177 VAL B O 1
ATOM 4391 N N . ASP B 1 178 ? -2.59 -14.625 -21.938 1 97 178 ASP B N 1
ATOM 4392 C CA . ASP B 1 178 ? -3.709 -14.016 -22.656 1 97 178 ASP B CA 1
ATOM 4393 C C . ASP B 1 178 ? -4.98 -14.047 -21.812 1 97 178 ASP B C 1
ATOM 4395 O O . ASP B 1 178 ? -5.391 -15.102 -21.328 1 97 178 ASP B O 1
ATOM 4399 N N . VAL B 1 179 ? -5.578 -12.883 -21.594 1 98.31 179 VAL B N 1
ATOM 4400 C CA . VAL B 1 179 ? -6.805 -12.797 -20.812 1 98.31 179 VAL B CA 1
ATOM 4401 C C . VAL B 1 179 ? -7.684 -11.664 -21.344 1 98.31 179 VAL B C 1
ATOM 4403 O O . VAL B 1 179 ? -7.172 -10.664 -21.844 1 98.31 179 VAL B O 1
ATOM 4406 N N . ASP B 1 180 ? -8.914 -11.867 -21.359 1 98.62 180 ASP B N 1
ATOM 4407 C CA . ASP B 1 180 ? -9.93 -10.891 -21.734 1 98.62 180 ASP B CA 1
ATOM 4408 C C . ASP B 1 180 ? -11.18 -11.047 -20.859 1 98.62 180 ASP B C 1
ATOM 4410 O O . ASP B 1 180 ? -11.805 -12.102 -20.859 1 98.62 180 ASP B O 1
ATOM 4414 N N . LEU B 1 181 ? -11.555 -10 -20.156 1 98.75 181 LEU B N 1
ATOM 4415 C CA . LEU B 1 181 ? -12.648 -10.102 -19.203 1 98.75 181 LEU B CA 1
ATOM 4416 C C . LEU B 1 181 ? -13.938 -10.523 -19.891 1 98.75 181 LEU B C 1
ATOM 4418 O O . LEU B 1 181 ? -14.672 -11.375 -19.391 1 98.75 181 LEU B O 1
ATOM 4422 N N . THR B 1 182 ? -14.211 -9.938 -21.062 1 98.38 182 THR B N 1
ATOM 4423 C CA . THR B 1 182 ? -15.438 -10.25 -21.797 1 98.38 182 THR B CA 1
ATOM 4424 C C . THR B 1 182 ? -15.383 -11.656 -22.375 1 98.38 182 THR B C 1
ATOM 4426 O O . THR B 1 182 ? -16.297 -12.453 -22.172 1 98.38 182 THR B O 1
ATOM 4429 N N . LYS B 1 183 ? -14.289 -11.969 -23.062 1 98.38 183 LYS B N 1
ATOM 4430 C CA . LYS B 1 183 ? -14.141 -13.266 -23.719 1 98.38 183 LYS B CA 1
ATOM 4431 C C . LYS B 1 183 ? -14.094 -14.398 -22.703 1 98.38 183 LYS B C 1
ATOM 4433 O O . LYS B 1 183 ? -14.602 -15.492 -22.969 1 98.38 183 LYS B O 1
ATOM 4438 N N . ASP B 1 184 ? -13.539 -14.156 -21.547 1 98.69 184 ASP B N 1
ATOM 4439 C CA . ASP B 1 184 ? -13.312 -15.203 -20.562 1 98.69 184 ASP B CA 1
ATOM 4440 C C . ASP B 1 184 ? -14.406 -15.195 -19.484 1 98.69 184 ASP B C 1
ATOM 4442 O O . ASP B 1 184 ? -14.344 -15.961 -18.531 1 98.69 184 ASP B O 1
ATOM 4446 N N . LYS B 1 185 ? -15.367 -14.312 -19.641 1 98.69 185 LYS B N 1
ATOM 4447 C CA . LYS B 1 185 ? -16.516 -14.203 -18.75 1 98.69 185 LYS B CA 1
ATOM 4448 C C . LYS B 1 185 ? -16.078 -13.938 -17.312 1 98.69 185 LYS B C 1
ATOM 4450 O O . LYS B 1 185 ? -16.625 -14.531 -16.391 1 98.69 185 LYS B O 1
ATOM 4455 N N . ILE B 1 186 ? -15.086 -13.133 -17.172 1 98.88 186 ILE B N 1
ATOM 4456 C CA . ILE B 1 186 ? -14.57 -12.75 -15.867 1 98.88 186 ILE B CA 1
ATOM 4457 C C . ILE B 1 186 ? -15.219 -11.445 -15.422 1 98.88 186 ILE B C 1
ATOM 4459 O O . ILE B 1 186 ? -15.297 -10.484 -16.188 1 98.88 186 ILE B O 1
ATOM 4463 N N . ASP B 1 187 ? -15.695 -11.375 -14.203 1 98.94 187 ASP B N 1
ATOM 4464 C CA . ASP B 1 187 ? -16.312 -10.156 -13.68 1 98.94 187 ASP B CA 1
ATOM 4465 C C . ASP B 1 187 ? -15.273 -9.266 -13 1 98.94 187 ASP B C 1
ATOM 4467 O O . ASP B 1 187 ? -15.336 -8.039 -13.102 1 98.94 187 ASP B O 1
ATOM 4471 N N . VAL B 1 188 ? -14.383 -9.883 -12.234 1 98.94 188 VAL B N 1
ATOM 4472 C CA . VAL B 1 188 ? -13.305 -9.164 -11.562 1 98.94 188 VAL B CA 1
ATOM 4473 C C . VAL B 1 188 ? -12 -9.938 -11.711 1 98.94 188 VAL B C 1
ATOM 4475 O O . VAL B 1 188 ? -11.961 -11.148 -11.492 1 98.94 188 VAL B O 1
ATOM 4478 N N . LEU B 1 189 ? -10.984 -9.297 -12.164 1 98.94 189 LEU B N 1
ATOM 4479 C CA . LEU B 1 189 ? -9.625 -9.812 -12.281 1 98.94 189 LEU B CA 1
ATOM 4480 C C . LEU B 1 189 ? -8.648 -8.945 -11.5 1 98.94 189 LEU B C 1
ATOM 4482 O O . LEU B 1 189 ? -8.555 -7.738 -11.734 1 98.94 189 LEU B O 1
ATOM 4486 N N . VAL B 1 190 ? -7.945 -9.578 -10.531 1 98.88 190 VAL B N 1
ATOM 4487 C CA . VAL B 1 190 ? -7.051 -8.789 -9.695 1 98.88 190 VAL B CA 1
ATOM 4488 C C . VAL B 1 190 ? -5.605 -9.219 -9.938 1 98.88 190 VAL B C 1
ATOM 4490 O O . VAL B 1 190 ? -5.352 -10.32 -10.43 1 98.88 190 VAL B O 1
ATOM 4493 N N . SER B 1 191 ? -4.672 -8.32 -9.609 1 98.69 191 SER B N 1
ATOM 4494 C CA . SER B 1 191 ? -3.25 -8.617 -9.758 1 98.69 191 SER B CA 1
ATOM 4495 C C . SER B 1 191 ? -2.404 -7.742 -8.836 1 98.69 191 SER B C 1
ATOM 4497 O O . SER B 1 191 ? -2.936 -6.906 -8.102 1 98.69 191 SER B O 1
ATOM 4499 N N . GLY B 1 192 ? -1.111 -8.047 -8.758 1 97.75 192 GLY B N 1
ATOM 4500 C CA . GLY B 1 192 ? -0.112 -7.266 -8.047 1 97.75 192 GLY B CA 1
ATOM 4501 C C . GLY B 1 192 ? 1.011 -6.777 -8.945 1 97.75 192 GLY B C 1
ATOM 4502 O O . GLY B 1 192 ? 1.143 -7.23 -10.086 1 97.75 192 GLY B O 1
ATOM 4503 N N . SER B 1 193 ? 1.785 -5.898 -8.445 1 97.56 193 SER B N 1
ATOM 4504 C CA . SER B 1 193 ? 2.746 -5.199 -9.289 1 97.56 193 SER B CA 1
ATOM 4505 C C . SER B 1 193 ? 4.035 -5.996 -9.438 1 97.56 193 SER B C 1
ATOM 4507 O O . SER B 1 193 ? 4.75 -5.855 -10.438 1 97.56 193 SER B O 1
ATOM 4509 N N . GLN B 1 194 ? 4.34 -6.883 -8.523 1 95.44 194 GLN B N 1
ATOM 4510 C CA . GLN B 1 194 ? 5.723 -7.309 -8.344 1 95.44 194 GLN B CA 1
ATOM 4511 C C . GLN B 1 194 ? 5.973 -8.664 -8.992 1 95.44 194 GLN B C 1
ATOM 4513 O O . GLN B 1 194 ? 6.902 -9.375 -8.617 1 95.44 194 GLN B O 1
ATOM 4518 N N . LYS B 1 195 ? 5.156 -9.094 -9.836 1 97 195 LYS B N 1
ATOM 4519 C CA . LYS B 1 195 ? 5.273 -10.398 -10.484 1 97 195 LYS B CA 1
ATOM 4520 C C . LYS B 1 195 ? 5.562 -10.242 -11.977 1 97 195 LYS B C 1
ATOM 4522 O O . LYS B 1 195 ? 6.586 -9.68 -12.359 1 97 195 LYS B O 1
ATOM 4527 N N . ALA B 1 196 ? 4.629 -10.711 -12.828 1 97.25 196 ALA B N 1
ATOM 4528 C CA . ALA B 1 196 ? 4.852 -10.672 -14.273 1 97.25 196 ALA B CA 1
ATOM 4529 C C . ALA B 1 196 ? 4.812 -9.242 -14.797 1 97.25 196 ALA B C 1
ATOM 4531 O O . ALA B 1 196 ? 5.344 -8.953 -15.875 1 97.25 196 ALA B O 1
ATOM 4532 N N . ILE B 1 197 ? 4.25 -8.32 -14.047 1 96.88 197 ILE B N 1
ATOM 4533 C CA . ILE B 1 197 ? 4.195 -6.914 -14.43 1 96.88 197 ILE B CA 1
ATOM 4534 C C . ILE B 1 197 ? 5.543 -6.254 -14.148 1 96.88 197 ILE B C 1
ATOM 4536 O O . ILE B 1 197 ? 5.828 -5.172 -14.672 1 96.88 197 ILE B O 1
ATOM 4540 N N . MET B 1 198 ? 6.391 -6.883 -13.391 1 95.75 198 MET B N 1
ATOM 4541 C CA . MET B 1 198 ? 7.812 -6.625 -13.18 1 95.75 198 MET B CA 1
ATOM 4542 C C . MET B 1 198 ? 8.031 -5.238 -12.578 1 95.75 198 MET B C 1
ATOM 4544 O O . MET B 1 198 ? 8.969 -4.535 -12.961 1 95.75 198 MET B O 1
ATOM 4548 N N . LEU B 1 199 ? 7.086 -4.695 -11.852 1 97 199 LEU B N 1
ATOM 4549 C CA . LEU B 1 199 ? 7.297 -3.529 -11.008 1 97 199 LEU B CA 1
ATOM 4550 C C . LEU B 1 199 ? 7.754 -3.945 -9.609 1 97 199 LEU B C 1
ATOM 4552 O O . LEU B 1 199 ? 7.555 -5.094 -9.203 1 97 199 LEU B O 1
ATOM 4556 N N . PRO B 1 200 ? 8.375 -2.99 -8.867 1 95.88 200 PRO B N 1
ATOM 4557 C CA . PRO B 1 200 ? 8.531 -3.24 -7.43 1 95.88 200 PRO B CA 1
ATOM 4558 C C . PRO B 1 200 ? 7.191 -3.457 -6.723 1 95.88 200 PRO B C 1
ATOM 4560 O O . PRO B 1 200 ? 6.156 -2.979 -7.191 1 95.88 200 PRO B O 1
ATOM 4563 N N . PRO B 1 201 ? 7.223 -4.262 -5.598 1 97.19 201 PRO B N 1
ATOM 4564 C CA . PRO B 1 201 ? 5.977 -4.387 -4.836 1 97.19 201 PRO B CA 1
ATOM 4565 C C . PRO B 1 201 ? 5.469 -3.047 -4.309 1 97.19 201 PRO B C 1
ATOM 4567 O O . PRO B 1 201 ? 6.266 -2.191 -3.914 1 97.19 201 PRO B O 1
ATOM 4570 N N . GLY B 1 202 ? 4.109 -2.871 -4.262 1 97.94 202 GLY B N 1
ATOM 4571 C CA . GLY B 1 202 ? 3.568 -1.648 -3.688 1 97.94 202 GLY B CA 1
ATOM 4572 C C . GLY B 1 202 ? 2.275 -1.202 -4.344 1 97.94 202 GLY B C 1
ATOM 4573 O O . GLY B 1 202 ? 1.646 -0.242 -3.898 1 97.94 202 GLY B O 1
ATOM 4574 N N . LEU B 1 203 ? 1.894 -1.862 -5.398 1 98.62 203 LEU B N 1
ATOM 4575 C CA . LEU B 1 203 ? 0.618 -1.605 -6.059 1 98.62 203 LEU B CA 1
ATOM 4576 C C . LEU B 1 203 ? -0.174 -2.896 -6.234 1 98.62 203 LEU B C 1
ATOM 4578 O O . LEU B 1 203 ? 0.408 -3.982 -6.297 1 98.62 203 LEU B O 1
ATOM 4582 N N . ALA B 1 204 ? -1.422 -2.748 -6.281 1 98.75 204 ALA B N 1
ATOM 4583 C CA . ALA B 1 204 ? -2.35 -3.812 -6.652 1 98.75 204 ALA B CA 1
ATOM 4584 C C . ALA B 1 204 ? -3.371 -3.318 -7.672 1 98.75 204 ALA B C 1
ATOM 4586 O O . ALA B 1 204 ? -3.619 -2.115 -7.777 1 98.75 204 ALA B O 1
ATOM 4587 N N . PHE B 1 205 ? -3.939 -4.168 -8.461 1 98.88 205 PHE B N 1
ATOM 4588 C CA . PHE B 1 205 ? -4.766 -3.797 -9.609 1 98.88 205 PHE B CA 1
ATOM 4589 C C . PHE B 1 205 ? -6.105 -4.523 -9.562 1 98.88 205 PHE B C 1
ATOM 4591 O O . PHE B 1 205 ? -6.176 -5.68 -9.141 1 98.88 205 PHE B O 1
ATOM 4598 N N . VAL B 1 206 ? -7.152 -3.84 -10.023 1 98.94 206 VAL B N 1
ATOM 4599 C CA . VAL B 1 206 ? -8.469 -4.449 -10.164 1 98.94 206 VAL B CA 1
ATOM 4600 C C . VAL B 1 206 ? -9.047 -4.113 -11.531 1 98.94 206 VAL B C 1
ATOM 4602 O O . VAL B 1 206 ? -9.344 -2.949 -11.82 1 98.94 206 VAL B O 1
ATOM 4605 N N . ALA B 1 207 ? -9.148 -5.035 -12.383 1 98.94 207 ALA B N 1
ATOM 4606 C CA . ALA B 1 207 ? -9.969 -4.934 -13.586 1 98.94 207 ALA B CA 1
ATOM 4607 C C . ALA B 1 207 ? -11.375 -5.469 -13.344 1 98.94 207 ALA B C 1
ATOM 4609 O O . ALA B 1 207 ? -11.555 -6.449 -12.617 1 98.94 207 ALA B O 1
ATOM 4610 N N . TYR B 1 208 ? -12.359 -4.859 -13.883 1 98.88 208 TYR B N 1
ATOM 4611 C CA . TYR B 1 208 ? -13.734 -5.203 -13.555 1 98.88 208 TYR B CA 1
ATOM 4612 C C . TYR B 1 208 ? -14.648 -5.016 -14.758 1 98.88 208 TYR B C 1
ATOM 4614 O O . TYR B 1 208 ? -14.375 -4.184 -15.625 1 98.88 208 TYR B O 1
ATOM 4622 N N . SER B 1 209 ? -15.703 -5.773 -14.859 1 98.69 209 SER B N 1
ATOM 4623 C CA . SER B 1 209 ? -16.734 -5.629 -15.875 1 98.69 209 SER B CA 1
ATOM 4624 C C . SER B 1 209 ? -17.797 -4.609 -15.445 1 98.69 209 SER B C 1
ATOM 4626 O O . SER B 1 209 ? -17.844 -4.215 -14.281 1 98.69 209 SER B O 1
ATOM 4628 N N . ASP B 1 210 ? -18.641 -4.211 -16.406 1 98.31 210 ASP B N 1
ATOM 4629 C CA . ASP B 1 210 ? -19.734 -3.291 -16.094 1 98.31 210 ASP B CA 1
ATOM 4630 C C . ASP B 1 210 ? -20.719 -3.926 -15.102 1 98.31 210 ASP B C 1
ATOM 4632 O O . ASP B 1 210 ? -21.25 -3.244 -14.227 1 98.31 210 ASP B O 1
ATOM 4636 N N . ARG B 1 211 ? -20.906 -5.184 -15.289 1 97.88 211 ARG B N 1
ATOM 4637 C CA . ARG B 1 211 ? -21.797 -5.898 -14.383 1 97.88 211 ARG B CA 1
ATOM 4638 C C . ARG B 1 211 ? -21.234 -5.906 -12.961 1 97.88 211 ARG B C 1
ATOM 4640 O O . ARG B 1 211 ? -21.984 -5.734 -11.992 1 97.88 211 ARG B O 1
ATOM 4647 N N . ALA B 1 212 ? -19.969 -6.129 -12.82 1 98.75 212 ALA B N 1
ATOM 4648 C CA . ALA B 1 212 ? -19.328 -6.086 -11.508 1 98.75 212 ALA B CA 1
ATOM 4649 C C . ALA B 1 212 ? -19.438 -4.695 -10.891 1 98.75 212 ALA B C 1
ATOM 4651 O O . ALA B 1 212 ? -19.703 -4.559 -9.695 1 98.75 212 ALA B O 1
ATOM 4652 N N . LYS B 1 213 ? -19.188 -3.703 -11.695 1 98.62 213 LYS B N 1
ATOM 4653 C CA . LYS B 1 213 ? -19.281 -2.324 -11.227 1 98.62 213 LYS B CA 1
ATOM 4654 C C . LYS B 1 213 ? -20.656 -2.057 -10.602 1 98.62 213 LYS B C 1
ATOM 4656 O O . LYS B 1 213 ? -20.734 -1.44 -9.531 1 98.62 213 LYS B O 1
ATOM 4661 N N . LYS B 1 214 ? -21.703 -2.477 -11.242 1 98.56 214 LYS B N 1
ATOM 4662 C CA . LYS B 1 214 ? -23.047 -2.322 -10.695 1 98.56 214 LYS B CA 1
ATOM 4663 C C . LYS B 1 214 ? -23.203 -3.057 -9.367 1 98.56 214 LYS B C 1
ATOM 4665 O O . LYS B 1 214 ? -23.812 -2.547 -8.43 1 98.56 214 LYS B O 1
ATOM 4670 N N . ARG B 1 215 ? -22.609 -4.223 -9.297 1 98.69 215 ARG B N 1
ATOM 4671 C CA . ARG B 1 215 ? -22.656 -5.027 -8.078 1 98.69 215 ARG B CA 1
ATOM 4672 C C . ARG B 1 215 ? -21.922 -4.34 -6.938 1 98.69 215 ARG B C 1
ATOM 4674 O O . ARG B 1 215 ? -22.359 -4.375 -5.789 1 98.69 215 ARG B O 1
ATOM 4681 N N . PHE B 1 216 ? -20.766 -3.707 -7.238 1 98.69 216 PHE B N 1
ATOM 4682 C CA . PHE B 1 216 ? -20.016 -2.984 -6.223 1 98.69 216 PHE B CA 1
ATOM 4683 C C . PHE B 1 216 ? -20.906 -1.996 -5.484 1 98.69 216 PHE B C 1
ATOM 4685 O O . PHE B 1 216 ? -20.812 -1.857 -4.262 1 98.69 216 PHE B O 1
ATOM 4692 N N . ALA B 1 217 ? -21.75 -1.334 -6.203 1 97.75 217 ALA B N 1
ATOM 4693 C CA . ALA B 1 217 ? -22.594 -0.271 -5.664 1 97.75 217 ALA B CA 1
ATOM 4694 C C . ALA B 1 217 ? -23.688 -0.843 -4.773 1 97.75 217 ALA B C 1
ATOM 4696 O O . ALA B 1 217 ? -24.188 -0.16 -3.879 1 97.75 217 ALA B O 1
ATOM 4697 N N . ASP B 1 218 ? -24.016 -2.119 -4.973 1 97.56 218 ASP B N 1
ATOM 4698 C CA . ASP B 1 218 ? -25.156 -2.719 -4.297 1 97.56 218 ASP B CA 1
ATOM 4699 C C . ASP B 1 218 ? -24.734 -3.447 -3.025 1 97.56 218 ASP B C 1
ATOM 4701 O O . ASP B 1 218 ? -25.562 -3.721 -2.154 1 97.56 218 ASP B O 1
ATOM 4705 N N . VAL B 1 219 ? -23.516 -3.803 -2.959 1 98.19 219 VAL B N 1
ATOM 4706 C CA . VAL B 1 219 ? -23.031 -4.609 -1.85 1 98.19 219 VAL B CA 1
ATOM 4707 C C . VAL B 1 219 ? -23 -3.773 -0.573 1 98.19 219 VAL B C 1
ATOM 4709 O O . VAL B 1 219 ? -22.625 -2.596 -0.604 1 98.19 219 VAL B O 1
ATOM 4712 N N . LYS B 1 220 ? -23.344 -4.422 0.573 1 96.31 220 LYS B N 1
ATOM 4713 C CA . LYS B 1 220 ? -23.484 -3.701 1.835 1 96.31 220 LYS B CA 1
ATOM 4714 C C . LYS B 1 220 ? -22.344 -4.055 2.797 1 96.31 220 LYS B C 1
ATOM 4716 O O . LYS B 1 220 ? -22.188 -3.416 3.84 1 96.31 220 LYS B O 1
ATOM 4721 N N . THR B 1 221 ? -21.562 -5.051 2.484 1 96.94 221 THR B N 1
ATOM 4722 C CA . THR B 1 221 ? -20.422 -5.383 3.33 1 96.94 221 THR B CA 1
ATOM 4723 C C . THR B 1 221 ? -19.578 -4.145 3.615 1 96.94 221 THR B C 1
ATOM 4725 O O . THR B 1 221 ? -19.156 -3.453 2.688 1 96.94 221 THR B O 1
ATOM 4728 N N . PRO B 1 222 ? -19.312 -3.801 4.918 1 97 222 PRO B N 1
ATOM 4729 C CA . PRO B 1 222 ? -18.562 -2.586 5.238 1 97 222 PRO B CA 1
ATOM 4730 C C . PRO B 1 222 ? -17.125 -2.623 4.707 1 97 222 PRO B C 1
ATOM 4732 O O . PRO B 1 222 ? -16.453 -3.643 4.836 1 97 222 PRO B O 1
ATOM 4735 N N . ARG B 1 223 ? -16.75 -1.616 4.066 1 97.69 223 ARG B N 1
ATOM 4736 C CA . ARG B 1 223 ? -15.398 -1.425 3.535 1 97.69 223 ARG B CA 1
ATOM 4737 C C . ARG B 1 223 ? -15.102 0.055 3.318 1 97.69 223 ARG B C 1
ATOM 4739 O O . ARG B 1 223 ? -16 0.835 3.004 1 97.69 223 ARG B O 1
ATOM 4746 N N . PHE B 1 224 ? -13.812 0.481 3.475 1 98.56 224 PHE B N 1
ATOM 4747 C CA . PHE B 1 224 ? -13.469 1.881 3.262 1 98.56 224 PHE B CA 1
ATOM 4748 C C . PHE B 1 224 ? -12.25 2.006 2.359 1 98.56 224 PHE B C 1
ATOM 4750 O O . PHE B 1 224 ? -12.375 2.264 1.16 1 98.56 224 PHE B O 1
ATOM 4757 N N . TYR B 1 225 ? -11.047 1.611 2.85 1 98.69 225 TYR B N 1
ATOM 4758 C CA . TYR B 1 225 ? -9.844 1.69 2.033 1 98.69 225 TYR B CA 1
ATOM 4759 C C . TYR B 1 225 ? -9.969 0.821 0.789 1 98.69 225 TYR B C 1
ATOM 4761 O O . TYR B 1 225 ? -9.445 1.165 -0.272 1 98.69 225 TYR B O 1
ATOM 4769 N N . LEU B 1 226 ? -10.711 -0.29 0.93 1 98.75 226 LEU B N 1
ATOM 4770 C CA . LEU B 1 226 ? -10.852 -1.254 -0.155 1 98.75 226 LEU B CA 1
ATOM 4771 C C . LEU B 1 226 ? -12.219 -1.125 -0.817 1 98.75 226 LEU B C 1
ATOM 4773 O O . LEU B 1 226 ? -12.727 -2.086 -1.401 1 98.75 226 LEU B O 1
ATOM 4777 N N . ASP B 1 227 ? -12.836 0.006 -0.66 1 98.81 227 ASP B N 1
ATOM 4778 C CA . ASP B 1 227 ? -14.078 0.31 -1.364 1 98.81 227 ASP B CA 1
ATOM 4779 C C . ASP B 1 227 ? -13.805 0.685 -2.818 1 98.81 227 ASP B C 1
ATOM 4781 O O . ASP B 1 227 ? -13.453 1.829 -3.115 1 98.81 227 ASP B O 1
ATOM 4785 N N . LEU B 1 228 ? -14.148 -0.19 -3.721 1 98.88 228 LEU B N 1
ATOM 4786 C CA . LEU B 1 228 ? -13.797 -0.007 -5.125 1 98.88 228 LEU B CA 1
ATOM 4787 C C . LEU B 1 228 ? -14.625 1.11 -5.75 1 98.88 228 LEU B C 1
ATOM 4789 O O . LEU B 1 228 ? -14.219 1.704 -6.754 1 98.88 228 LEU B O 1
ATOM 4793 N N . ASN B 1 229 ? -15.789 1.422 -5.168 1 98.75 229 ASN B N 1
ATOM 4794 C CA . ASN B 1 229 ? -16.578 2.547 -5.668 1 98.75 229 ASN B CA 1
ATOM 4795 C C . ASN B 1 229 ? -15.805 3.861 -5.547 1 98.75 229 ASN B C 1
ATOM 4797 O O . ASN B 1 229 ? -15.906 4.727 -6.418 1 98.75 229 ASN B O 1
ATOM 4801 N N . LYS B 1 230 ? -15.062 4.023 -4.438 1 98.5 230 LYS B N 1
ATOM 4802 C CA . LYS B 1 230 ? -14.258 5.227 -4.254 1 98.5 230 LYS B CA 1
ATOM 4803 C C . LYS B 1 230 ? -13.18 5.34 -5.332 1 98.5 230 LYS B C 1
ATOM 4805 O O . LYS B 1 230 ? -12.898 6.434 -5.82 1 98.5 230 LYS B O 1
ATOM 4810 N N . TYR B 1 231 ? -12.594 4.262 -5.668 1 98.69 231 TYR B N 1
ATOM 4811 C CA . TYR B 1 231 ? -11.547 4.238 -6.684 1 98.69 231 TYR B CA 1
ATOM 4812 C C . TYR B 1 231 ? -12.117 4.543 -8.062 1 98.69 231 TYR B C 1
ATOM 4814 O O . TYR B 1 231 ? -11.508 5.285 -8.844 1 98.69 231 TYR B O 1
ATOM 4822 N N . ILE B 1 232 ? -13.25 3.959 -8.375 1 98.69 232 ILE B N 1
ATOM 4823 C CA . ILE B 1 232 ? -13.891 4.191 -9.664 1 98.69 232 ILE B CA 1
ATOM 4824 C C . ILE B 1 232 ? -14.234 5.672 -9.805 1 98.69 232 ILE B C 1
ATOM 4826 O O . ILE B 1 232 ? -13.953 6.281 -10.844 1 98.69 232 ILE B O 1
ATOM 4830 N N . LYS B 1 233 ? -14.828 6.25 -8.797 1 98.25 233 LYS B N 1
ATOM 4831 C CA . LYS B 1 233 ? -15.203 7.66 -8.82 1 98.25 233 LYS B CA 1
ATOM 4832 C C . LYS B 1 233 ? -13.984 8.555 -9.047 1 98.25 233 LYS B C 1
ATOM 4834 O O . LYS B 1 233 ? -14.031 9.484 -9.852 1 98.25 233 LYS B O 1
ATOM 4839 N N . SER B 1 234 ? -12.914 8.289 -8.32 1 97.94 234 SER B N 1
ATOM 4840 C CA . SER B 1 234 ? -11.695 9.078 -8.453 1 97.94 234 SER B CA 1
ATOM 4841 C C . SER B 1 234 ? -11.047 8.867 -9.812 1 97.94 234 SER B C 1
ATOM 4843 O O . SER B 1 234 ? -10.469 9.797 -10.383 1 97.94 234 SER B O 1
ATOM 4845 N N . GLN B 1 235 ? -11.07 7.625 -10.273 1 97.62 235 GLN B N 1
ATOM 4846 C CA . GLN B 1 235 ? -10.477 7.293 -11.562 1 97.62 235 GLN B CA 1
ATOM 4847 C C . GLN B 1 235 ? -11.109 8.117 -12.688 1 97.62 235 GLN B C 1
ATOM 4849 O O . GLN B 1 235 ? -10.43 8.508 -13.633 1 97.62 235 GLN B O 1
ATOM 4854 N N . GLU B 1 236 ? -12.398 8.406 -12.602 1 96.44 236 GLU B N 1
ATOM 4855 C CA . GLU B 1 236 ? -13.109 9.211 -13.586 1 96.44 236 GLU B CA 1
ATOM 4856 C C . GLU B 1 236 ? -12.516 10.609 -13.688 1 96.44 236 GLU B C 1
ATOM 4858 O O . GLU B 1 236 ? -12.656 11.281 -14.711 1 96.44 236 GLU B O 1
ATOM 4863 N N . GLN B 1 237 ? -11.82 11.023 -12.641 1 95.88 237 GLN B N 1
ATOM 4864 C CA . GLN B 1 237 ? -11.172 12.336 -12.602 1 95.88 237 GLN B CA 1
ATOM 4865 C C . GLN B 1 237 ? -9.656 12.203 -12.734 1 95.88 237 GLN B C 1
ATOM 4867 O O . GLN B 1 237 ? -8.922 13.109 -12.336 1 95.88 237 GLN B O 1
ATOM 4872 N N . ASN B 1 238 ? -9.203 11.023 -13.18 1 96.56 238 ASN B N 1
ATOM 4873 C CA . ASN B 1 238 ? -7.781 10.727 -13.336 1 96.56 238 ASN B CA 1
ATOM 4874 C C . ASN B 1 238 ? -7.02 10.93 -12.031 1 96.56 238 ASN B C 1
ATOM 4876 O O . ASN B 1 238 ? -5.949 11.539 -12.023 1 96.56 238 ASN B O 1
ATOM 4880 N N . SER B 1 239 ? -7.609 10.469 -11 1 96.38 239 SER B N 1
ATOM 4881 C CA . SER B 1 239 ? -7.035 10.609 -9.664 1 96.38 239 SER B CA 1
ATOM 4882 C C . SER B 1 239 ? -7.262 9.352 -8.836 1 96.38 239 SER B C 1
ATOM 4884 O O . SER B 1 239 ? -7.609 8.297 -9.375 1 96.38 239 SER B O 1
ATOM 4886 N N . THR B 1 240 ? -6.883 9.344 -7.59 1 96.94 240 THR B N 1
ATOM 4887 C CA . THR B 1 240 ? -7.066 8.258 -6.633 1 96.94 240 THR B CA 1
ATOM 4888 C C . THR B 1 240 ? -7.75 8.758 -5.367 1 96.94 240 THR B C 1
ATOM 4890 O O . THR B 1 240 ? -7.68 9.953 -5.047 1 96.94 240 THR B O 1
ATOM 4893 N N . PRO B 1 241 ? -8.461 7.895 -4.688 1 96.75 241 PRO B N 1
ATOM 4894 C CA . PRO B 1 241 ? -9.141 8.359 -3.477 1 96.75 241 PRO B CA 1
ATOM 4895 C C . PRO B 1 241 ? -8.18 8.648 -2.326 1 96.75 241 PRO B C 1
ATOM 4897 O O . PRO B 1 241 ? -8.477 9.469 -1.459 1 96.75 241 PRO B O 1
ATOM 4900 N N . PHE B 1 242 ? -7.078 7.988 -2.33 1 96.19 242 PHE B N 1
ATOM 4901 C CA . PHE B 1 242 ? -6.062 8.148 -1.293 1 96.19 242 PHE B CA 1
ATOM 4902 C C . PHE B 1 242 ? -4.691 8.398 -1.909 1 96.19 242 PHE B C 1
ATOM 4904 O O . PHE B 1 242 ? -4.527 8.297 -3.125 1 96.19 242 PHE B O 1
ATOM 4911 N N . THR B 1 243 ? -3.74 8.742 -1.057 1 94.31 243 THR B N 1
ATOM 4912 C CA . THR B 1 243 ? -2.412 9.07 -1.563 1 94.31 243 THR B CA 1
ATOM 4913 C C . THR B 1 243 ? -1.819 7.887 -2.326 1 94.31 243 THR B C 1
ATOM 4915 O O . THR B 1 243 ? -1.644 6.805 -1.766 1 94.31 243 THR B O 1
ATOM 4918 N N . PRO B 1 244 ? -1.547 8.07 -3.584 1 96.38 244 PRO B N 1
ATOM 4919 C CA . PRO B 1 244 ? -0.991 6.988 -4.402 1 96.38 244 PRO B CA 1
ATOM 4920 C C . PRO B 1 244 ? 0.53 6.895 -4.301 1 96.38 244 PRO B C 1
ATOM 4922 O O . PRO B 1 244 ? 1.188 7.867 -3.926 1 96.38 244 PRO B O 1
ATOM 4925 N N . ASN B 1 245 ? 1.037 5.73 -4.602 1 97.25 245 ASN B N 1
ATOM 4926 C CA . ASN B 1 245 ? 2.467 5.582 -4.852 1 97.25 245 ASN B CA 1
ATOM 4927 C C . ASN B 1 245 ? 2.867 6.199 -6.188 1 97.25 245 ASN B C 1
ATOM 4929 O O . ASN B 1 245 ? 2.982 5.496 -7.191 1 97.25 245 ASN B O 1
ATOM 4933 N N . VAL B 1 246 ? 3.16 7.461 -6.164 1 95.06 246 VAL B N 1
ATOM 4934 C CA . VAL B 1 246 ? 3.393 8.258 -7.363 1 95.06 246 VAL B CA 1
ATOM 4935 C C . VAL B 1 246 ? 4.512 7.637 -8.195 1 95.06 246 VAL B C 1
ATOM 4937 O O . VAL B 1 246 ? 4.398 7.527 -9.414 1 95.06 246 VAL B O 1
ATOM 4940 N N . GLY B 1 247 ? 5.562 7.285 -7.523 1 95.25 247 GLY B N 1
ATOM 4941 C CA . GLY B 1 247 ? 6.68 6.66 -8.219 1 95.25 247 GLY B CA 1
ATOM 4942 C C . GLY B 1 247 ? 6.281 5.414 -8.984 1 95.25 247 GLY B C 1
ATOM 4943 O O . GLY B 1 247 ? 6.66 5.242 -10.141 1 95.25 247 GLY B O 1
ATOM 4944 N N . LEU B 1 248 ? 5.5 4.586 -8.406 1 97.56 248 LEU B N 1
ATOM 4945 C CA . LEU B 1 248 ? 5.133 3.326 -9.047 1 97.56 248 LEU B CA 1
ATOM 4946 C C . LEU B 1 248 ? 4.113 3.559 -10.156 1 97.56 248 LEU B C 1
ATOM 4948 O O . LEU B 1 248 ? 4.039 2.785 -11.117 1 97.56 248 LEU B O 1
ATOM 4952 N N . PHE B 1 249 ? 3.303 4.641 -10.078 1 98.06 249 PHE B N 1
ATOM 4953 C CA . PHE B 1 249 ? 2.469 5.016 -11.211 1 98.06 249 PHE B CA 1
ATOM 4954 C C . PHE B 1 249 ? 3.324 5.309 -12.438 1 98.06 249 PHE B C 1
ATOM 4956 O O . PHE B 1 249 ? 2.994 4.887 -13.547 1 98.06 249 PHE B O 1
ATOM 4963 N N . ARG B 1 250 ? 4.426 6.027 -12.195 1 97.62 250 ARG B N 1
ATOM 4964 C CA . ARG B 1 250 ? 5.363 6.258 -13.289 1 97.62 250 ARG B CA 1
ATOM 4965 C C . ARG B 1 250 ? 5.965 4.945 -13.781 1 97.62 250 ARG B C 1
ATOM 4967 O O . ARG B 1 250 ? 6.219 4.785 -14.977 1 97.62 250 ARG B O 1
ATOM 4974 N N . GLY B 1 251 ? 6.191 4.09 -12.828 1 98.12 251 GLY B N 1
ATOM 4975 C CA . GLY B 1 251 ? 6.664 2.762 -13.188 1 98.12 251 GLY B CA 1
ATOM 4976 C C . GLY B 1 251 ? 5.715 2.023 -14.109 1 98.12 251 GLY B C 1
ATOM 4977 O O . GLY B 1 251 ? 6.152 1.331 -15.031 1 98.12 251 GLY B O 1
ATOM 4978 N N . ILE B 1 252 ? 4.438 2.135 -13.891 1 98.69 252 ILE B N 1
ATOM 4979 C CA . ILE B 1 252 ? 3.43 1.521 -14.75 1 98.69 252 ILE B CA 1
ATOM 4980 C C . ILE B 1 252 ? 3.562 2.066 -16.172 1 98.69 252 ILE B C 1
ATOM 4982 O O . ILE B 1 252 ? 3.518 1.307 -17.141 1 98.69 252 ILE B O 1
ATOM 4986 N N . ASN B 1 253 ? 3.701 3.408 -16.266 1 98.5 253 ASN B N 1
ATOM 4987 C CA . ASN B 1 253 ? 3.82 4.02 -17.578 1 98.5 253 ASN B CA 1
ATOM 4988 C C . ASN B 1 253 ? 5.043 3.494 -18.344 1 98.5 253 ASN B C 1
ATOM 4990 O O . ASN B 1 253 ? 4.969 3.23 -19.531 1 98.5 253 ASN B O 1
ATOM 4994 N N . ALA B 1 254 ? 6.129 3.346 -17.562 1 98.31 254 ALA B N 1
ATOM 4995 C CA . ALA B 1 254 ? 7.328 2.77 -18.172 1 98.31 254 ALA B CA 1
ATOM 4996 C C . ALA B 1 254 ? 7.086 1.322 -18.594 1 98.31 254 ALA B C 1
ATOM 4998 O O . ALA B 1 254 ? 7.527 0.901 -19.672 1 98.31 254 ALA B O 1
ATOM 4999 N N . TYR B 1 255 ? 6.418 0.558 -17.812 1 98.5 255 TYR B N 1
ATOM 5000 C CA . TYR B 1 255 ? 6.082 -0.83 -18.109 1 98.5 255 TYR B CA 1
ATOM 5001 C C . TYR B 1 255 ? 5.25 -0.932 -19.375 1 98.5 255 TYR B C 1
ATOM 5003 O O . TYR B 1 255 ? 5.535 -1.759 -20.25 1 98.5 255 TYR B O 1
ATOM 5011 N N . VAL B 1 256 ? 4.223 -0.104 -19.438 1 98.38 256 VAL B N 1
ATOM 5012 C CA . VAL B 1 256 ? 3.316 -0.105 -20.578 1 98.38 256 VAL B CA 1
ATOM 5013 C C . VAL B 1 256 ? 4.098 0.189 -21.859 1 98.38 256 VAL B C 1
ATOM 5015 O O . VAL B 1 256 ? 3.857 -0.433 -22.891 1 98.38 256 VAL B O 1
ATOM 5018 N N . GLU B 1 257 ? 5.023 1.122 -21.781 1 98.12 257 GLU B N 1
ATOM 5019 C CA . GLU B 1 257 ? 5.848 1.451 -22.938 1 98.12 257 GLU B CA 1
ATOM 5020 C C . GLU B 1 257 ? 6.695 0.259 -23.359 1 98.12 257 GLU B C 1
ATOM 5022 O O . GLU B 1 257 ? 6.859 0.002 -24.562 1 98.12 257 GLU B O 1
ATOM 5027 N N . LEU B 1 258 ? 7.254 -0.418 -22.406 1 97.62 258 LEU B N 1
ATOM 5028 C CA . LEU B 1 258 ? 8.062 -1.597 -22.703 1 97.62 258 LEU B CA 1
ATOM 5029 C C . LEU B 1 258 ? 7.223 -2.674 -23.375 1 97.62 258 LEU B C 1
ATOM 5031 O O . LEU B 1 258 ? 7.668 -3.301 -24.344 1 97.62 258 LEU B O 1
ATOM 5035 N N . VAL B 1 259 ? 6.039 -2.902 -22.906 1 97.69 259 VAL B N 1
ATOM 5036 C CA . VAL B 1 259 ? 5.145 -3.916 -23.453 1 97.69 259 VAL B CA 1
ATOM 5037 C C . VAL B 1 259 ? 4.734 -3.531 -24.875 1 97.69 259 VAL B C 1
ATOM 5039 O O . VAL B 1 259 ? 4.688 -4.383 -25.766 1 97.69 259 VAL B O 1
ATOM 5042 N N . LYS B 1 260 ? 4.414 -2.271 -25.094 1 97.44 260 LYS B N 1
ATOM 5043 C CA . LYS B 1 260 ? 4.043 -1.786 -26.422 1 97.44 260 LYS B CA 1
ATOM 5044 C C . LYS B 1 260 ? 5.176 -1.996 -27.422 1 97.44 260 LYS B C 1
ATOM 5046 O O . LYS B 1 260 ? 4.934 -2.402 -28.562 1 97.44 260 LYS B O 1
ATOM 5051 N N . LYS B 1 261 ? 6.359 -1.722 -27 1 97.19 261 LYS B N 1
ATOM 5052 C CA . LYS B 1 261 ? 7.527 -1.86 -27.875 1 97.19 261 LYS B CA 1
ATOM 5053 C C . LYS B 1 261 ? 7.738 -3.316 -28.281 1 97.19 261 LYS B C 1
ATOM 5055 O O . LYS B 1 261 ? 8.055 -3.605 -29.438 1 97.19 261 LYS B O 1
ATOM 5060 N N . GLU B 1 262 ? 7.559 -4.223 -27.344 1 96.25 262 GLU B N 1
ATOM 5061 C CA . GLU B 1 262 ? 7.758 -5.645 -27.609 1 96.25 262 GLU B CA 1
ATOM 5062 C C . GLU B 1 262 ? 6.527 -6.262 -28.266 1 96.25 262 GLU B C 1
ATOM 5064 O O . GLU B 1 262 ? 6.645 -7.176 -29.078 1 96.25 262 GLU B O 1
ATOM 5069 N N . GLY B 1 263 ? 5.336 -5.711 -27.984 1 97.56 263 GLY B N 1
ATOM 5070 C CA . GLY B 1 263 ? 4.066 -6.328 -28.328 1 97.56 263 GLY B CA 1
ATOM 5071 C C . GLY B 1 263 ? 3.596 -7.348 -27.312 1 97.56 263 GLY B C 1
ATOM 5072 O O . GLY B 1 263 ? 4.32 -8.289 -26.984 1 97.56 263 GLY B O 1
ATOM 5073 N N . LEU B 1 264 ? 2.43 -7.164 -26.828 1 97.19 264 LEU B N 1
ATOM 5074 C CA . LEU B 1 264 ? 1.906 -7.984 -25.75 1 97.19 264 LEU B CA 1
ATOM 5075 C C . LEU B 1 264 ? 1.916 -9.461 -26.125 1 97.19 264 LEU B C 1
ATOM 5077 O O . LEU B 1 264 ? 2.262 -10.32 -25.297 1 97.19 264 LEU B O 1
ATOM 5081 N N . ASN B 1 265 ? 1.555 -9.781 -27.344 1 97.5 265 ASN B N 1
ATOM 5082 C CA . ASN B 1 265 ? 1.557 -11.164 -27.797 1 97.5 265 ASN B CA 1
ATOM 5083 C C . ASN B 1 265 ? 2.957 -11.773 -27.75 1 97.5 265 ASN B C 1
ATOM 5085 O O . ASN B 1 265 ? 3.119 -12.953 -27.438 1 97.5 265 ASN B O 1
ATOM 5089 N N . HIS B 1 266 ? 3.957 -10.992 -28.078 1 97.12 266 HIS B N 1
ATOM 5090 C CA . HIS B 1 266 ? 5.34 -11.445 -28.016 1 97.12 266 HIS B CA 1
ATOM 5091 C C . HIS B 1 266 ? 5.793 -11.648 -26.578 1 97.12 266 HIS B C 1
ATOM 5093 O O . HIS B 1 266 ? 6.547 -12.578 -26.281 1 97.12 266 HIS B O 1
ATOM 5099 N N . VAL B 1 267 ? 5.352 -10.742 -25.719 1 97.38 267 VAL B N 1
ATOM 5100 C CA . VAL B 1 267 ? 5.656 -10.875 -24.297 1 97.38 267 VAL B CA 1
ATOM 5101 C C . VAL B 1 267 ? 5.113 -12.203 -23.781 1 97.38 267 VAL B C 1
ATOM 5103 O O . VAL B 1 267 ? 5.824 -12.953 -23.109 1 97.38 267 VAL B O 1
ATOM 5106 N N . ILE B 1 268 ? 3.877 -12.477 -24.109 1 97.69 268 ILE B N 1
ATOM 5107 C CA . ILE B 1 268 ? 3.215 -13.695 -23.656 1 97.69 268 ILE B CA 1
ATOM 5108 C C . ILE B 1 268 ? 3.932 -14.914 -24.219 1 97.69 268 ILE B C 1
ATOM 5110 O O . ILE B 1 268 ? 4.254 -15.859 -23.5 1 97.69 268 ILE B O 1
ATOM 5114 N N . SER B 1 269 ? 4.246 -14.859 -25.469 1 96.94 269 SER B N 1
ATOM 5115 C CA . SER B 1 269 ? 4.922 -15.961 -26.141 1 96.94 269 SER B CA 1
ATOM 5116 C C . SER B 1 269 ? 6.281 -16.25 -25.516 1 96.94 269 SER B C 1
ATOM 5118 O O . SER B 1 269 ? 6.672 -17.406 -25.344 1 96.94 269 SER B O 1
ATOM 5120 N N . ARG B 1 270 ? 6.996 -15.203 -25.219 1 96 270 ARG B N 1
ATOM 5121 C CA . ARG B 1 270 ? 8.312 -15.352 -24.594 1 96 270 ARG B CA 1
ATOM 5122 C C . ARG B 1 270 ? 8.219 -16.094 -23.266 1 96 270 ARG B C 1
ATOM 5124 O O . ARG B 1 270 ? 9.055 -16.953 -22.969 1 96 270 ARG B O 1
ATOM 5131 N N . HIS B 1 271 ? 7.211 -15.82 -22.5 1 97.62 271 HIS B N 1
ATOM 5132 C CA . HIS B 1 271 ? 7.035 -16.484 -21.219 1 97.62 271 HIS B CA 1
ATOM 5133 C C . HIS B 1 271 ? 6.77 -17.984 -21.406 1 97.62 271 HIS B C 1
ATOM 5135 O O . HIS B 1 271 ? 7.332 -18.812 -20.703 1 97.62 271 HIS B O 1
ATOM 5141 N N . PHE B 1 272 ? 5.973 -18.328 -22.375 1 97.44 272 PHE B N 1
ATOM 5142 C CA . PHE B 1 272 ? 5.652 -19.734 -22.625 1 97.44 272 PHE B CA 1
ATOM 5143 C C . PHE B 1 272 ? 6.863 -20.469 -23.172 1 97.44 272 PHE B C 1
ATOM 5145 O O . PHE B 1 272 ? 7.086 -21.641 -22.844 1 97.44 272 PHE B O 1
ATOM 5152 N N . LYS B 1 273 ? 7.656 -19.812 -24 1 96.75 273 LYS B N 1
ATOM 5153 C CA . LYS B 1 273 ? 8.859 -20.422 -24.547 1 96.75 273 LYS B CA 1
ATOM 5154 C C . LYS B 1 273 ? 9.859 -20.766 -23.453 1 96.75 273 LYS B C 1
ATOM 5156 O O . LYS B 1 273 ? 10.445 -21.844 -23.453 1 96.75 273 LYS B O 1
ATOM 5161 N N . ILE B 1 274 ? 10.039 -19.828 -22.594 1 97.56 274 ILE B N 1
ATOM 5162 C CA . ILE B 1 274 ? 10.961 -20.031 -21.484 1 97.56 274 ILE B CA 1
ATOM 5163 C C . ILE B 1 274 ? 10.461 -21.172 -20.594 1 97.56 274 ILE B C 1
ATOM 5165 O O . ILE B 1 274 ? 11.25 -22.031 -20.188 1 97.56 274 ILE B O 1
ATOM 5169 N N . ARG B 1 275 ? 9.148 -21.172 -20.344 1 97.88 275 ARG B N 1
ATOM 5170 C CA . ARG B 1 275 ? 8.531 -22.234 -19.562 1 97.88 275 ARG B CA 1
ATOM 5171 C C . ARG B 1 275 ? 8.805 -23.609 -20.188 1 97.88 275 ARG B C 1
ATOM 5173 O O . ARG B 1 275 ? 9.258 -24.531 -19.516 1 97.88 275 ARG B O 1
ATOM 5180 N N . ASN B 1 276 ? 8.531 -23.703 -21.453 1 98.19 276 ASN B N 1
ATOM 5181 C CA . ASN B 1 276 ? 8.719 -24.953 -22.172 1 98.19 276 ASN B CA 1
ATOM 5182 C C . ASN B 1 276 ? 10.172 -25.422 -22.109 1 98.19 276 ASN B C 1
ATOM 5184 O O . ASN B 1 276 ? 10.445 -26.594 -21.891 1 98.19 276 ASN B O 1
ATOM 5188 N N . ALA B 1 277 ? 11.07 -24.5 -22.312 1 97.94 277 ALA B N 1
ATOM 5189 C CA . ALA B 1 277 ? 12.5 -24.812 -22.328 1 97.94 277 ALA B CA 1
ATOM 5190 C C . ALA B 1 277 ? 12.969 -25.281 -20.953 1 97.94 277 ALA B C 1
ATOM 5192 O O . ALA B 1 277 ? 13.703 -26.266 -20.844 1 97.94 277 ALA B O 1
ATOM 5193 N N . LEU B 1 278 ? 12.57 -24.562 -19.953 1 98.56 278 LEU B N 1
ATOM 5194 C CA . LEU B 1 278 ? 12.969 -24.938 -18.594 1 98.56 278 LEU B CA 1
ATOM 5195 C C . LEU B 1 278 ? 12.43 -26.312 -18.219 1 98.56 278 LEU B C 1
ATOM 5197 O O . LEU B 1 278 ? 13.141 -27.125 -17.625 1 98.56 278 LEU B O 1
ATOM 5201 N N . ARG B 1 279 ? 11.156 -26.547 -18.484 1 98.56 279 ARG B N 1
ATOM 5202 C CA . ARG B 1 279 ? 10.539 -27.828 -18.172 1 98.56 279 ARG B CA 1
ATOM 5203 C C . ARG B 1 279 ? 11.258 -28.969 -18.891 1 98.56 279 ARG B C 1
ATOM 5205 O O . ARG B 1 279 ? 11.508 -30.016 -18.281 1 98.56 279 ARG B O 1
ATOM 5212 N N . ALA B 1 280 ? 11.609 -28.75 -20.141 1 98.25 280 ALA B N 1
ATOM 5213 C CA . ALA B 1 280 ? 12.359 -29.75 -20.891 1 98.25 280 ALA B CA 1
ATOM 5214 C C . ALA B 1 280 ? 13.719 -30.016 -20.25 1 98.25 280 ALA B C 1
ATOM 5216 O O . ALA B 1 280 ? 14.148 -31.172 -20.141 1 98.25 280 ALA B O 1
ATOM 5217 N N . ALA B 1 281 ? 14.375 -28.984 -19.844 1 98.56 281 ALA B N 1
ATOM 5218 C CA . ALA B 1 281 ? 15.688 -29.109 -19.219 1 98.56 281 ALA B CA 1
ATOM 5219 C C . ALA B 1 281 ? 15.594 -29.891 -17.906 1 98.56 281 ALA B C 1
ATOM 5221 O O . ALA B 1 281 ? 16.422 -30.766 -17.641 1 98.56 281 ALA B O 1
ATOM 5222 N N . LEU B 1 282 ? 14.625 -29.547 -17.078 1 98.75 282 LEU B N 1
ATOM 5223 C CA . LEU B 1 282 ? 14.469 -30.219 -15.797 1 98.75 282 LEU B CA 1
ATOM 5224 C C . LEU B 1 282 ? 14.164 -31.703 -15.977 1 98.75 282 LEU B C 1
ATOM 5226 O O . LEU B 1 282 ? 14.695 -32.531 -15.25 1 98.75 282 LEU B O 1
ATOM 5230 N N . LYS B 1 283 ? 13.32 -32 -16.938 1 98.31 283 LYS B N 1
ATOM 5231 C CA . LYS B 1 283 ? 13.031 -33.406 -17.25 1 98.31 283 LYS B CA 1
ATOM 5232 C C . LYS B 1 283 ? 14.305 -34.156 -17.656 1 98.31 283 LYS B C 1
ATOM 5234 O O . LYS B 1 283 ? 14.539 -35.281 -17.219 1 98.31 283 LYS B O 1
ATOM 5239 N N . ALA B 1 284 ? 15.094 -33.5 -18.438 1 98.25 284 ALA B N 1
ATOM 5240 C CA . ALA B 1 284 ? 16.344 -34.094 -18.906 1 98.25 284 ALA B CA 1
ATOM 5241 C C . ALA B 1 284 ? 17.297 -34.344 -17.734 1 98.25 284 ALA B C 1
ATOM 5243 O O . ALA B 1 284 ? 18.109 -35.281 -17.781 1 98.25 284 ALA B O 1
ATOM 5244 N N . LEU B 1 285 ? 17.219 -33.562 -16.75 1 98.44 285 LEU B N 1
ATOM 5245 C CA . LEU B 1 285 ? 18.062 -33.688 -15.578 1 98.44 285 LEU B CA 1
ATOM 5246 C C . LEU B 1 285 ? 17.453 -34.656 -14.562 1 98.44 285 LEU B C 1
ATOM 5248 O O . LEU B 1 285 ? 17.906 -34.75 -13.422 1 98.44 285 LEU B O 1
ATOM 5252 N N . GLU B 1 286 ? 16.375 -35.281 -14.953 1 98.06 286 GLU B N 1
ATOM 5253 C CA . GLU B 1 286 ? 15.68 -36.281 -14.133 1 98.06 286 GLU B CA 1
ATOM 5254 C C . GLU B 1 286 ? 15.148 -35.656 -12.852 1 98.06 286 GLU B C 1
ATOM 5256 O O . GLU B 1 286 ? 15.242 -36.25 -11.773 1 98.06 286 GLU B O 1
ATOM 5261 N N . LEU B 1 287 ? 14.75 -34.438 -12.953 1 98.25 287 LEU B N 1
ATOM 5262 C CA . LEU B 1 287 ? 13.992 -33.781 -11.906 1 98.25 287 LEU B CA 1
ATOM 5263 C C . LEU B 1 287 ? 12.5 -33.812 -12.211 1 98.25 287 LEU B C 1
ATOM 5265 O O . LEU B 1 287 ? 12.062 -33.25 -13.227 1 98.25 287 LEU B O 1
ATOM 5269 N N . GLU B 1 288 ? 11.805 -34.438 -11.375 1 98.06 288 GLU B N 1
ATOM 5270 C CA . GLU B 1 288 ? 10.367 -34.594 -11.594 1 98.06 288 GLU B CA 1
ATOM 5271 C C . GLU B 1 288 ? 9.641 -33.25 -11.477 1 98.06 288 GLU B C 1
ATOM 5273 O O . GLU B 1 288 ? 9.93 -32.438 -10.586 1 98.06 288 GLU B O 1
ATOM 5278 N N . LEU B 1 289 ? 8.758 -33.031 -12.43 1 98.62 289 LEU B N 1
ATOM 5279 C CA . LEU B 1 289 ? 7.938 -31.828 -12.383 1 98.62 289 LEU B CA 1
ATOM 5280 C C . LEU B 1 289 ? 6.699 -32.062 -11.523 1 98.62 289 LEU B C 1
ATOM 5282 O O . LEU B 1 289 ? 6.094 -33.125 -11.555 1 98.62 289 LEU B O 1
ATOM 5286 N N . LEU B 1 290 ? 6.324 -31.047 -10.695 1 98.44 290 LEU B N 1
ATOM 5287 C CA . LEU B 1 290 ? 5.125 -31.172 -9.875 1 98.44 290 LEU B CA 1
ATOM 5288 C C . LEU B 1 290 ? 3.869 -31.188 -10.742 1 98.44 290 LEU B C 1
ATOM 5290 O O . LEU B 1 290 ? 2.971 -32 -10.523 1 98.44 290 LEU B O 1
ATOM 5294 N N . VAL B 1 291 ? 3.789 -30.219 -11.648 1 98.5 291 VAL B N 1
ATOM 5295 C CA . VAL B 1 291 ? 2.695 -30.188 -12.617 1 98.5 291 VAL B CA 1
ATOM 5296 C C . VAL B 1 291 ? 3.014 -31.109 -13.789 1 98.5 291 VAL B C 1
ATOM 5298 O O . VAL B 1 291 ? 3.859 -30.781 -14.633 1 98.5 291 VAL B O 1
ATOM 5301 N N . LYS B 1 292 ? 2.311 -32.156 -13.891 1 97.38 292 LYS B N 1
ATOM 5302 C CA . LYS B 1 292 ? 2.635 -33.188 -14.875 1 97.38 292 LYS B CA 1
ATOM 5303 C C . LYS B 1 292 ? 2.146 -32.812 -16.266 1 97.38 292 LYS B C 1
ATOM 5305 O O . LYS B 1 292 ? 2.846 -33.031 -17.25 1 97.38 292 LYS B O 1
ATOM 5310 N N . ASP B 1 293 ? 0.968 -32.219 -16.281 1 95.69 293 ASP B N 1
ATOM 5311 C CA . ASP B 1 293 ? 0.362 -31.844 -17.562 1 95.69 293 ASP B CA 1
ATOM 5312 C C . ASP B 1 293 ? 0.866 -30.469 -18.031 1 95.69 293 ASP B C 1
ATOM 5314 O O . ASP B 1 293 ? 0.555 -29.453 -17.406 1 95.69 293 ASP B O 1
ATOM 5318 N N . ASP B 1 294 ? 1.576 -30.406 -19.109 1 95.69 294 ASP B N 1
ATOM 5319 C CA . ASP B 1 294 ? 2.148 -29.172 -19.625 1 95.69 294 ASP B CA 1
ATOM 5320 C C . ASP B 1 294 ? 1.056 -28.156 -19.938 1 95.69 294 ASP B C 1
ATOM 5322 O O . ASP B 1 294 ? 1.287 -26.938 -19.859 1 95.69 294 ASP B O 1
ATOM 5326 N N . ALA B 1 295 ? -0.112 -28.688 -20.25 1 95.44 295 ALA B N 1
ATOM 5327 C CA . ALA B 1 295 ? -1.216 -27.797 -20.609 1 95.44 295 ALA B CA 1
ATOM 5328 C C . ALA B 1 295 ? -1.628 -26.938 -19.406 1 95.44 295 ALA B C 1
ATOM 5330 O O . ALA B 1 295 ? -2.23 -25.875 -19.594 1 95.44 295 ALA B O 1
ATOM 5331 N N . HIS B 1 296 ? -1.239 -27.422 -18.234 1 97.75 296 HIS B N 1
ATOM 5332 C CA . HIS B 1 296 ? -1.639 -26.703 -17.031 1 97.75 296 HIS B CA 1
ATOM 5333 C C . HIS B 1 296 ? -0.425 -26.156 -16.281 1 97.75 296 HIS B C 1
ATOM 5335 O O . HIS B 1 296 ? -0.513 -25.844 -15.094 1 97.75 296 HIS B O 1
ATOM 5341 N N . ALA B 1 297 ? 0.706 -26.172 -16.984 1 98.38 297 ALA B N 1
ATOM 5342 C CA . ALA B 1 297 ? 1.912 -25.609 -16.391 1 98.38 297 ALA B CA 1
ATOM 5343 C C . ALA B 1 297 ? 1.951 -24.094 -16.562 1 98.38 297 ALA B C 1
ATOM 5345 O O . ALA B 1 297 ? 1.74 -23.578 -17.672 1 98.38 297 ALA B O 1
ATOM 5346 N N . SER B 1 298 ? 2.166 -23.375 -15.508 1 98.25 298 SER B N 1
ATOM 5347 C CA . SER B 1 298 ? 2.189 -21.906 -15.5 1 98.25 298 SER B CA 1
ATOM 5348 C C . SER B 1 298 ? 3.336 -21.375 -16.344 1 98.25 298 SER B C 1
ATOM 5350 O O . SER B 1 298 ? 4.441 -21.922 -16.328 1 98.25 298 SER B O 1
ATOM 5352 N N . PRO B 1 299 ? 3.115 -20.297 -17.031 1 98.12 299 PRO B N 1
ATOM 5353 C CA . PRO B 1 299 ? 4.203 -19.672 -17.797 1 98.12 299 PRO B CA 1
ATOM 5354 C C . PRO B 1 299 ? 5.129 -18.844 -16.906 1 98.12 299 PRO B C 1
ATOM 5356 O O . PRO B 1 299 ? 6.125 -18.297 -17.406 1 98.12 299 PRO B O 1
ATOM 5359 N N . THR B 1 300 ? 4.863 -18.719 -15.602 1 98.25 300 THR B N 1
ATOM 5360 C CA . THR B 1 300 ? 5.602 -17.75 -14.797 1 98.25 300 THR B CA 1
ATOM 5361 C C . THR B 1 300 ? 6.449 -18.469 -13.742 1 98.25 300 THR B C 1
ATOM 5363 O O . THR B 1 300 ? 7.371 -17.875 -13.18 1 98.25 300 THR B O 1
ATOM 5366 N N . VAL B 1 301 ? 6.121 -19.703 -13.43 1 98.38 301 VAL B N 1
ATOM 5367 C CA . VAL B 1 301 ? 6.836 -20.438 -12.391 1 98.38 301 VAL B CA 1
ATOM 5368 C C . VAL B 1 301 ? 6.812 -21.922 -12.695 1 98.38 301 VAL B C 1
ATOM 5370 O O . VAL B 1 301 ? 5.801 -22.453 -13.164 1 98.38 301 VAL B O 1
ATOM 5373 N N . THR B 1 302 ? 7.887 -22.625 -12.531 1 98.69 302 THR B N 1
ATOM 5374 C CA . THR B 1 302 ? 7.98 -24.062 -12.688 1 98.69 302 THR B CA 1
ATOM 5375 C C . THR B 1 302 ? 8.391 -24.734 -11.375 1 98.69 302 THR B C 1
ATOM 5377 O O . THR B 1 302 ? 9.398 -24.344 -10.773 1 98.69 302 THR B O 1
ATOM 5380 N N . SER B 1 303 ? 7.582 -25.672 -10.953 1 98.69 303 SER B N 1
ATOM 5381 C CA . SER B 1 303 ? 7.84 -26.406 -9.727 1 98.69 303 SER B CA 1
ATOM 5382 C C . SER B 1 303 ? 8.367 -27.812 -10.023 1 98.69 303 SER B C 1
ATOM 5384 O O . SER B 1 303 ? 7.891 -28.484 -10.945 1 98.69 303 SER B O 1
ATOM 5386 N N . PHE B 1 304 ? 9.398 -28.172 -9.258 1 98.62 304 PHE B N 1
ATOM 5387 C CA . PHE B 1 304 ? 9.945 -29.516 -9.453 1 98.62 304 PHE B CA 1
ATOM 5388 C C . PHE B 1 304 ? 10.258 -30.172 -8.109 1 98.62 304 PHE B C 1
ATOM 5390 O O . PHE B 1 304 ? 10.297 -29.5 -7.078 1 98.62 304 PHE B O 1
ATOM 5397 N N . VAL B 1 305 ? 10.398 -31.484 -8.148 1 98.31 305 VAL B N 1
ATOM 5398 C CA . VAL B 1 305 ? 10.492 -32.312 -6.949 1 98.31 305 VAL B CA 1
ATOM 5399 C C . VAL B 1 305 ? 11.859 -33 -6.895 1 98.31 305 VAL B C 1
ATOM 5401 O O . VAL B 1 305 ? 12.086 -34 -7.574 1 98.31 305 VAL B O 1
ATOM 5404 N N . PRO B 1 306 ? 12.703 -32.469 -6.008 1 97.81 306 PRO B N 1
ATOM 5405 C CA . PRO B 1 306 ? 13.961 -33.219 -5.793 1 97.81 306 PRO B CA 1
ATOM 5406 C C . PRO B 1 306 ? 13.742 -34.625 -5.262 1 97.81 306 PRO B C 1
ATOM 5408 O O . PRO B 1 306 ? 12.656 -34.938 -4.762 1 97.81 306 PRO B O 1
ATOM 5411 N N . LYS B 1 307 ? 14.758 -35.406 -5.305 1 96.12 307 LYS B N 1
ATOM 5412 C CA . LYS B 1 307 ? 14.648 -36.812 -4.973 1 96.12 307 LYS B CA 1
ATOM 5413 C C . LYS B 1 307 ? 14.352 -37.031 -3.486 1 96.12 307 LYS B C 1
ATOM 5415 O O . LYS B 1 307 ? 13.672 -37.969 -3.104 1 96.12 307 LYS B O 1
ATOM 5420 N N . ASN B 1 308 ? 14.906 -36.281 -2.623 1 96.06 308 ASN B N 1
ATOM 5421 C CA . ASN B 1 308 ? 14.719 -36.281 -1.176 1 96.06 308 ASN B CA 1
ATOM 5422 C C . ASN B 1 308 ? 15.039 -34.938 -0.559 1 96.06 308 ASN B C 1
ATOM 5424 O O . ASN B 1 308 ? 15.383 -33.969 -1.271 1 96.06 308 ASN B O 1
ATOM 5428 N N . GLN B 1 309 ? 14.844 -34.875 0.631 1 96.06 309 GLN B N 1
ATOM 5429 C CA . GLN B 1 309 ? 15.031 -33.625 1.354 1 96.06 309 GLN B CA 1
ATOM 5430 C C . GLN B 1 309 ? 16.484 -33.156 1.301 1 96.06 309 GLN B C 1
ATOM 5432 O O . GLN B 1 309 ? 16.766 -31.969 1.249 1 96.06 309 GLN B O 1
ATOM 5437 N N . GLU B 1 310 ? 17.359 -34.062 1.394 1 97.19 310 GLU B N 1
ATOM 5438 C CA . GLU B 1 310 ? 18.781 -33.75 1.327 1 97.19 310 GLU B CA 1
ATOM 5439 C C . GLU B 1 310 ? 19.125 -33.094 -0.007 1 97.19 310 GLU B C 1
ATOM 5441 O O . GLU B 1 310 ? 19.812 -32.062 -0.042 1 97.19 310 GLU B O 1
ATOM 5446 N N . GLU B 1 311 ? 18.688 -33.719 -1.101 1 97.88 311 GLU B N 1
ATOM 5447 C CA . GLU B 1 311 ? 18.922 -33.156 -2.424 1 97.88 311 GLU B CA 1
ATOM 5448 C C . GLU B 1 311 ? 18.281 -31.781 -2.557 1 97.88 311 GLU B C 1
ATOM 5450 O O . GLU B 1 311 ? 18.875 -30.875 -3.162 1 97.88 311 GLU B O 1
ATOM 5455 N N . LEU B 1 312 ? 17.078 -31.656 -2.037 1 98.31 312 LEU B N 1
ATOM 5456 C CA . LEU B 1 312 ? 16.391 -30.359 -2.037 1 98.31 312 LEU B CA 1
ATOM 5457 C C . LEU B 1 312 ? 17.266 -29.297 -1.392 1 98.31 312 LEU B C 1
ATOM 5459 O O . LEU B 1 312 ? 17.469 -28.219 -1.972 1 98.31 312 LEU B O 1
ATOM 5463 N N . ASN B 1 313 ? 17.812 -29.547 -0.258 1 97.81 313 ASN B N 1
ATOM 5464 C CA . ASN B 1 313 ? 18.641 -28.609 0.477 1 97.81 313 ASN B CA 1
ATOM 5465 C C . ASN B 1 313 ? 19.938 -28.297 -0.274 1 97.81 313 ASN B C 1
ATOM 5467 O O . ASN B 1 313 ? 20.375 -27.141 -0.316 1 97.81 313 ASN B O 1
ATOM 5471 N N . ILE B 1 314 ? 20.516 -29.312 -0.803 1 98 314 ILE B N 1
ATOM 5472 C CA . ILE B 1 314 ? 21.766 -29.141 -1.53 1 98 314 ILE B CA 1
ATOM 5473 C C . ILE B 1 314 ? 21.547 -28.234 -2.73 1 98 314 ILE B C 1
ATOM 5475 O O . ILE B 1 314 ? 22.312 -27.297 -2.955 1 98 314 ILE B O 1
ATOM 5479 N N . ILE B 1 315 ? 20.453 -28.516 -3.453 1 98.31 315 ILE B N 1
ATOM 5480 C CA . ILE B 1 315 ? 20.172 -27.719 -4.641 1 98.31 315 ILE B CA 1
ATOM 5481 C C . ILE B 1 315 ? 19.938 -26.266 -4.238 1 98.31 315 ILE B C 1
ATOM 5483 O O . ILE B 1 315 ? 20.562 -25.359 -4.793 1 98.31 315 ILE B O 1
ATOM 5487 N N . LYS B 1 316 ? 19.031 -26.047 -3.406 1 96.56 316 LYS B N 1
ATOM 5488 C CA . LYS B 1 316 ? 18.656 -24.688 -3.008 1 96.56 316 LYS B CA 1
ATOM 5489 C C . LYS B 1 316 ? 19.859 -23.938 -2.439 1 96.56 316 LYS B C 1
ATOM 5491 O O . LYS B 1 316 ? 20.125 -22.797 -2.828 1 96.56 316 LYS B O 1
ATOM 5496 N N . ASN B 1 317 ? 20.641 -24.516 -1.554 1 96.75 317 ASN B N 1
ATOM 5497 C CA . ASN B 1 317 ? 21.75 -23.875 -0.861 1 96.75 317 ASN B CA 1
ATOM 5498 C C . ASN B 1 317 ? 22.922 -23.609 -1.803 1 96.75 317 ASN B C 1
ATOM 5500 O O . ASN B 1 317 ? 23.562 -22.562 -1.735 1 96.75 317 ASN B O 1
ATOM 5504 N N . GLN B 1 318 ? 23.25 -24.547 -2.602 1 96.56 318 GLN B N 1
ATOM 5505 C CA . GLN B 1 318 ? 24.391 -24.391 -3.492 1 96.56 318 GLN B CA 1
ATOM 5506 C C . GLN B 1 318 ? 24.094 -23.375 -4.598 1 96.56 318 GLN B C 1
ATOM 5508 O O . GLN B 1 318 ? 24.984 -22.656 -5.039 1 96.56 318 GLN B O 1
ATOM 5513 N N . LEU B 1 319 ? 22.828 -23.391 -5.074 1 96.88 319 LEU B N 1
ATOM 5514 C CA . LEU B 1 319 ? 22.469 -22.344 -6.016 1 96.88 319 LEU B CA 1
ATOM 5515 C C . LEU B 1 319 ? 22.75 -20.969 -5.422 1 96.88 319 LEU B C 1
ATOM 5517 O O . LEU B 1 319 ? 23.312 -20.094 -6.098 1 96.88 319 LEU B O 1
ATOM 5521 N N . LYS B 1 320 ? 22.391 -20.781 -4.203 1 93.88 320 LYS B N 1
ATOM 5522 C CA . LYS B 1 320 ? 22.578 -19.5 -3.543 1 93.88 320 LYS B CA 1
ATOM 5523 C C . LYS B 1 320 ? 24.047 -19.25 -3.213 1 93.88 320 LYS B C 1
ATOM 5525 O O . LYS B 1 320 ? 24.609 -18.219 -3.605 1 93.88 320 LYS B O 1
ATOM 5530 N N . SER B 1 321 ? 24.734 -20.156 -2.537 1 93.38 321 SER B N 1
ATOM 5531 C CA . SER B 1 321 ? 26.062 -19.938 -1.972 1 93.38 321 SER B CA 1
ATOM 5532 C C . SER B 1 321 ? 27.141 -19.984 -3.053 1 93.38 321 SER B C 1
ATOM 5534 O O . SER B 1 321 ? 28.094 -19.219 -3 1 93.38 321 SER B O 1
ATOM 5536 N N . GLN B 1 322 ? 26.953 -20.844 -4.008 1 93 322 GLN B N 1
ATOM 5537 C CA . GLN B 1 322 ? 28 -21.062 -5 1 93 322 GLN B CA 1
ATOM 5538 C C . GLN B 1 322 ? 27.766 -20.203 -6.242 1 93 322 GLN B C 1
ATOM 5540 O O . GLN B 1 322 ? 28.703 -19.75 -6.887 1 93 322 GLN B O 1
ATOM 5545 N N . PHE B 1 323 ? 26.516 -20.016 -6.598 1 93.25 323 PHE B N 1
ATOM 5546 C CA . PHE B 1 323 ? 26.25 -19.406 -7.895 1 93.25 323 PHE B CA 1
ATOM 5547 C C . PHE B 1 323 ? 25.484 -18.109 -7.734 1 93.25 323 PHE B C 1
ATOM 5549 O O . PHE B 1 323 ? 25.219 -17.406 -8.719 1 93.25 323 PHE B O 1
ATOM 5556 N N . ASN B 1 324 ? 25.094 -17.703 -6.586 1 93.62 324 ASN B N 1
ATOM 5557 C CA . ASN B 1 324 ? 24.359 -16.469 -6.293 1 93.62 324 ASN B CA 1
ATOM 5558 C C . ASN B 1 324 ? 23.016 -16.422 -7.016 1 93.62 324 ASN B C 1
ATOM 5560 O O . ASN B 1 324 ? 22.656 -15.398 -7.59 1 93.62 324 ASN B O 1
ATOM 5564 N N . ILE B 1 325 ? 22.375 -17.609 -7.094 1 94.44 325 ILE B N 1
ATOM 5565 C CA . ILE B 1 325 ? 21.047 -17.766 -7.668 1 94.44 325 ILE B CA 1
ATOM 5566 C C . ILE B 1 325 ? 20.047 -18.125 -6.57 1 94.44 325 ILE B C 1
ATOM 5568 O O . ILE B 1 325 ? 20.25 -19.094 -5.828 1 94.44 325 ILE B O 1
ATOM 5572 N N . THR B 1 326 ? 19 -17.312 -6.445 1 95.12 326 THR B N 1
ATOM 5573 C CA . THR B 1 326 ? 18 -17.547 -5.422 1 95.12 326 THR B CA 1
ATOM 5574 C C . THR B 1 326 ? 16.703 -18.062 -6.055 1 95.12 326 THR B C 1
ATOM 5576 O O . THR B 1 326 ? 16.156 -17.438 -6.965 1 95.12 326 THR B O 1
ATOM 5579 N N . ILE B 1 327 ? 16.25 -19.219 -5.645 1 96.56 327 ILE B N 1
ATOM 5580 C CA . ILE B 1 327 ? 14.961 -19.766 -6.043 1 96.56 327 ILE B CA 1
ATOM 5581 C C . ILE B 1 327 ? 14.094 -20 -4.809 1 96.56 327 ILE B C 1
ATOM 5583 O O . ILE B 1 327 ? 14.516 -19.719 -3.686 1 96.56 327 ILE B O 1
ATOM 5587 N N . ALA B 1 328 ? 12.859 -20.469 -5.004 1 96.12 328 ALA B N 1
ATOM 5588 C CA . ALA B 1 328 ? 11.914 -20.578 -3.893 1 96.12 328 ALA B CA 1
ATOM 5589 C C . ALA B 1 328 ? 11.641 -22.031 -3.547 1 96.12 328 ALA B C 1
ATOM 5591 O O . ALA B 1 328 ? 11.75 -22.922 -4.402 1 96.12 328 ALA B O 1
ATOM 5592 N N . GLY B 1 329 ? 11.32 -22.25 -2.283 1 96.12 329 GLY B N 1
ATOM 5593 C CA . GLY B 1 329 ? 10.836 -23.547 -1.846 1 96.12 329 GLY B CA 1
ATOM 5594 C C . GLY B 1 329 ? 9.328 -23.672 -1.897 1 96.12 329 GLY B C 1
ATOM 5595 O O . GLY B 1 329 ? 8.641 -22.766 -2.387 1 96.12 329 GLY B O 1
ATOM 5596 N N . GLY B 1 330 ? 8.883 -24.844 -1.447 1 95.69 330 GLY B N 1
ATOM 5597 C CA . GLY B 1 330 ? 7.445 -25.062 -1.385 1 95.69 330 GLY B CA 1
ATOM 5598 C C . GLY B 1 330 ? 6.773 -24.312 -0.255 1 95.69 330 GLY B C 1
ATOM 5599 O O . GLY B 1 330 ? 7.445 -23.766 0.625 1 95.69 330 GLY B O 1
ATOM 5600 N N . GLN B 1 331 ? 5.492 -24.219 -0.292 1 93.75 331 GLN B N 1
ATOM 5601 C CA . GLN B 1 331 ? 4.668 -23.578 0.732 1 93.75 331 GLN B CA 1
ATOM 5602 C C . GLN B 1 331 ? 3.645 -24.562 1.299 1 93.75 331 GLN B C 1
ATOM 5604 O O . GLN B 1 331 ? 3.342 -25.578 0.675 1 93.75 331 GLN B O 1
ATOM 5609 N N . GLY B 1 332 ? 3.121 -24.188 2.482 1 93.25 332 GLY B N 1
ATOM 5610 C CA . GLY B 1 332 ? 2.131 -25.062 3.08 1 93.25 332 GLY B CA 1
ATOM 5611 C C . GLY B 1 332 ? 2.645 -26.469 3.309 1 93.25 332 GLY B C 1
ATOM 5612 O O . GLY B 1 332 ? 3.717 -26.656 3.889 1 93.25 332 GLY B O 1
ATOM 5613 N N . HIS B 1 333 ? 1.87 -27.469 2.84 1 93.88 333 HIS B N 1
ATOM 5614 C CA . HIS B 1 333 ? 2.273 -28.859 3.082 1 93.88 333 HIS B CA 1
ATOM 5615 C C . HIS B 1 333 ? 3.367 -29.281 2.113 1 93.88 333 HIS B C 1
ATOM 5617 O O . HIS B 1 333 ? 3.963 -30.359 2.279 1 93.88 333 HIS B O 1
ATOM 5623 N N . LEU B 1 334 ? 3.707 -28.453 1.147 1 95.62 334 LEU B N 1
ATOM 5624 C CA . LEU B 1 334 ? 4.773 -28.766 0.203 1 95.62 334 LEU B CA 1
ATOM 5625 C C . LEU B 1 334 ? 6.102 -28.172 0.663 1 95.62 334 LEU B C 1
ATOM 5627 O O . LEU B 1 334 ? 7.117 -28.312 -0.021 1 95.62 334 LEU B O 1
ATOM 5631 N N . LYS B 1 335 ? 6.125 -27.484 1.773 1 93.38 335 LYS B N 1
ATOM 5632 C CA . LYS B 1 335 ? 7.375 -26.984 2.336 1 93.38 335 LYS B CA 1
ATOM 5633 C C . LYS B 1 335 ? 8.391 -28.109 2.506 1 93.38 335 LYS B C 1
ATOM 5635 O O . LYS B 1 335 ? 8.07 -29.156 3.062 1 93.38 335 LYS B O 1
ATOM 5640 N N . GLY B 1 336 ? 9.484 -27.891 1.938 1 94.94 336 GLY B N 1
ATOM 5641 C CA . GLY B 1 336 ? 10.539 -28.891 2.041 1 94.94 336 GLY B CA 1
ATOM 5642 C C . GLY B 1 336 ? 10.359 -30.047 1.09 1 94.94 336 GLY B C 1
ATOM 5643 O O . GLY B 1 336 ? 11.07 -31.062 1.188 1 94.94 336 GLY B O 1
ATOM 5644 N N . GLN B 1 337 ? 9.398 -29.891 0.219 1 96.94 337 GLN B N 1
ATOM 5645 C CA . GLN B 1 337 ? 9.125 -31.016 -0.679 1 96.94 337 GLN B CA 1
ATOM 5646 C C . GLN B 1 337 ? 9.406 -30.625 -2.131 1 96.94 337 GLN B C 1
ATOM 5648 O O . GLN B 1 337 ? 9.727 -31.5 -2.951 1 96.94 337 GLN B O 1
ATOM 5653 N N . ILE B 1 338 ? 9.289 -29.406 -2.42 1 98.31 338 ILE B N 1
ATOM 5654 C CA . ILE B 1 338 ? 9.484 -29 -3.805 1 98.31 338 ILE B CA 1
ATOM 5655 C C . ILE B 1 338 ? 10.352 -27.734 -3.848 1 98.31 338 ILE B C 1
ATOM 5657 O O . ILE B 1 338 ? 10.586 -27.094 -2.816 1 98.31 338 ILE B O 1
ATOM 5661 N N . LEU B 1 339 ? 10.852 -27.406 -4.996 1 98.62 339 LEU B N 1
ATOM 5662 C CA . LEU B 1 339 ? 11.492 -26.141 -5.34 1 98.62 339 LEU B CA 1
ATOM 5663 C C . LEU B 1 339 ? 10.781 -25.469 -6.504 1 98.62 339 LEU B C 1
ATOM 5665 O O . LEU B 1 339 ? 10.141 -26.141 -7.32 1 98.62 339 LEU B O 1
ATOM 5669 N N . ARG B 1 340 ? 10.812 -24.203 -6.527 1 98.5 340 ARG B N 1
ATOM 5670 C CA . ARG B 1 340 ? 10.117 -23.422 -7.555 1 98.5 340 ARG B CA 1
ATOM 5671 C C . ARG B 1 340 ? 11.055 -22.406 -8.195 1 98.5 340 ARG B C 1
ATOM 5673 O O . ARG B 1 340 ? 11.75 -21.672 -7.5 1 98.5 340 ARG B O 1
ATOM 5680 N N . ILE B 1 341 ? 11.086 -22.406 -9.492 1 98.44 341 ILE B N 1
ATOM 5681 C CA . ILE B 1 341 ? 11.867 -21.438 -10.242 1 98.44 341 ILE B CA 1
ATOM 5682 C C . ILE B 1 341 ? 10.938 -20.422 -10.914 1 98.44 341 ILE B C 1
ATOM 5684 O O . ILE B 1 341 ? 10.117 -20.797 -11.766 1 98.44 341 ILE B O 1
ATOM 5688 N N . GLY B 1 342 ? 11.023 -19.156 -10.469 1 97.56 342 GLY B N 1
ATOM 5689 C CA . GLY B 1 342 ? 10.312 -18.094 -11.156 1 97.56 342 GLY B CA 1
ATOM 5690 C C . GLY B 1 342 ? 10.992 -17.656 -12.445 1 97.56 342 GLY B C 1
ATOM 5691 O O . GLY B 1 342 ? 12.219 -17.547 -12.5 1 97.56 342 GLY B O 1
ATOM 5692 N N . HIS B 1 343 ? 10.258 -17.531 -13.461 1 97.69 343 HIS B N 1
ATOM 5693 C CA . HIS B 1 343 ? 10.82 -17.156 -14.758 1 97.69 343 HIS B CA 1
ATOM 5694 C C . HIS B 1 343 ? 9.93 -16.156 -15.477 1 97.69 343 HIS B C 1
ATOM 5696 O O . HIS B 1 343 ? 9.633 -16.312 -16.656 1 97.69 343 HIS B O 1
ATOM 5702 N N . MET B 1 344 ? 9.508 -15.133 -14.734 1 96.12 344 MET B N 1
ATOM 5703 C CA . MET B 1 344 ? 8.586 -14.156 -15.297 1 96.12 344 MET B CA 1
ATOM 5704 C C . MET B 1 344 ? 9.227 -12.773 -15.336 1 96.12 344 MET B C 1
ATOM 5706 O O . MET B 1 344 ? 10.312 -12.57 -14.789 1 96.12 344 MET B O 1
ATOM 5710 N N . GLY B 1 345 ? 8.555 -11.867 -16 1 94.25 345 GLY B N 1
ATOM 5711 C CA . GLY B 1 345 ? 9 -10.484 -16.094 1 94.25 345 GLY B CA 1
ATOM 5712 C C . GLY B 1 345 ? 10.117 -10.281 -17.094 1 94.25 345 GLY B C 1
ATOM 5713 O O . GLY B 1 345 ? 9.992 -10.68 -18.266 1 94.25 345 GLY B O 1
ATOM 5714 N N . LYS B 1 346 ? 11.172 -9.688 -16.625 1 93.19 346 LYS B N 1
ATOM 5715 C CA . LYS B 1 346 ? 12.25 -9.352 -17.547 1 93.19 346 LYS B CA 1
ATOM 5716 C C . LYS B 1 346 ? 13.172 -10.547 -17.766 1 93.19 346 LYS B C 1
ATOM 5718 O O . LYS B 1 346 ? 14.18 -10.438 -18.469 1 93.19 346 LYS B O 1
ATOM 5723 N N . ILE B 1 347 ? 12.906 -11.664 -17.203 1 93.75 347 ILE B N 1
ATOM 5724 C CA . ILE B 1 347 ? 13.742 -12.859 -17.312 1 93.75 347 ILE B CA 1
ATOM 5725 C C . ILE B 1 347 ? 13.852 -13.289 -18.766 1 93.75 347 ILE B C 1
ATOM 5727 O O . ILE B 1 347 ? 12.836 -13.383 -19.469 1 93.75 347 ILE B O 1
ATOM 5731 N N . SER B 1 348 ? 15.062 -13.477 -19.219 1 91.75 348 SER B N 1
ATOM 5732 C CA . SER B 1 348 ? 15.344 -13.961 -20.578 1 91.75 348 SER B CA 1
ATOM 5733 C C . SER B 1 348 ? 15.734 -15.438 -20.562 1 91.75 348 SER B C 1
ATOM 5735 O O . SER B 1 348 ? 16.031 -15.992 -19.5 1 91.75 348 SER B O 1
ATOM 5737 N N . PRO B 1 349 ? 15.734 -16.047 -21.734 1 91.94 349 PRO B N 1
ATOM 5738 C CA . PRO B 1 349 ? 16.203 -17.438 -21.797 1 91.94 349 PRO B CA 1
ATOM 5739 C C . PRO B 1 349 ? 17.625 -17.609 -21.25 1 91.94 349 PRO B C 1
ATOM 5741 O O . PRO B 1 349 ? 17.938 -18.641 -20.656 1 91.94 349 PRO B O 1
ATOM 5744 N N . PHE B 1 350 ? 18.422 -16.578 -21.375 1 89.69 350 PHE B N 1
ATOM 5745 C CA . PHE B 1 350 ? 19.812 -16.688 -20.969 1 89.69 350 PHE B CA 1
ATOM 5746 C C . PHE B 1 350 ? 19.938 -16.625 -19.453 1 89.69 350 PHE B C 1
ATOM 5748 O O . PHE B 1 350 ? 20.828 -17.234 -18.875 1 89.69 350 PHE B O 1
ATOM 5755 N N . ASP B 1 351 ? 18.984 -15.906 -18.859 1 92.12 351 ASP B N 1
ATOM 5756 C CA . ASP B 1 351 ? 18.938 -15.93 -17.406 1 92.12 351 ASP B CA 1
ATOM 5757 C C . ASP B 1 351 ? 18.625 -17.328 -16.891 1 92.12 351 ASP B C 1
ATOM 5759 O O . ASP B 1 351 ? 19.234 -17.797 -15.922 1 92.12 351 ASP B O 1
ATOM 5763 N N . ILE B 1 352 ? 17.766 -18 -17.547 1 96.06 352 ILE B N 1
ATOM 5764 C CA . ILE B 1 352 ? 17.328 -19.328 -17.125 1 96.06 352 ILE B CA 1
ATOM 5765 C C . ILE B 1 352 ? 18.406 -20.344 -17.453 1 96.06 352 ILE B C 1
ATOM 5767 O O . ILE B 1 352 ? 18.609 -21.328 -16.719 1 96.06 352 ILE B O 1
ATOM 5771 N N . LEU B 1 353 ? 19.141 -20.047 -18.5 1 93.06 353 LEU B N 1
ATOM 5772 C CA . LEU B 1 353 ? 20.25 -20.922 -18.844 1 93.06 353 LEU B CA 1
ATOM 5773 C C . LEU B 1 353 ? 21.266 -21 -17.719 1 93.06 353 LEU B C 1
ATOM 5775 O O . LEU B 1 353 ? 21.875 -22.047 -17.484 1 93.06 353 LEU B O 1
ATOM 5779 N N . ALA B 1 354 ? 21.438 -19.938 -17.031 1 93.56 354 ALA B N 1
ATOM 5780 C CA . ALA B 1 354 ? 22.375 -19.891 -15.906 1 93.56 354 ALA B CA 1
ATOM 5781 C C . ALA B 1 354 ? 21.969 -20.875 -14.812 1 93.56 354 ALA B C 1
ATOM 5783 O O . ALA B 1 354 ? 22.797 -21.594 -14.273 1 93.56 354 ALA B O 1
ATOM 5784 N N . VAL B 1 355 ? 20.672 -20.938 -14.531 1 97.19 355 VAL B N 1
ATOM 5785 C CA . VAL B 1 355 ? 20.219 -21.812 -13.461 1 97.19 355 VAL B CA 1
ATOM 5786 C C . VAL B 1 355 ? 20.25 -23.266 -13.938 1 97.19 355 VAL B C 1
ATOM 5788 O O . VAL B 1 355 ? 20.547 -24.172 -13.164 1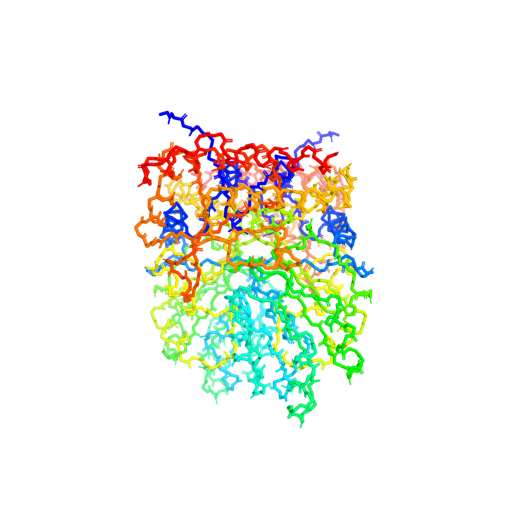 97.19 355 VAL B O 1
ATOM 5791 N N . VAL B 1 356 ? 19.984 -23.5 -15.211 1 97.81 356 VAL B N 1
ATOM 5792 C CA . VAL B 1 356 ? 20.062 -24.844 -15.766 1 97.81 356 VAL B CA 1
ATOM 5793 C C . VAL B 1 356 ? 21.484 -25.359 -15.695 1 97.81 356 VAL B C 1
ATOM 5795 O O . VAL B 1 356 ? 21.734 -26.5 -15.289 1 97.81 356 VAL B O 1
ATOM 5798 N N . SER B 1 357 ? 22.406 -24.484 -16.031 1 96.38 357 SER B N 1
ATOM 5799 C CA . SER B 1 357 ? 23.828 -24.844 -15.992 1 96.38 357 SER B CA 1
ATOM 5800 C C . SER B 1 357 ? 24.281 -25.156 -14.562 1 96.38 357 SER B C 1
ATOM 5802 O O . SER B 1 357 ? 25 -26.109 -14.328 1 96.38 357 SER B O 1
ATOM 5804 N N . ALA B 1 358 ? 23.844 -24.328 -13.664 1 96.75 358 ALA B N 1
ATOM 5805 C CA . ALA B 1 358 ? 24.188 -24.531 -12.258 1 96.75 358 ALA B CA 1
ATOM 5806 C C . ALA B 1 358 ? 23.625 -25.859 -11.75 1 96.75 358 ALA B C 1
ATOM 5808 O O . ALA B 1 358 ? 24.281 -26.578 -11.008 1 96.75 358 ALA B O 1
ATOM 5809 N N . LEU B 1 359 ? 22.406 -26.203 -12.156 1 98.31 359 LEU B N 1
ATOM 5810 C CA . LEU B 1 359 ? 21.766 -27.453 -11.75 1 98.31 359 LEU B CA 1
ATOM 5811 C C . LEU B 1 359 ? 22.531 -28.656 -12.281 1 98.31 359 LEU B C 1
ATOM 5813 O O . LEU B 1 359 ? 22.672 -29.672 -11.594 1 98.31 359 LEU B O 1
ATOM 5817 N N . GLU B 1 360 ? 23.062 -28.531 -13.5 1 98.06 360 GLU B N 1
ATOM 5818 C CA . GLU B 1 360 ? 23.875 -29.609 -14.055 1 98.06 360 GLU B CA 1
ATOM 5819 C C . GLU B 1 360 ? 25.078 -29.906 -13.156 1 98.06 360 GLU B C 1
ATOM 5821 O O . GLU B 1 360 ? 25.359 -31.078 -12.852 1 98.06 360 GLU B O 1
ATOM 5826 N N . ILE B 1 361 ? 25.703 -28.859 -12.734 1 96.81 361 ILE B N 1
ATOM 5827 C CA . ILE B 1 361 ? 26.922 -28.984 -11.922 1 96.81 361 ILE B CA 1
ATOM 5828 C C . ILE B 1 361 ? 26.562 -29.578 -10.555 1 96.81 361 ILE B C 1
ATOM 5830 O O . ILE B 1 361 ? 27.188 -30.531 -10.102 1 96.81 361 ILE B O 1
ATOM 5834 N N . ILE B 1 362 ? 25.547 -29.047 -9.961 1 98 362 ILE B N 1
ATOM 5835 C CA . ILE B 1 362 ? 25.141 -29.453 -8.617 1 98 362 ILE B CA 1
ATOM 5836 C C . ILE B 1 362 ? 24.703 -30.922 -8.641 1 98 362 ILE B C 1
ATOM 5838 O O . ILE B 1 362 ? 25.141 -31.719 -7.801 1 98 362 ILE B O 1
ATOM 5842 N N . LEU B 1 363 ? 23.891 -31.312 -9.609 1 98.31 363 LEU B N 1
ATOM 5843 C CA . LEU B 1 363 ? 23.344 -32.656 -9.68 1 98.31 363 LEU B CA 1
ATOM 5844 C C . LEU B 1 363 ? 24.422 -33.656 -10.039 1 98.31 363 LEU B C 1
ATOM 5846 O O . LEU B 1 363 ? 24.406 -34.812 -9.555 1 98.31 363 LEU B O 1
ATOM 5850 N N . THR B 1 364 ? 25.344 -33.25 -10.914 1 98.19 364 THR B N 1
ATOM 5851 C CA . THR B 1 364 ? 26.453 -34.125 -11.266 1 98.19 364 THR B CA 1
ATOM 5852 C C . THR B 1 364 ? 27.234 -34.531 -10.023 1 98.19 364 THR B C 1
ATOM 5854 O O . THR B 1 364 ? 27.547 -35.719 -9.828 1 98.19 364 THR B O 1
ATOM 5857 N N . SER B 1 365 ? 27.531 -33.531 -9.219 1 97.25 365 SER B N 1
ATOM 5858 C CA . SER B 1 365 ? 28.297 -33.781 -8 1 97.25 365 SER B CA 1
ATOM 5859 C C . SER B 1 365 ? 27.469 -34.562 -6.98 1 97.25 365 SER B C 1
ATOM 5861 O O . SER B 1 365 ? 27.953 -35.5 -6.371 1 97.25 365 SER B O 1
ATOM 5863 N N . ASN B 1 366 ? 26.266 -34.188 -6.801 1 97.12 366 ASN B N 1
ATOM 5864 C CA . ASN B 1 366 ? 25.422 -34.75 -5.758 1 97.12 366 ASN B CA 1
ATOM 5865 C C . ASN B 1 366 ? 25.031 -36.188 -6.066 1 97.12 366 ASN B C 1
ATOM 5867 O O . ASN B 1 366 ? 24.938 -37.031 -5.164 1 97.12 366 ASN B O 1
ATOM 5871 N N . ARG B 1 367 ? 24.766 -36.469 -7.363 1 97.25 367 ARG B N 1
ATOM 5872 C CA . ARG B 1 367 ? 24.266 -37.781 -7.75 1 97.25 367 ARG B CA 1
ATOM 5873 C C . ARG B 1 367 ? 25.406 -38.656 -8.242 1 97.25 367 ARG B C 1
ATOM 5875 O O . ARG B 1 367 ? 25.203 -39.844 -8.492 1 97.25 367 ARG B O 1
ATOM 5882 N N . ASN B 1 368 ? 26.578 -38.156 -8.344 1 97.06 368 ASN B N 1
ATOM 5883 C CA . ASN B 1 368 ? 27.719 -38.844 -8.898 1 97.06 368 ASN B CA 1
ATOM 5884 C C . ASN B 1 368 ? 27.406 -39.438 -10.281 1 97.06 368 ASN B C 1
ATOM 5886 O O . ASN B 1 368 ? 27.656 -40.625 -10.531 1 97.06 368 ASN B O 1
ATOM 5890 N N . VAL B 1 369 ? 26.688 -38.688 -11.086 1 97.5 369 VAL B N 1
ATOM 5891 C CA . VAL B 1 369 ? 26.328 -38.938 -12.477 1 97.5 369 VAL B CA 1
ATOM 5892 C C . VAL B 1 369 ? 26.594 -37.688 -13.312 1 97.5 369 VAL B C 1
ATOM 5894 O O . VAL B 1 369 ? 26.297 -36.594 -12.883 1 97.5 369 VAL B O 1
ATOM 5897 N N . ASN B 1 370 ? 27.203 -37.812 -14.422 1 97.69 370 ASN B N 1
ATOM 5898 C CA . ASN B 1 370 ? 27.531 -36.656 -15.242 1 97.69 370 ASN B CA 1
ATOM 5899 C C . ASN B 1 370 ? 26.312 -36.125 -16 1 97.69 370 ASN B C 1
ATOM 5901 O O . ASN B 1 370 ? 25.797 -36.812 -16.891 1 97.69 370 ASN B O 1
ATOM 5905 N N . TYR B 1 371 ? 25.859 -34.969 -15.703 1 97.56 371 TYR B N 1
ATOM 5906 C CA . TYR B 1 371 ? 24.719 -34.312 -16.344 1 97.56 371 TYR B CA 1
ATOM 5907 C C . TYR B 1 371 ? 25.188 -33.125 -17.203 1 97.56 371 TYR B C 1
ATOM 5909 O O . TYR B 1 371 ? 24.375 -32.469 -17.859 1 97.56 371 TYR B O 1
ATOM 5917 N N . ILE B 1 372 ? 26.5 -32.875 -17.25 1 97.44 372 ILE B N 1
ATOM 5918 C CA . ILE B 1 372 ? 27.031 -31.672 -17.922 1 97.44 372 ILE B CA 1
ATOM 5919 C C . ILE B 1 372 ? 26.625 -31.672 -19.391 1 97.44 372 ILE B C 1
ATOM 5921 O O . ILE B 1 372 ? 26.922 -32.625 -20.125 1 97.44 372 ILE B O 1
ATOM 5925 N N . GLY B 1 373 ? 25.906 -30.594 -19.719 1 96.81 373 GLY B N 1
ATOM 5926 C CA . GLY B 1 373 ? 25.469 -30.391 -21.094 1 96.81 373 GLY B CA 1
ATOM 5927 C C . GLY B 1 373 ? 24.109 -30.984 -21.375 1 96.81 373 GLY B C 1
ATOM 5928 O O . GLY B 1 373 ? 23.531 -30.734 -22.438 1 96.81 373 GLY B O 1
ATOM 5929 N N . THR B 1 374 ? 23.516 -31.75 -20.531 1 97.62 374 THR B N 1
ATOM 5930 C CA . THR B 1 374 ? 22.266 -32.469 -20.75 1 97.62 374 THR B CA 1
ATOM 5931 C C . THR B 1 374 ? 21.078 -31.5 -20.703 1 97.62 374 THR B C 1
ATOM 5933 O O . THR B 1 374 ? 20.312 -31.422 -21.672 1 97.62 374 THR B O 1
ATOM 5936 N N . GLY B 1 375 ? 20.969 -30.828 -19.609 1 97.69 375 GLY B N 1
ATOM 5937 C CA . GLY B 1 375 ? 19.891 -29.859 -19.469 1 97.69 375 GLY B CA 1
ATOM 5938 C C . GLY B 1 375 ? 19.969 -28.719 -20.453 1 97.69 375 GLY B C 1
ATOM 5939 O O . GLY B 1 375 ? 18.969 -28.328 -21.047 1 97.69 375 GLY B O 1
ATOM 5940 N N . ILE B 1 376 ? 21.188 -28.203 -20.641 1 96.38 376 ILE B N 1
ATOM 5941 C CA . ILE B 1 376 ? 21.422 -27.062 -21.516 1 96.38 376 ILE B CA 1
ATOM 5942 C C . ILE B 1 376 ? 21.047 -27.406 -22.953 1 96.38 376 ILE B C 1
ATOM 5944 O O . ILE B 1 376 ? 20.469 -26.578 -23.656 1 96.38 376 ILE B O 1
ATOM 5948 N N . THR B 1 377 ? 21.375 -28.594 -23.328 1 97.31 377 THR B N 1
ATOM 5949 C CA . THR B 1 377 ? 21.078 -29.016 -24.688 1 97.31 377 THR B CA 1
ATOM 5950 C C . THR B 1 377 ? 19.578 -29.031 -24.922 1 97.31 377 THR B C 1
ATOM 5952 O O . THR B 1 377 ? 19.094 -28.5 -25.922 1 97.31 377 THR B O 1
ATOM 5955 N N . GLN B 1 378 ? 18.859 -29.656 -24.031 1 97.31 378 GLN B N 1
ATOM 5956 C CA . GLN B 1 378 ? 17.422 -29.719 -24.188 1 97.31 378 GLN B CA 1
ATOM 5957 C C . GLN B 1 378 ? 16.797 -28.328 -24.141 1 97.31 378 GLN B C 1
ATOM 5959 O O . GLN B 1 378 ? 15.852 -28.047 -24.891 1 97.31 378 GLN B O 1
ATOM 5964 N N . PHE B 1 379 ? 17.297 -27.5 -23.234 1 96.81 379 PHE B N 1
ATOM 5965 C CA . PHE B 1 379 ? 16.828 -26.125 -23.109 1 96.81 379 PHE B CA 1
ATOM 5966 C C . PHE B 1 379 ? 16.984 -25.375 -24.438 1 96.81 379 PHE B C 1
ATOM 5968 O O . PHE B 1 379 ? 16.031 -24.781 -24.922 1 96.81 379 PHE B O 1
ATOM 5975 N N . MET B 1 380 ? 18.156 -25.438 -24.984 1 94.88 380 MET B N 1
ATOM 5976 C CA . MET B 1 380 ? 18.484 -24.688 -26.188 1 94.88 380 MET B CA 1
ATOM 5977 C C . MET B 1 380 ? 17.734 -25.234 -27.391 1 94.88 380 MET B C 1
ATOM 5979 O O . MET B 1 380 ? 17.359 -24.469 -28.297 1 94.88 380 MET B O 1
ATOM 5983 N N . GLU B 1 381 ? 17.469 -26.5 -27.453 1 96.31 381 GLU B N 1
ATOM 5984 C CA . GLU B 1 381 ? 16.688 -27.078 -28.531 1 96.31 381 GLU B CA 1
ATOM 5985 C C . GLU B 1 381 ? 15.273 -26.516 -28.562 1 96.31 381 GLU B C 1
ATOM 5987 O O . GLU B 1 381 ? 14.742 -26.203 -29.625 1 96.31 381 GLU B O 1
ATOM 5992 N N . VAL B 1 382 ? 14.719 -26.406 -27.391 1 95.06 382 VAL B N 1
ATOM 5993 C CA . VAL B 1 382 ? 13.367 -25.859 -27.312 1 95.06 382 VAL B CA 1
ATOM 5994 C C . VAL B 1 382 ? 13.391 -24.391 -27.75 1 95.06 382 VAL B C 1
ATOM 5996 O O . VAL B 1 382 ? 12.531 -23.953 -28.531 1 95.06 382 VAL B O 1
ATOM 5999 N N . ILE B 1 383 ? 14.406 -23.609 -27.25 1 93 383 ILE B N 1
ATOM 6000 C CA . ILE B 1 383 ? 14.5 -22.203 -27.594 1 93 383 ILE B CA 1
ATOM 6001 C C . ILE B 1 383 ? 14.672 -22.047 -29.094 1 93 383 ILE B C 1
ATOM 6003 O O . ILE B 1 383 ? 14.055 -21.172 -29.719 1 93 383 ILE B O 1
ATOM 6007 N N . ARG B 1 384 ? 15.422 -22.906 -29.688 1 91.69 384 ARG B N 1
ATOM 6008 C CA . ARG B 1 384 ? 15.68 -22.875 -31.109 1 91.69 384 ARG B CA 1
ATOM 6009 C C . ARG B 1 384 ? 14.406 -23.172 -31.906 1 91.69 384 ARG B C 1
ATOM 6011 O O . ARG B 1 384 ? 14.117 -22.484 -32.906 1 91.69 384 ARG B O 1
ATOM 6018 N N . HIS B 1 385 ? 13.68 -24.062 -31.516 1 90.62 385 HIS B N 1
ATOM 6019 C CA . HIS B 1 385 ? 12.492 -24.516 -32.25 1 90.62 385 HIS B CA 1
ATOM 6020 C C . HIS B 1 385 ? 11.352 -23.516 -32.125 1 90.62 385 HIS B C 1
ATOM 6022 O O . HIS B 1 385 ? 10.539 -23.375 -33.031 1 90.62 385 HIS B O 1
ATOM 6028 N N . GLU B 1 386 ? 11.336 -22.859 -31.016 1 84.94 386 GLU B N 1
ATOM 6029 C CA . GLU B 1 386 ? 10.219 -21.969 -30.75 1 84.94 386 GLU B CA 1
ATOM 6030 C C . GLU B 1 386 ? 10.531 -20.547 -31.203 1 84.94 386 GLU B C 1
ATOM 6032 O O . GLU B 1 386 ? 9.68 -19.656 -31.125 1 84.94 386 GLU B O 1
ATOM 6037 N N . SER B 1 387 ? 11.805 -20.266 -31.422 1 73.5 387 SER B N 1
ATOM 6038 C CA . SER B 1 387 ? 12.18 -18.953 -31.938 1 73.5 387 SER B CA 1
ATOM 6039 C C . SER B 1 387 ? 11.922 -18.859 -33.438 1 73.5 387 SER B C 1
ATOM 6041 O O . SER B 1 387 ? 12.102 -19.828 -34.188 1 73.5 387 SER B O 1
#

Sequence (774 aa):
MQYYQPLLLTPGPTPVPEQILSAVQLPMVGHRSTDFEEIASEAFKGLKPVFGSKNEVLILTSSGTSVLEASMLNIANPDDHIVIIVSGAFGNRFKQIAQTYYNHVHVYDVNWGEAVIVDDFITYLKQLNVPVTAVFTQFCETSTGVIHPVHQLGHALKAFDNSLYFIVDGVSCIGAVDVDLTKDKIDVLVSGSQKAIMLPPGLAFVAYSDRAKKRFADVKTPRFYLDLNKYIKSQEQNSTPFTPNVGLFRGINAYVELVKKEGLNHVISRHFKIRNALRAALKALELELLVKDDAHASPTVTSFVPKNQEELNIIKNQLKSQFNITIAGGQGHLKGQILRIGHMGKISPFDILAVVSALEIILTSNRNVNYIGTGITQFMEVIRHESMQYYQPLLLTPGPTPVPEQILSAVQLPMVGHRSTDFEEIASEAFKGLKPVFGSKNEVLILTSSGTSVLEASMLNIANPDDHIVIIVSGAFGNRFKQIAQTYYNHVHVYDVNWGEAVIVDDFITYLKQLNVPVTAVFTQFCETSTGVIHPVHQLGHALKAFDNSLYFIVDGVSCIGAVDVDLTKDKIDVLVSGSQKAIMLPPGLAFVAYSDRAKKRFADVKTPRFYLDLNKYIKSQEQNSTPFTPNVGLFRGINAYVELVKKEGLNHVISRHFKIRNALRAALKALELELLVKDDAHASPTVTSFVPKNQEELNIIKNQLKSQFNITIAGGQGHLKGQILRIGHMGKISPFDILAVVSALEIILTSNRNVNYIGTGITQFMEVIRHES

Radius of gyration: 27.47 Å; Cα contacts (8 Å, |Δi|>4): 1738; chains: 2; bounding box: 62×87×67 Å

Solvent-accessible surface area (backbone atoms only — not comparable to full-atom values): 38142 Å² total; per-residue (Å²): 122,88,62,85,66,73,44,72,22,30,73,45,53,28,56,57,53,65,68,29,55,55,42,33,66,51,81,78,65,47,71,88,32,70,71,34,26,54,48,40,41,49,30,25,56,53,41,13,70,54,56,24,34,92,45,63,34,44,77,42,38,18,26,43,67,45,39,58,49,24,55,46,46,29,66,39,40,44,82,40,32,34,37,33,40,25,35,40,60,61,25,43,46,53,45,56,51,44,64,52,63,34,78,38,75,41,76,46,80,35,61,73,29,44,55,70,54,57,69,60,50,52,52,51,55,61,68,63,75,64,79,57,46,34,40,37,38,46,36,37,34,74,61,30,13,18,25,37,61,51,52,61,40,24,51,51,45,44,69,73,38,70,82,44,40,33,35,36,38,24,37,50,29,46,52,38,51,92,54,35,30,76,86,24,47,37,28,35,41,26,26,28,26,15,18,24,54,22,33,70,43,32,30,16,32,42,36,52,33,73,70,41,54,57,39,38,74,66,36,72,41,71,61,61,88,53,31,60,66,52,42,54,60,23,43,78,69,25,43,61,74,58,74,55,28,59,37,57,42,39,22,44,42,40,42,41,51,54,40,63,74,65,30,62,68,51,47,22,48,51,22,44,47,45,35,53,13,50,54,44,14,37,51,63,64,71,36,44,56,52,34,75,52,69,92,30,42,26,39,29,30,51,28,31,35,51,92,43,56,66,52,41,50,50,52,57,47,43,34,35,77,62,60,32,30,43,62,32,66,30,50,80,93,35,46,75,52,31,40,30,42,20,49,41,44,77,57,46,66,67,61,52,46,52,54,42,51,50,47,24,54,53,46,19,66,75,66,72,45,89,35,76,64,46,21,52,50,43,22,49,52,42,47,57,70,73,97,123,87,62,88,66,72,44,71,21,30,75,46,52,27,54,57,52,65,69,30,55,56,42,32,66,50,80,78,67,46,70,89,34,72,70,34,25,54,48,41,41,48,29,25,55,51,41,15,71,54,56,24,37,91,44,64,34,44,78,42,39,16,25,42,68,47,36,58,47,23,56,47,45,30,65,40,40,44,81,40,32,34,36,33,39,26,34,40,61,62,24,44,47,51,44,56,50,44,64,51,62,34,78,37,74,43,76,47,80,34,62,72,30,44,54,71,55,58,70,61,50,53,52,50,55,62,68,64,74,65,80,57,45,34,41,38,37,46,36,34,32,72,62,28,14,17,24,37,61,51,52,62,39,24,50,50,46,43,71,72,40,70,80,43,40,33,36,35,37,24,36,49,30,46,53,38,50,92,54,34,30,75,85,24,46,37,27,34,44,26,27,26,27,14,17,23,54,22,32,69,43,34,29,16,31,41,33,52,33,72,69,39,53,56,39,37,75,67,36,72,41,71,63,61,87,53,31,60,66,52,41,52,60,24,43,78,68,26,42,60,74,56,73,55,27,60,36,57,42,39,22,43,44,41,42,41,51,52,39,61,74,63,30,63,69,51,48,23,48,51,22,44,48,44,35,52,12,50,53,44,14,37,48,63,63,72,36,44,56,51,32,76,52,69,91,31,42,25,40,29,29,51,28,29,35,51,92,43,56,67,54,40,50,50,52,57,48,44,34,36,75,61,57,32,30,44,63,31,66,29,52,79,93,36,46,75,51,32,38,29,43,22,48,41,43,76,58,47,67,67,61,50,47,52,55,42,51,51,48,25,54,51,47,19,65,74,65,73,44,90,34,77,64,47,23,51,48,43,22,50,50,41,47,58,69,72,97

Foldseek 3Di:
DDDDDFAEFALDLHAADPLLVVLLPDDDDDQPDPVVLVLLLLLQVLCCQLAQFPGGKFKAQDFQLLVLLLLDLQQDAQAAAEEQEDQADVSVSNVVSNVVRHDHYHYHYDHHLDEDDLVVVLVVVVVVPDDHAEYEYECADQLRQWGYPQQVNLVSVCVSPVNYAYEYEDARDRLQDDDHCVNSNHAKYKYFCRHQLPFHGGMIIIGGDPVSVVSSVVYDRDDDSSSVVQRVVQVVSSHGNDDGSSSVSSSSSSSSVVCVVCPSVNQNLQLLLLVVLQVQLCVLLVWAWSNPDSVTGGSFKTKTFDPALVLVCLLQVCCCPPVSYHWAFHDDPRGSGMTMTTQHHPHHSVSSLSSSQSSQVSSCVVVVHHCHPRSNVSSVVSNVVSD/DDDDDFAEFALDLHAADPLLVVLLPDDDDDQPDPVVLVLLLLLQVLCCQLAQFPGGKFKAQDFQLLVLLLLDLQQDAQAAAAEQEDQADVSVSNVVSNVVRHDHYHYHYDHHLDEDDQVVVLVVVVVVPDDHAEYEYECADQLRQWGYPQQVNLVSVCVSPVNHAYEYEDARDRLQDDDHCVNSNHAKYKYFCRHQLPFHGGMIIIGGDPVSLVSSVVYDRDDDSSSVVQRVVQVVSSHGNDDGSSSVSSSSSSSSVVCVVCPSVNQNLQLLLLQVLQVQLCVLLVWAWSNPDSVTGGSFKTKTFDPALVLVCLLQVCCCPPVSYHWAFHDDPRGSGMTMTTQHHPRGSVSSLSSSQSSQVSSCVVVVHHCHPRSNVSSVVSVVVSD